Protein AF-A0A6I1MQX6-F1 (afdb_monomer_lite)

Radius of gyration: 22.8 Å; chains: 1; bounding box: 67×58×62 Å

Secondary structure (DSSP, 8-state):
-PPPP---S---HHHHHHHHHHHHHHHHHH---TTS---HHHHHHHHHHHHHHHHHHHHHHHHHHHHHHHHTT--SHHHHHHHHHHHHHHHHHHHHHHHH----HHHHHHHHHHHHH-GGGG--TT--TT-HHHHHHHHHHHS-HHHHHHHHHHHHHHHTTTTSPPPPPPPPPSS-HHHHHHHHHHTTTTT---SSPPPHHHHIIIIIS---GGGS-HHHHHHHHHHHHHHHHHTT--HHHHHHHHHHHT---HHHHHHHHHSPPTTTS-SB-TTSSBPPPHHHHHHT-EEEEEEEEEE-TTS-EEEEEEEEEEEE-TT--SS--GGGGGGGHHHHHHHHH-TTTT-BTTBPPPSEEEEEE------TTS----------

Structure (mmCIF, N/CA/C/O backbone):
data_AF-A0A6I1MQX6-F1
#
_entry.id   AF-A0A6I1MQX6-F1
#
loop_
_atom_site.group_PDB
_atom_site.id
_atom_site.type_symbol
_atom_site.label_atom_id
_atom_site.label_alt_id
_atom_site.label_comp_id
_atom_site.label_asym_id
_atom_site.label_entity_id
_atom_site.label_seq_id
_atom_site.pdbx_PDB_ins_code
_atom_site.Cartn_x
_atom_site.Cartn_y
_atom_site.Cartn_z
_atom_site.occupancy
_atom_site.B_iso_or_equiv
_atom_site.auth_seq_id
_atom_site.auth_comp_id
_atom_site.auth_asym_id
_atom_site.auth_atom_id
_atom_site.pdbx_PDB_model_num
ATOM 1 N N . MET A 1 1 ? 39.227 -1.533 -0.568 1.00 37.34 1 MET A N 1
ATOM 2 C CA . MET A 1 1 ? 38.244 -1.564 -1.671 1.00 37.34 1 MET A CA 1
ATOM 3 C C . MET A 1 1 ? 38.176 -0.167 -2.252 1.00 37.34 1 MET A C 1
ATOM 5 O O . MET A 1 1 ? 37.615 0.722 -1.623 1.00 37.34 1 MET A O 1
ATOM 9 N N . ALA A 1 2 ? 38.898 0.042 -3.351 1.00 28.11 2 ALA A N 1
ATOM 10 C CA . ALA A 1 2 ? 39.078 1.343 -3.977 1.00 28.11 2 ALA A CA 1
ATOM 11 C C . ALA A 1 2 ? 37.796 1.748 -4.709 1.00 28.11 2 ALA A C 1
ATOM 13 O O . ALA A 1 2 ? 37.283 0.998 -5.537 1.00 28.11 2 ALA A O 1
ATOM 14 N N . TRP A 1 3 ? 37.278 2.920 -4.358 1.00 30.75 3 TRP A N 1
ATOM 15 C CA . TRP A 1 3 ? 36.196 3.576 -5.070 1.00 30.75 3 TRP A CA 1
ATOM 16 C C . TRP A 1 3 ? 36.762 4.024 -6.415 1.00 30.75 3 TRP A C 1
ATOM 18 O O . TRP A 1 3 ? 37.751 4.755 -6.450 1.00 30.75 3 TRP A O 1
ATOM 28 N N . ALA A 1 4 ? 36.181 3.537 -7.510 1.00 32.81 4 ALA A N 1
ATOM 29 C CA . ALA A 1 4 ? 36.531 4.005 -8.838 1.00 32.81 4 ALA A CA 1
ATOM 30 C C . ALA A 1 4 ? 36.217 5.504 -8.918 1.00 32.81 4 ALA A C 1
ATOM 32 O O . ALA A 1 4 ? 35.078 5.940 -8.751 1.00 32.81 4 ALA A O 1
ATOM 33 N N . THR A 1 5 ? 37.277 6.274 -9.110 1.00 35.50 5 THR A N 1
ATOM 34 C CA . THR A 1 5 ? 37.287 7.709 -9.342 1.00 35.50 5 THR A CA 1
ATOM 35 C C . THR A 1 5 ? 36.454 8.068 -10.568 1.00 35.50 5 THR A C 1
ATOM 37 O O . THR A 1 5 ? 36.689 7.542 -11.652 1.00 35.50 5 THR A O 1
ATOM 40 N N . ALA A 1 6 ? 35.496 8.968 -10.342 1.00 38.34 6 ALA A N 1
ATOM 41 C CA . ALA A 1 6 ? 34.988 10.000 -11.242 1.00 38.34 6 ALA A CA 1
ATOM 42 C C . ALA A 1 6 ? 35.137 9.750 -12.757 1.00 38.34 6 ALA A C 1
ATOM 44 O O . ALA A 1 6 ? 36.141 10.108 -13.368 1.00 38.34 6 ALA A O 1
ATOM 45 N N . ALA A 1 7 ? 34.060 9.269 -13.379 1.00 35.09 7 ALA A N 1
ATOM 46 C CA . ALA A 1 7 ? 33.734 9.653 -14.748 1.00 35.09 7 ALA A CA 1
ATOM 47 C C . ALA A 1 7 ? 33.014 11.016 -14.701 1.00 35.09 7 ALA A C 1
ATOM 49 O O . ALA A 1 7 ? 31.789 11.101 -14.778 1.00 35.09 7 ALA A O 1
ATOM 50 N N . GLU A 1 8 ? 33.783 12.084 -14.489 1.00 38.59 8 GLU A N 1
ATOM 51 C CA . GLU A 1 8 ? 33.363 13.441 -14.842 1.00 38.59 8 GLU A CA 1
ATOM 52 C C . GLU A 1 8 ? 33.299 13.542 -16.374 1.00 38.59 8 GLU A C 1
ATOM 54 O O . GLU A 1 8 ? 34.230 13.120 -17.057 1.00 38.59 8 GLU A O 1
ATOM 59 N N . GLY A 1 9 ? 32.222 14.117 -16.925 1.00 36.16 9 GLY A N 1
ATOM 60 C CA . GLY A 1 9 ? 32.314 14.725 -18.259 1.00 36.16 9 GLY A CA 1
ATOM 61 C C . GLY A 1 9 ? 31.263 14.396 -19.318 1.00 36.16 9 GLY A C 1
ATOM 62 O O . GLY A 1 9 ? 31.446 14.821 -20.453 1.00 36.16 9 GLY A O 1
ATOM 63 N N . GLN A 1 10 ? 30.147 13.734 -19.005 1.00 37.22 10 GLN A N 1
ATOM 64 C CA . GLN A 1 10 ? 28.941 13.850 -19.842 1.00 37.22 10 GLN A CA 1
ATOM 65 C C . GLN A 1 10 ? 27.705 14.041 -18.962 1.00 37.22 10 GLN A C 1
ATOM 67 O O . GLN A 1 10 ? 26.950 13.108 -18.684 1.00 37.22 10 GLN A O 1
ATOM 72 N N . GLU A 1 11 ? 27.487 15.282 -18.518 1.00 46.78 11 GLU A N 1
ATOM 73 C CA . GLU A 1 11 ? 26.153 15.704 -18.099 1.00 46.78 11 GLU A CA 1
ATOM 74 C C . GLU A 1 11 ? 25.223 15.590 -19.309 1.00 46.78 11 GLU A C 1
ATOM 76 O O . GLU A 1 11 ? 25.218 16.420 -20.216 1.00 46.78 11 GLU A O 1
ATOM 81 N N . TYR A 1 12 ? 24.438 14.516 -19.346 1.00 52.94 12 TYR A N 1
ATOM 82 C CA . TYR A 1 12 ? 23.332 14.414 -20.283 1.00 52.94 12 TYR A CA 1
ATOM 83 C C . TYR A 1 12 ? 22.358 15.568 -20.006 1.00 52.94 12 TYR A C 1
ATOM 85 O O . TYR A 1 12 ? 21.906 15.687 -18.862 1.00 52.94 12 TYR A O 1
ATOM 93 N N . PRO A 1 13 ? 21.928 16.348 -21.016 1.00 56.81 13 PRO A N 1
ATOM 94 C CA . PRO A 1 13 ? 20.968 17.441 -20.820 1.00 56.81 13 PRO A CA 1
ATOM 95 C C . PRO A 1 13 ? 19.643 16.981 -20.176 1.00 56.81 13 PRO A C 1
ATOM 97 O O . PRO A 1 13 ? 18.944 17.771 -19.552 1.00 56.81 13 PRO A O 1
ATOM 100 N N . GLN A 1 14 ? 19.326 15.682 -20.244 1.00 72.75 14 GLN A N 1
ATOM 101 C CA . GLN A 1 14 ? 18.131 15.067 -19.650 1.00 72.75 14 GLN A CA 1
ATOM 102 C C . GLN A 1 14 ? 18.299 14.652 -18.174 1.00 72.75 14 GLN A C 1
ATOM 104 O O . GLN A 1 14 ? 17.315 14.342 -17.506 1.00 72.75 14 GLN A O 1
ATOM 109 N N . GLN A 1 15 ? 19.519 14.619 -17.622 1.00 80.25 15 GLN A N 1
ATOM 110 C CA . GLN A 1 15 ? 19.739 14.162 -16.242 1.00 80.25 15 GLN A CA 1
ATOM 111 C C . GLN A 1 15 ? 19.149 15.121 -15.211 1.00 80.25 15 GLN A C 1
ATOM 113 O O . GLN A 1 15 ? 18.487 14.675 -14.272 1.00 80.25 15 GLN A O 1
ATOM 118 N N . ALA A 1 16 ? 19.359 16.423 -15.397 1.00 85.12 16 ALA A N 1
ATOM 119 C CA . ALA A 1 16 ? 18.778 17.440 -14.531 1.00 85.12 16 ALA A CA 1
ATOM 120 C C . ALA A 1 16 ? 17.241 17.373 -14.548 1.00 85.12 16 ALA A C 1
ATOM 122 O O . ALA A 1 16 ? 16.606 17.462 -13.498 1.00 85.12 16 ALA A O 1
ATOM 123 N N . GLU A 1 17 ? 16.645 17.131 -15.719 1.00 87.50 17 GLU A N 1
ATOM 124 C CA . GLU A 1 17 ? 15.197 16.981 -15.877 1.00 87.50 17 GLU A CA 1
ATOM 125 C C . GLU A 1 17 ? 14.661 15.726 -15.173 1.00 87.50 17 GLU A C 1
ATOM 127 O O . GL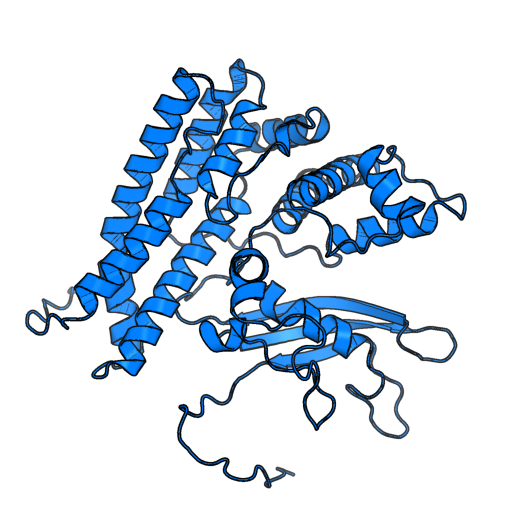U A 1 17 ? 13.695 15.815 -14.411 1.00 87.50 17 GLU A O 1
ATOM 132 N N . MET A 1 18 ? 15.313 14.573 -15.361 1.00 89.38 18 MET A N 1
ATOM 133 C CA . MET A 1 18 ? 14.958 13.324 -14.676 1.00 89.38 18 MET A CA 1
ATOM 134 C C . MET A 1 18 ? 15.022 13.480 -13.156 1.00 89.38 18 MET A C 1
ATOM 136 O O . MET A 1 18 ? 14.082 13.109 -12.452 1.00 89.38 18 MET A O 1
ATOM 140 N N . LEU A 1 19 ? 16.100 14.079 -12.646 1.00 92.69 19 LEU A N 1
ATOM 141 C CA . LEU A 1 19 ? 16.242 14.350 -11.218 1.00 92.69 19 LEU A CA 1
ATOM 142 C C . LEU A 1 19 ? 15.163 15.315 -10.727 1.00 92.69 19 LEU A C 1
ATOM 144 O O . LEU A 1 19 ? 14.568 15.066 -9.685 1.00 92.69 19 LEU A O 1
ATOM 148 N N . ALA A 1 20 ? 14.852 16.375 -11.474 1.00 92.88 20 ALA A N 1
ATOM 149 C CA . ALA A 1 20 ? 13.767 17.285 -11.120 1.00 92.88 20 ALA A CA 1
ATOM 150 C C . ALA A 1 20 ? 12.401 16.575 -11.087 1.00 92.88 20 ALA A C 1
ATOM 152 O O . ALA A 1 20 ? 11.585 16.861 -10.211 1.00 92.88 20 ALA A O 1
ATOM 153 N N . GLY A 1 21 ? 12.151 15.634 -12.003 1.00 92.88 21 GLY A N 1
ATOM 154 C CA . GLY A 1 21 ? 10.962 14.776 -12.000 1.00 92.88 21 GLY A CA 1
ATOM 155 C C . GLY A 1 21 ? 10.853 13.931 -10.734 1.00 92.88 21 GLY A C 1
ATOM 156 O O . GLY A 1 21 ? 9.864 14.046 -10.011 1.00 92.88 21 GLY A O 1
ATOM 157 N N . LEU A 1 22 ? 11.905 13.175 -10.415 1.00 94.81 22 LEU A N 1
ATOM 158 C CA . LEU A 1 22 ? 11.958 12.325 -9.221 1.00 94.81 22 LEU A CA 1
ATOM 159 C C . LEU A 1 22 ? 11.809 13.145 -7.932 1.00 94.81 22 LEU A C 1
ATOM 161 O O . LEU A 1 22 ? 11.041 12.776 -7.048 1.00 94.81 22 LEU A O 1
ATOM 165 N N . LYS A 1 23 ? 12.474 14.304 -7.843 1.00 95.88 23 LYS A N 1
ATOM 166 C CA . LYS A 1 23 ? 12.335 15.227 -6.706 1.00 95.88 23 LYS A CA 1
ATOM 167 C C . LYS A 1 23 ? 10.892 15.691 -6.523 1.00 95.88 23 LYS A C 1
ATOM 169 O O . LYS A 1 23 ? 10.382 15.672 -5.408 1.00 95.88 23 LYS A O 1
ATOM 174 N N . ARG A 1 24 ? 10.188 16.045 -7.607 1.00 94.75 24 ARG A N 1
ATOM 175 C CA . ARG A 1 24 ? 8.761 16.410 -7.530 1.00 94.75 24 ARG A CA 1
ATOM 176 C C . ARG A 1 24 ? 7.901 15.257 -7.015 1.00 94.75 24 ARG A C 1
ATOM 178 O O . ARG A 1 24 ? 6.979 15.509 -6.245 1.00 94.75 24 ARG A O 1
ATOM 185 N N . GLU A 1 25 ? 8.170 14.023 -7.435 1.00 92.00 25 GLU A N 1
ATOM 186 C CA . GLU A 1 25 ? 7.445 12.843 -6.944 1.00 92.00 25 GLU A CA 1
ATOM 187 C C . GLU A 1 25 ? 7.684 12.617 -5.444 1.00 92.00 25 GLU A C 1
ATOM 189 O O . GLU A 1 25 ? 6.723 12.442 -4.694 1.00 92.00 25 GLU A O 1
ATOM 194 N N . VAL A 1 26 ? 8.937 12.723 -4.993 1.00 96.00 26 VAL A N 1
ATOM 195 C CA . VAL A 1 26 ? 9.312 12.620 -3.575 1.00 96.00 26 VAL A CA 1
ATOM 196 C C . VAL A 1 26 ? 8.647 13.720 -2.747 1.00 96.00 26 VAL A C 1
ATOM 198 O O . VAL A 1 26 ? 7.998 13.430 -1.745 1.00 96.00 26 VAL A O 1
ATOM 201 N N . VAL A 1 27 ? 8.724 14.980 -3.181 1.00 95.88 27 VAL A N 1
ATOM 202 C CA . VAL A 1 27 ? 8.073 16.097 -2.480 1.00 95.88 27 VAL A CA 1
ATOM 203 C C . VAL A 1 27 ? 6.569 15.859 -2.359 1.00 95.88 27 VAL A C 1
ATOM 205 O O . VAL A 1 27 ? 6.011 16.056 -1.282 1.00 95.88 27 VAL A O 1
ATOM 208 N N . ARG A 1 28 ? 5.900 15.386 -3.419 1.00 93.25 28 ARG A N 1
ATOM 209 C CA . ARG A 1 28 ? 4.462 15.067 -3.368 1.00 93.25 28 ARG A CA 1
ATOM 210 C C . ARG A 1 28 ? 4.149 13.983 -2.332 1.00 93.25 28 ARG A C 1
ATOM 212 O O . ARG A 1 28 ? 3.207 14.179 -1.568 1.00 93.25 28 ARG A O 1
ATOM 219 N N . ALA A 1 29 ? 4.956 12.919 -2.265 1.00 95.00 29 ALA A N 1
ATOM 220 C CA . ALA A 1 29 ? 4.807 11.825 -1.295 1.00 95.00 29 ALA A CA 1
ATOM 221 C C . ALA A 1 29 ? 4.879 12.295 0.165 1.00 95.00 29 ALA A C 1
ATOM 223 O O . ALA A 1 29 ? 4.131 11.802 1.013 1.00 95.00 29 ALA A O 1
ATOM 224 N N . PHE A 1 30 ? 5.741 13.277 0.445 1.00 96.56 30 PHE A N 1
ATOM 225 C CA . PHE A 1 30 ? 6.014 13.771 1.798 1.00 96.56 30 PHE A CA 1
ATOM 226 C C . PHE A 1 30 ? 5.314 15.090 2.154 1.00 96.56 30 PHE A C 1
ATOM 228 O O . PHE A 1 30 ? 5.414 15.561 3.285 1.00 96.56 30 PHE A O 1
ATOM 235 N N . THR A 1 31 ? 4.562 15.688 1.229 1.00 92.62 31 THR A N 1
ATOM 236 C CA . THR A 1 31 ? 3.825 16.928 1.502 1.00 92.62 31 THR A CA 1
ATOM 237 C C . THR A 1 31 ? 2.687 16.674 2.493 1.00 92.62 31 THR A C 1
ATOM 239 O O . THR A 1 31 ? 1.925 15.723 2.336 1.00 92.62 31 THR A O 1
ATOM 242 N N . VAL A 1 32 ? 2.525 17.575 3.470 1.00 91.31 32 VAL A N 1
ATOM 243 C CA . VAL A 1 32 ? 1.364 17.634 4.376 1.00 91.31 32 VAL A CA 1
ATOM 244 C C . VAL A 1 32 ? 0.421 18.749 3.903 1.00 91.31 32 VAL A C 1
ATOM 246 O O . VAL A 1 32 ? 0.682 19.927 4.167 1.00 91.31 32 VAL A O 1
ATOM 249 N N . PRO A 1 33 ? -0.680 18.439 3.194 1.00 89.81 33 PRO A N 1
ATOM 250 C CA . PRO A 1 33 ? -1.546 19.465 2.626 1.00 89.81 33 PRO A CA 1
ATOM 251 C C . PRO A 1 33 ? -2.183 20.360 3.695 1.00 89.81 33 PRO A C 1
ATOM 253 O O . PRO A 1 33 ? -2.517 19.918 4.797 1.00 89.81 33 PRO A O 1
ATOM 256 N N . LYS A 1 34 ? -2.417 21.631 3.352 1.00 87.38 34 LYS A N 1
ATOM 257 C CA . LYS A 1 34 ? -3.100 22.588 4.245 1.00 87.38 34 LYS A CA 1
ATOM 258 C C . LYS A 1 34 ? -4.548 22.193 4.541 1.00 87.38 34 LYS A C 1
ATOM 260 O O . LYS A 1 34 ? -5.042 22.482 5.622 1.00 87.38 34 LYS A O 1
ATOM 265 N N . VAL A 1 35 ? -5.202 21.508 3.597 1.00 86.25 35 VAL A N 1
ATOM 266 C CA . VAL A 1 35 ? -6.577 20.998 3.750 1.00 86.25 35 VAL A CA 1
ATOM 267 C C . VAL A 1 35 ? -6.699 19.952 4.861 1.00 86.25 35 VAL A C 1
ATOM 269 O O . VAL A 1 35 ? -7.780 19.742 5.402 1.00 86.25 35 VAL A O 1
ATOM 272 N N . GLN A 1 36 ? -5.590 19.311 5.237 1.00 86.69 36 GLN A N 1
ATOM 273 C CA . GLN A 1 36 ? -5.562 18.371 6.343 1.00 86.69 36 GLN A CA 1
ATOM 274 C C . GLN A 1 36 ? -5.566 19.134 7.671 1.00 86.69 36 GLN A C 1
ATOM 276 O O . GLN A 1 36 ? -4.589 19.786 8.038 1.00 86.69 36 GLN A O 1
ATOM 281 N N . GLN A 1 37 ? -6.658 19.047 8.422 1.00 87.50 37 GLN A N 1
ATOM 282 C CA . GLN A 1 37 ? -6.727 19.648 9.752 1.00 87.50 37 GLN A CA 1
ATOM 283 C C . GLN A 1 37 ? -5.881 18.825 10.730 1.00 87.50 37 GLN A C 1
ATOM 285 O O . GLN A 1 37 ? -6.188 17.663 10.995 1.00 87.50 37 GLN A O 1
ATOM 290 N N . LEU A 1 38 ? -4.804 19.429 11.231 1.00 90.75 38 LEU A N 1
ATOM 291 C CA . LEU A 1 38 ? -3.872 18.834 12.185 1.00 90.75 38 LEU A CA 1
ATOM 292 C C . LEU A 1 38 ? -3.684 19.778 13.364 1.00 90.75 38 LEU A C 1
ATOM 294 O O . LEU A 1 38 ? -3.676 20.998 13.178 1.00 90.75 38 LEU A O 1
ATOM 298 N N . ASP A 1 39 ? -3.459 19.215 14.547 1.00 93.62 39 ASP A N 1
ATOM 299 C CA . ASP A 1 39 ? -3.025 20.002 15.695 1.00 93.62 39 ASP A CA 1
ATOM 300 C C . ASP A 1 39 ? -1.722 20.749 15.358 1.00 93.62 39 ASP A C 1
ATOM 302 O O . ASP A 1 39 ? -0.819 20.144 14.769 1.00 93.62 39 ASP A O 1
ATOM 306 N N . PRO A 1 40 ? -1.564 22.032 15.741 1.00 94.62 40 PRO A N 1
ATOM 307 C CA . PRO A 1 40 ? -0.410 22.834 15.326 1.00 94.62 40 PRO A CA 1
ATOM 308 C C . PRO A 1 40 ? 0.942 22.205 15.681 1.00 94.62 40 PRO A C 1
ATOM 310 O O . PRO A 1 40 ? 1.847 22.170 14.852 1.00 94.62 40 PRO A O 1
ATOM 313 N N . ALA A 1 41 ? 1.068 21.640 16.886 1.00 94.38 41 ALA A N 1
ATOM 314 C CA . ALA A 1 41 ? 2.291 20.961 17.311 1.00 94.38 41 ALA A CA 1
ATOM 315 C C . ALA A 1 41 ? 2.574 19.693 16.483 1.00 94.38 41 ALA A C 1
ATOM 317 O O . ALA A 1 41 ? 3.721 19.446 16.111 1.00 94.38 41 ALA A O 1
ATOM 318 N N . LEU A 1 42 ? 1.529 18.921 16.151 1.00 95.69 42 LEU A N 1
ATOM 319 C CA . LEU A 1 42 ? 1.655 17.733 15.305 1.00 95.69 42 LEU A CA 1
ATOM 320 C C . LEU A 1 42 ? 2.085 18.122 13.889 1.00 95.69 42 LEU A C 1
ATOM 322 O O . LEU A 1 42 ? 2.984 17.496 13.335 1.00 95.69 42 LEU A O 1
ATOM 326 N N . ARG A 1 43 ? 1.474 19.170 13.325 1.00 95.62 43 ARG A N 1
ATOM 327 C CA . ARG A 1 43 ? 1.822 19.701 12.006 1.00 95.62 43 ARG A CA 1
ATOM 328 C C . ARG A 1 43 ? 3.289 20.110 11.939 1.00 95.62 43 ARG A C 1
ATOM 330 O O . ARG A 1 43 ? 3.992 19.619 11.065 1.00 95.62 43 ARG A O 1
ATOM 337 N N . THR A 1 44 ? 3.759 20.936 12.872 1.00 96.31 44 THR A N 1
ATOM 338 C CA . THR A 1 44 ? 5.154 21.402 12.893 1.00 96.31 44 THR A CA 1
ATOM 339 C C . THR A 1 44 ? 6.142 20.237 12.971 1.00 96.31 44 THR A C 1
ATOM 341 O O . THR A 1 44 ? 7.120 20.199 12.225 1.00 96.31 44 THR A O 1
ATOM 344 N N . ALA A 1 45 ? 5.884 19.255 13.841 1.00 96.81 45 ALA A N 1
ATOM 345 C CA . ALA A 1 45 ? 6.743 18.080 13.966 1.00 96.81 45 ALA A CA 1
ATOM 346 C C . ALA A 1 45 ? 6.724 17.208 12.697 1.00 96.81 45 ALA A C 1
ATOM 348 O O . ALA A 1 45 ? 7.776 16.786 12.218 1.00 96.81 45 ALA A O 1
ATOM 349 N N . ALA A 1 46 ? 5.543 16.983 12.116 1.00 97.06 46 ALA A N 1
ATOM 350 C CA . ALA A 1 46 ? 5.384 16.220 10.884 1.00 97.06 46 ALA A CA 1
ATOM 351 C C . ALA A 1 46 ? 6.066 16.899 9.686 1.00 97.06 46 ALA A C 1
ATOM 353 O O . ALA A 1 46 ? 6.774 16.237 8.933 1.00 97.06 46 ALA A O 1
ATOM 354 N N . GLU A 1 47 ? 5.902 18.212 9.521 1.00 97.00 47 GLU A N 1
ATOM 355 C CA . GLU A 1 47 ? 6.540 18.987 8.450 1.00 97.00 47 GLU A CA 1
ATOM 356 C C . GLU A 1 47 ? 8.068 18.973 8.576 1.00 97.00 47 GLU A C 1
ATOM 358 O O . GLU A 1 47 ? 8.763 18.865 7.566 1.00 97.00 47 GLU A O 1
ATOM 363 N N . LYS A 1 48 ? 8.601 18.984 9.805 1.00 97.31 48 LYS A N 1
ATOM 364 C CA . LYS A 1 48 ? 10.036 18.797 10.037 1.00 97.31 48 LYS A CA 1
ATOM 365 C C . LYS A 1 48 ? 10.515 17.411 9.592 1.00 97.31 48 LYS A C 1
ATOM 367 O O . LYS A 1 48 ? 11.488 17.329 8.847 1.00 97.31 48 LYS A O 1
ATOM 372 N N . ILE A 1 49 ? 9.831 16.342 10.012 1.00 98.00 49 ILE A N 1
ATOM 373 C CA . ILE A 1 49 ? 10.170 14.964 9.611 1.00 98.00 49 ILE A CA 1
ATOM 374 C C . ILE A 1 49 ? 10.111 14.825 8.084 1.00 98.00 49 ILE A C 1
ATOM 376 O O . ILE A 1 49 ? 11.033 14.280 7.481 1.00 98.00 49 ILE A O 1
ATOM 380 N N . ALA A 1 50 ? 9.062 15.359 7.453 1.00 97.62 50 ALA A N 1
ATOM 381 C CA . ALA A 1 50 ? 8.911 15.358 6.004 1.00 97.62 50 ALA A CA 1
ATOM 382 C C . ALA A 1 50 ? 10.064 16.085 5.303 1.00 97.62 50 ALA A C 1
ATOM 384 O O . ALA A 1 50 ? 10.650 15.533 4.377 1.00 97.62 50 ALA A O 1
ATOM 385 N N . ALA A 1 51 ? 10.420 17.295 5.743 1.00 97.75 51 ALA A N 1
ATOM 386 C CA . ALA A 1 51 ? 11.500 18.072 5.139 1.00 97.75 51 ALA A CA 1
ATOM 387 C C . ALA A 1 51 ? 12.866 17.378 5.278 1.00 97.75 51 ALA A C 1
ATOM 389 O O . ALA A 1 51 ? 13.618 17.288 4.303 1.00 97.75 51 ALA A O 1
ATOM 390 N N . ASP A 1 52 ? 13.164 16.843 6.467 1.00 97.44 52 ASP A N 1
ATOM 391 C CA . ASP A 1 52 ? 14.400 16.103 6.729 1.00 97.44 52 ASP A CA 1
ATOM 392 C C . ASP A 1 52 ? 14.472 14.835 5.854 1.00 97.44 52 ASP A C 1
ATOM 394 O O . ASP A 1 52 ? 15.519 14.534 5.270 1.00 97.44 52 ASP A O 1
ATOM 398 N N . GLN A 1 53 ? 13.347 14.130 5.687 1.00 98.06 53 GLN A N 1
ATOM 399 C CA . GLN A 1 53 ? 13.271 12.943 4.840 1.00 98.06 53 GLN A CA 1
ATOM 400 C C . GLN A 1 53 ? 13.369 13.277 3.348 1.00 98.06 53 GLN A C 1
ATOM 402 O O . GLN A 1 53 ? 14.119 12.612 2.639 1.00 98.06 53 GLN A O 1
ATOM 407 N N . VAL A 1 54 ? 12.692 14.322 2.861 1.00 98.12 54 VAL A N 1
ATOM 408 C CA . VAL A 1 54 ? 12.833 14.788 1.471 1.00 98.12 54 VAL A CA 1
ATOM 409 C C . VAL A 1 54 ? 14.302 15.070 1.178 1.00 98.12 54 VAL A C 1
ATOM 411 O O . VAL A 1 54 ? 14.850 14.491 0.247 1.00 98.12 54 VAL A O 1
ATOM 414 N N . LYS A 1 55 ? 14.984 15.855 2.021 1.00 97.12 55 LYS A N 1
ATOM 415 C CA . LYS A 1 55 ? 16.410 16.166 1.843 1.00 97.12 55 LYS A CA 1
ATOM 416 C C . LYS A 1 55 ? 17.286 14.908 1.787 1.00 97.12 55 LYS A C 1
ATOM 418 O O . LYS A 1 55 ? 18.210 14.844 0.976 1.00 97.12 55 LYS A O 1
ATOM 423 N N . ARG A 1 56 ? 17.005 13.912 2.637 1.00 96.56 56 ARG A N 1
ATOM 424 C CA . ARG A 1 56 ? 17.705 12.617 2.632 1.00 96.56 56 ARG A CA 1
ATOM 425 C C . ARG A 1 56 ? 17.490 11.865 1.322 1.00 96.56 56 ARG A C 1
ATOM 427 O O . ARG A 1 56 ? 18.451 11.356 0.761 1.00 96.56 56 ARG A O 1
ATOM 434 N N . ILE A 1 57 ? 16.256 11.784 0.836 1.00 97.19 57 ILE A N 1
ATOM 435 C CA . ILE A 1 57 ? 15.949 11.060 -0.401 1.00 97.19 57 ILE A CA 1
ATOM 436 C C . ILE A 1 57 ? 16.578 11.786 -1.593 1.00 97.19 57 ILE A C 1
ATOM 438 O O . ILE A 1 57 ? 17.238 11.163 -2.420 1.00 97.19 57 ILE A O 1
ATOM 442 N N . GLU A 1 58 ? 16.443 13.111 -1.663 1.00 96.00 58 GLU A N 1
ATOM 443 C CA . GLU A 1 58 ? 16.983 13.916 -2.758 1.00 96.00 58 GLU A CA 1
ATOM 444 C C . GLU A 1 58 ? 18.503 13.790 -2.918 1.00 96.00 58 GLU A C 1
ATOM 446 O O . GLU A 1 58 ? 18.991 13.877 -4.047 1.00 96.00 58 GLU A O 1
ATOM 451 N N . SER A 1 59 ? 19.248 13.563 -1.830 1.00 95.75 59 SER A N 1
ATOM 452 C CA . SER A 1 59 ? 20.695 13.327 -1.899 1.00 95.75 59 SER A CA 1
ATOM 453 C C . SER A 1 59 ? 21.059 11.927 -2.406 1.00 95.75 59 SER A C 1
ATOM 455 O O . SER A 1 59 ? 22.155 11.742 -2.931 1.00 95.75 59 SER A O 1
ATOM 457 N N . GLN A 1 60 ? 20.148 10.955 -2.305 1.00 95.44 60 GLN A N 1
ATOM 458 C CA . GLN A 1 60 ? 20.338 9.584 -2.791 1.00 95.44 60 GLN A CA 1
ATOM 459 C C . GLN A 1 60 ? 19.970 9.423 -4.273 1.00 95.44 60 GLN A C 1
ATOM 461 O O . GLN A 1 60 ? 20.595 8.625 -4.973 1.00 95.44 60 GLN A O 1
ATOM 466 N N . LEU A 1 61 ? 18.993 10.196 -4.774 1.00 95.62 61 LEU A N 1
ATOM 467 C CA . LEU A 1 61 ? 18.477 10.069 -6.147 1.00 95.62 61 LEU A CA 1
ATOM 468 C C . LEU A 1 61 ? 19.562 10.102 -7.243 1.00 95.62 61 LEU A C 1
ATOM 470 O O . LEU A 1 61 ? 19.477 9.278 -8.156 1.00 95.62 61 LEU A O 1
ATOM 474 N N . PRO A 1 62 ? 20.585 10.987 -7.204 1.00 94.31 62 PRO A N 1
ATOM 475 C CA . PRO A 1 62 ? 21.643 10.982 -8.216 1.00 94.31 62 PRO A CA 1
ATOM 476 C C . PRO A 1 62 ? 22.438 9.675 -8.243 1.00 94.31 62 PRO A C 1
ATOM 478 O O . PRO A 1 62 ? 22.744 9.178 -9.325 1.00 94.31 62 PRO A O 1
ATOM 481 N N . GLY A 1 63 ? 22.726 9.102 -7.069 1.00 93.00 63 GLY A N 1
ATOM 482 C CA . GLY A 1 63 ? 23.421 7.821 -6.948 1.00 93.00 63 GLY A CA 1
ATOM 483 C C . GLY A 1 63 ? 22.596 6.677 -7.529 1.00 93.00 63 GLY A C 1
ATOM 484 O O . GLY A 1 63 ? 23.085 5.940 -8.378 1.00 93.00 63 GLY A O 1
ATOM 485 N N . TRP A 1 64 ? 21.313 6.594 -7.168 1.00 94.25 64 TRP A N 1
ATOM 486 C CA . TRP A 1 64 ? 20.406 5.579 -7.715 1.00 94.25 64 TRP A CA 1
ATOM 487 C C . TRP A 1 64 ? 20.244 5.698 -9.232 1.00 94.25 64 TRP A C 1
ATOM 489 O O . TRP A 1 64 ? 20.227 4.695 -9.938 1.00 94.25 64 TRP A O 1
ATOM 499 N N . LEU A 1 65 ? 20.163 6.919 -9.762 1.00 91.75 65 LEU A N 1
ATOM 500 C CA . LEU A 1 65 ? 20.069 7.127 -11.205 1.00 91.75 65 LEU A CA 1
ATOM 501 C C . LEU A 1 65 ? 21.350 6.701 -11.930 1.00 91.75 65 LEU A C 1
ATOM 503 O O . LEU A 1 65 ? 21.271 6.128 -13.016 1.00 91.75 65 LEU A O 1
ATOM 507 N N . LEU A 1 66 ? 22.519 6.954 -11.339 1.00 89.75 66 LEU A N 1
ATOM 508 C CA . LEU A 1 66 ? 23.793 6.487 -11.878 1.00 89.75 66 LEU A CA 1
ATOM 509 C C . LEU A 1 66 ? 23.881 4.953 -11.868 1.00 89.75 66 LEU A C 1
ATOM 511 O O . LEU A 1 66 ? 24.274 4.371 -12.877 1.00 89.75 66 LEU A O 1
ATOM 515 N N . GLU A 1 67 ? 23.459 4.301 -10.779 1.00 90.69 67 GLU A N 1
ATOM 516 C CA . GLU A 1 67 ? 23.387 2.835 -10.675 1.00 90.69 67 GLU A CA 1
ATOM 517 C C . GLU A 1 67 ? 22.557 2.221 -11.814 1.00 90.69 67 GLU A C 1
ATOM 519 O O . GLU A 1 67 ? 22.979 1.242 -12.434 1.00 90.69 67 GLU A O 1
ATOM 524 N N . GLU A 1 68 ? 21.389 2.792 -12.124 1.00 91.06 68 GLU A N 1
ATOM 525 C CA . GLU A 1 68 ? 20.527 2.284 -13.199 1.00 91.06 68 GLU A CA 1
ATOM 526 C C . GLU A 1 68 ? 21.088 2.558 -14.597 1.00 91.06 68 GLU A C 1
ATOM 528 O O . GLU A 1 68 ? 21.017 1.693 -15.469 1.00 91.06 68 GLU A O 1
ATOM 533 N N . LYS A 1 69 ? 21.711 3.720 -14.816 1.00 86.31 69 LYS A N 1
ATOM 534 C CA . LYS A 1 69 ? 22.376 4.029 -16.091 1.00 86.31 69 LYS A CA 1
ATOM 535 C C . LYS A 1 69 ? 23.511 3.054 -16.399 1.00 86.31 69 LYS A C 1
ATOM 537 O O . LYS A 1 69 ? 23.617 2.571 -17.527 1.00 86.31 69 LYS A O 1
ATOM 542 N N . LEU A 1 70 ? 24.336 2.752 -15.395 1.00 85.62 70 LEU A N 1
ATOM 543 C CA . LEU A 1 70 ? 25.436 1.799 -15.530 1.00 85.62 70 LEU A CA 1
ATOM 544 C C . LEU A 1 70 ? 24.912 0.390 -15.828 1.00 85.62 70 LEU A C 1
ATOM 546 O O . LEU A 1 70 ? 25.426 -0.271 -16.724 1.00 85.62 70 LEU A O 1
ATOM 550 N N . ALA A 1 71 ? 23.844 -0.048 -15.155 1.00 85.56 71 ALA A N 1
ATOM 551 C CA . ALA A 1 71 ? 23.248 -1.361 -15.403 1.00 85.56 71 ALA A CA 1
ATOM 552 C C . ALA A 1 71 ? 22.628 -1.507 -16.806 1.00 85.56 71 ALA A C 1
ATOM 554 O O . ALA A 1 71 ? 22.586 -2.607 -17.353 1.00 85.56 71 ALA A O 1
ATOM 555 N N . LEU A 1 72 ? 22.156 -0.409 -17.403 1.00 82.19 72 LEU A N 1
ATOM 556 C CA . LEU A 1 72 ? 21.553 -0.398 -18.740 1.00 82.19 72 LEU A CA 1
ATOM 557 C C . LEU A 1 72 ? 22.577 -0.242 -19.882 1.00 82.19 72 LEU A C 1
ATOM 559 O O . LEU A 1 72 ? 22.181 -0.292 -21.056 1.00 82.19 72 LEU A O 1
ATOM 563 N N . ASN A 1 73 ? 23.873 -0.070 -19.572 1.00 74.12 73 ASN A N 1
ATOM 564 C CA . ASN A 1 73 ? 24.926 0.284 -20.535 1.00 74.12 73 ASN A CA 1
ATOM 565 C C . ASN A 1 73 ? 24.465 1.447 -21.439 1.00 74.12 73 ASN A C 1
ATOM 567 O O . ASN A 1 73 ? 24.300 1.293 -22.656 1.00 74.12 73 ASN A O 1
ATOM 571 N N . ASP A 1 74 ? 24.096 2.564 -20.810 1.00 62.03 74 ASP A N 1
ATOM 572 C CA . ASP A 1 74 ? 23.334 3.646 -21.435 1.00 62.03 74 ASP A CA 1
ATOM 573 C C . ASP A 1 74 ? 24.194 4.646 -22.237 1.00 62.03 74 ASP A C 1
ATOM 575 O O . ASP A 1 74 ? 25.102 5.277 -21.695 1.00 62.03 74 ASP A O 1
ATOM 579 N N . THR A 1 75 ? 23.848 4.825 -23.520 1.00 59.91 75 THR A N 1
ATOM 580 C CA . THR A 1 75 ? 24.314 5.917 -24.397 1.00 59.91 75 THR A CA 1
ATOM 581 C C . THR A 1 75 ? 23.174 6.623 -25.165 1.00 59.91 75 THR A C 1
ATOM 583 O O . THR A 1 75 ? 23.442 7.415 -26.066 1.00 59.91 75 THR A O 1
ATOM 586 N N . THR A 1 76 ? 21.890 6.351 -24.864 1.00 65.44 76 THR A N 1
ATOM 587 C CA . THR A 1 76 ? 20.740 6.773 -25.708 1.00 65.44 76 THR A CA 1
ATOM 588 C C . THR A 1 76 ? 19.533 7.280 -24.902 1.00 65.44 76 THR A C 1
ATOM 590 O O . THR A 1 76 ? 19.260 6.812 -23.801 1.00 65.44 76 THR A O 1
ATOM 593 N N . SER A 1 77 ? 18.717 8.170 -25.481 1.00 63.16 77 SER A N 1
ATOM 594 C CA . SER A 1 77 ? 17.539 8.767 -24.813 1.00 63.16 77 SER A CA 1
ATOM 595 C C . SER A 1 77 ? 16.456 7.760 -24.382 1.00 63.16 77 SER A C 1
ATOM 597 O O . SER A 1 77 ? 15.789 7.963 -23.366 1.00 63.16 77 SER A O 1
ATOM 599 N N . GLN A 1 78 ? 16.278 6.651 -25.109 1.00 69.94 78 GLN A N 1
ATOM 600 C CA . GLN A 1 78 ? 15.299 5.613 -24.757 1.00 69.94 78 GLN A CA 1
ATOM 601 C C . GLN A 1 78 ? 15.680 4.889 -23.457 1.00 69.94 78 GLN A C 1
ATOM 603 O O . GLN A 1 78 ? 14.821 4.623 -22.613 1.00 69.94 78 GLN A O 1
ATOM 608 N N . LYS A 1 79 ? 16.973 4.612 -23.266 1.00 76.50 79 LYS A N 1
ATOM 609 C CA . LYS A 1 79 ? 17.503 3.979 -22.054 1.00 76.50 79 LYS A CA 1
ATOM 610 C C . LYS A 1 79 ? 17.508 4.936 -20.855 1.00 76.50 79 LYS A C 1
ATOM 612 O O . LYS A 1 79 ? 17.199 4.496 -19.749 1.00 76.50 79 LYS A O 1
ATOM 617 N N . ALA A 1 80 ? 17.676 6.242 -21.076 1.00 76.81 80 ALA A N 1
ATOM 618 C CA . ALA A 1 80 ? 17.518 7.245 -20.020 1.00 76.81 80 ALA A CA 1
ATOM 619 C C . ALA A 1 80 ? 16.111 7.207 -19.384 1.00 76.81 80 ALA A C 1
ATOM 621 O O . ALA A 1 80 ? 15.968 7.219 -18.159 1.00 76.81 80 ALA A O 1
ATOM 622 N N . ARG A 1 81 ? 15.049 7.062 -20.194 1.00 82.25 81 ARG A N 1
ATOM 623 C CA . ARG A 1 81 ? 13.671 6.902 -19.687 1.00 82.25 81 ARG A CA 1
ATOM 624 C C . ARG A 1 81 ? 13.492 5.626 -18.856 1.00 82.25 81 ARG A C 1
ATOM 626 O O . ARG A 1 81 ? 12.714 5.635 -17.897 1.00 82.25 81 ARG A O 1
ATOM 633 N N . LEU A 1 82 ? 14.183 4.541 -19.205 1.00 87.00 82 LEU A N 1
ATOM 634 C CA . LEU A 1 82 ? 14.176 3.305 -18.417 1.00 87.00 82 LEU A CA 1
ATOM 635 C C . LEU A 1 82 ? 14.861 3.510 -17.068 1.00 87.00 82 LEU A C 1
ATOM 637 O O . LEU A 1 82 ? 14.287 3.122 -16.055 1.00 87.00 82 LEU A O 1
ATOM 641 N N . ALA A 1 83 ? 16.003 4.203 -17.036 1.00 89.62 83 ALA A N 1
ATOM 642 C CA . ALA A 1 83 ? 16.690 4.541 -15.792 1.00 89.62 83 ALA A CA 1
ATOM 643 C C . ALA A 1 83 ? 15.801 5.388 -14.862 1.00 89.62 83 ALA A C 1
ATOM 645 O O . ALA A 1 83 ? 15.635 5.044 -13.694 1.00 89.62 83 ALA A O 1
ATOM 646 N N . TYR A 1 84 ? 15.138 6.432 -15.383 1.00 91.94 84 TYR A N 1
ATOM 647 C CA . TYR A 1 84 ? 14.142 7.201 -14.618 1.00 91.94 84 TYR A CA 1
ATOM 648 C C . TYR A 1 84 ? 13.059 6.297 -14.025 1.00 91.94 84 TYR A C 1
ATOM 650 O O . TYR A 1 84 ? 12.731 6.390 -12.844 1.00 91.94 84 TYR A O 1
ATOM 658 N N . THR A 1 85 ? 12.496 5.418 -14.855 1.00 92.69 85 THR A N 1
ATOM 659 C CA . THR A 1 85 ? 11.359 4.580 -14.464 1.00 92.69 85 THR A CA 1
ATOM 660 C C . THR A 1 85 ? 11.762 3.536 -13.418 1.00 92.69 85 THR A C 1
ATOM 662 O O . THR A 1 85 ? 10.993 3.280 -12.496 1.00 92.69 85 THR A O 1
ATOM 665 N N . ALA A 1 86 ? 12.981 3.002 -13.508 1.00 94.81 86 ALA A N 1
ATOM 666 C CA . ALA A 1 86 ? 13.569 2.107 -12.517 1.00 94.81 86 ALA A CA 1
ATOM 667 C C . ALA A 1 86 ? 13.784 2.809 -11.161 1.00 94.81 86 ALA A C 1
ATOM 669 O O . ALA A 1 86 ? 13.399 2.279 -10.119 1.00 94.81 86 ALA A O 1
ATOM 670 N N . VAL A 1 87 ? 14.306 4.042 -11.152 1.00 96.25 87 VAL A N 1
ATOM 671 C CA . VAL A 1 87 ? 14.447 4.817 -9.904 1.00 96.25 87 VAL A CA 1
ATOM 672 C C . VAL A 1 87 ? 13.080 5.183 -9.317 1.00 96.25 87 VAL A C 1
ATOM 674 O O . VAL A 1 87 ? 12.886 5.071 -8.108 1.00 96.25 87 VAL A O 1
ATOM 677 N N . ALA A 1 88 ? 12.103 5.549 -10.151 1.00 95.94 88 ALA A N 1
ATOM 678 C CA . ALA A 1 88 ? 10.733 5.782 -9.698 1.00 95.94 88 ALA A CA 1
ATOM 679 C C . ALA A 1 88 ? 10.116 4.508 -9.086 1.00 95.94 88 ALA A C 1
ATOM 681 O O . ALA A 1 88 ? 9.474 4.580 -8.040 1.00 95.94 88 ALA A O 1
ATOM 682 N N . ALA A 1 89 ? 10.359 3.329 -9.676 1.00 97.00 89 ALA A N 1
ATOM 683 C CA . ALA A 1 89 ? 9.936 2.049 -9.105 1.00 97.00 89 ALA A CA 1
ATOM 684 C C . ALA A 1 89 ? 10.553 1.802 -7.725 1.00 97.00 89 ALA A C 1
ATOM 686 O O . ALA A 1 89 ? 9.845 1.404 -6.799 1.00 97.00 89 ALA A O 1
ATOM 687 N N . ARG A 1 90 ? 11.849 2.097 -7.565 1.00 97.00 90 ARG A N 1
ATOM 688 C CA . ARG A 1 90 ? 12.540 2.005 -6.274 1.00 97.00 90 ARG A CA 1
ATOM 689 C C . ARG A 1 90 ? 11.897 2.911 -5.223 1.00 97.00 90 ARG A C 1
ATOM 691 O O . ARG A 1 90 ? 11.592 2.432 -4.139 1.00 97.00 90 ARG A O 1
ATOM 698 N N . VAL A 1 91 ? 11.603 4.172 -5.555 1.00 96.88 91 VAL A N 1
ATOM 699 C CA . VAL A 1 91 ? 10.909 5.110 -4.646 1.00 96.88 91 VAL A CA 1
ATOM 700 C C . VAL A 1 91 ? 9.531 4.581 -4.232 1.00 96.88 91 VAL A C 1
ATOM 702 O O . VAL A 1 91 ? 9.186 4.627 -3.053 1.00 96.88 91 VAL A O 1
ATOM 705 N N . LEU A 1 92 ? 8.744 4.050 -5.172 1.00 96.88 92 LEU A N 1
ATOM 706 C CA . LEU A 1 92 ? 7.438 3.456 -4.860 1.00 96.88 92 LEU A CA 1
ATOM 707 C C . LEU A 1 92 ? 7.570 2.243 -3.937 1.00 96.88 92 LEU A C 1
ATOM 709 O O . LEU A 1 92 ? 6.751 2.061 -3.038 1.00 96.88 92 LEU A O 1
ATOM 713 N N . ASN A 1 93 ? 8.603 1.428 -4.138 1.00 97.19 93 ASN A N 1
ATOM 714 C CA . ASN A 1 93 ? 8.829 0.251 -3.315 1.00 97.19 93 ASN A CA 1
ATOM 715 C C . ASN A 1 93 ? 9.259 0.601 -1.891 1.00 97.19 93 ASN A C 1
ATOM 717 O O . ASN A 1 93 ? 8.788 -0.024 -0.950 1.00 97.19 93 ASN A O 1
ATOM 721 N N . GLU A 1 94 ? 10.090 1.626 -1.721 1.00 97.31 94 GLU A N 1
ATOM 722 C CA . GLU A 1 94 ? 10.475 2.156 -0.407 1.00 97.31 94 GLU A CA 1
ATOM 723 C C . GLU A 1 94 ? 9.260 2.715 0.354 1.00 97.31 94 GLU A C 1
ATOM 725 O O . GLU A 1 94 ? 9.090 2.448 1.543 1.00 97.31 94 GLU A O 1
ATOM 730 N N . LEU A 1 95 ? 8.346 3.411 -0.338 1.00 96.81 95 LEU A N 1
ATOM 731 C CA . LEU A 1 95 ? 7.064 3.830 0.247 1.00 96.81 95 LEU A CA 1
ATOM 732 C C . LEU A 1 95 ? 6.208 2.626 0.666 1.00 96.81 95 LEU A C 1
ATOM 734 O O . LEU A 1 95 ? 5.588 2.650 1.730 1.00 96.81 95 LEU A O 1
ATOM 738 N N . ALA A 1 96 ? 6.184 1.563 -0.142 1.00 95.94 96 ALA A N 1
ATOM 739 C CA . ALA A 1 96 ? 5.454 0.344 0.188 1.00 95.94 96 ALA A CA 1
ATOM 740 C C . ALA A 1 96 ? 6.065 -0.394 1.389 1.00 95.94 96 ALA A C 1
ATOM 742 O O . ALA A 1 96 ? 5.317 -0.808 2.275 1.00 95.94 96 ALA A O 1
ATOM 743 N N . TYR A 1 97 ? 7.396 -0.490 1.469 1.00 95.88 97 TYR A N 1
ATOM 744 C CA . TYR A 1 97 ? 8.108 -1.007 2.640 1.00 95.88 97 TYR A CA 1
ATOM 745 C C . TYR A 1 97 ? 7.775 -0.193 3.886 1.00 95.88 97 TYR A C 1
ATOM 747 O O . TYR A 1 97 ? 7.292 -0.756 4.866 1.00 95.88 97 TYR A O 1
ATOM 755 N N . TRP A 1 98 ? 7.920 1.133 3.827 1.00 95.56 98 TRP A N 1
ATOM 756 C CA . TRP A 1 98 ? 7.551 2.013 4.935 1.00 95.56 98 TRP A CA 1
ATOM 757 C C . TRP A 1 98 ? 6.094 1.809 5.376 1.00 95.56 98 TRP A C 1
ATOM 759 O O . TRP A 1 98 ? 5.769 1.879 6.564 1.00 95.56 98 TRP A O 1
ATOM 769 N N . HIS A 1 99 ? 5.199 1.492 4.435 1.00 94.25 99 HIS A N 1
ATOM 770 C CA . HIS A 1 99 ? 3.809 1.231 4.770 1.00 94.25 99 HIS A CA 1
ATOM 771 C C . HIS A 1 99 ? 3.595 -0.096 5.518 1.00 94.25 99 HIS A C 1
ATOM 773 O O . HIS A 1 99 ? 2.819 -0.149 6.483 1.00 94.25 99 HIS A O 1
ATOM 779 N N . ILE A 1 100 ? 4.236 -1.177 5.080 1.00 93.69 100 ILE A N 1
ATOM 780 C CA . ILE A 1 100 ? 3.980 -2.509 5.641 1.00 93.69 100 ILE A CA 1
ATOM 781 C C . ILE A 1 100 ? 4.875 -2.863 6.830 1.00 93.69 100 ILE A C 1
ATOM 783 O O . ILE A 1 100 ? 4.538 -3.765 7.598 1.00 93.69 100 ILE A O 1
ATOM 787 N N . GLU A 1 101 ? 5.996 -2.170 7.004 1.00 92.88 101 GLU A N 1
ATOM 788 C CA . GLU A 1 101 ? 6.924 -2.475 8.079 1.00 92.88 101 GLU A CA 1
ATOM 789 C C . GLU A 1 101 ? 6.308 -2.235 9.469 1.00 92.88 101 GLU A C 1
ATOM 791 O O . GLU A 1 101 ? 5.615 -1.233 9.696 1.00 92.88 101 GLU A O 1
ATOM 796 N N . PRO A 1 102 ? 6.560 -3.146 10.427 1.00 93.00 102 PRO A N 1
ATOM 797 C CA . PRO A 1 102 ? 6.166 -2.934 11.806 1.00 93.00 102 PRO A CA 1
ATOM 798 C C . PRO A 1 102 ? 7.079 -1.907 12.483 1.00 93.00 102 PRO A C 1
ATOM 800 O O . PRO A 1 102 ? 8.299 -1.881 12.270 1.00 93.00 102 PRO A O 1
ATOM 803 N N . GLY A 1 103 ? 6.470 -1.079 13.332 1.00 92.19 103 GLY A N 1
ATOM 804 C CA . GLY A 1 103 ? 7.181 -0.297 14.335 1.00 92.19 103 GLY A CA 1
ATOM 805 C C . GLY A 1 103 ? 7.536 -1.146 15.556 1.00 92.19 103 GLY A C 1
ATOM 806 O O . GLY A 1 103 ? 7.508 -2.378 15.526 1.00 92.19 103 GLY A O 1
ATOM 807 N N . ASP A 1 104 ? 7.873 -0.481 16.658 1.00 93.19 104 ASP A N 1
ATOM 808 C CA . ASP A 1 104 ? 8.072 -1.163 17.936 1.00 93.19 104 ASP A CA 1
ATOM 809 C C . ASP A 1 104 ? 6.747 -1.679 18.536 1.00 93.19 104 ASP A C 1
ATOM 811 O O . ASP A 1 104 ? 5.645 -1.306 18.129 1.00 93.19 104 ASP A O 1
ATOM 815 N N . ALA A 1 105 ? 6.838 -2.550 19.545 1.00 94.81 105 ALA A N 1
ATOM 816 C CA . ALA A 1 105 ? 5.665 -3.180 20.155 1.00 94.81 105 ALA A CA 1
ATOM 817 C C . ALA A 1 105 ? 4.682 -2.183 20.804 1.00 94.81 105 ALA A C 1
ATOM 819 O O . ALA A 1 105 ? 3.505 -2.506 20.985 1.00 94.81 105 ALA A O 1
ATOM 820 N N . ALA A 1 106 ? 5.134 -0.989 21.200 1.00 95.06 106 ALA A N 1
ATOM 821 C CA . ALA A 1 106 ? 4.243 0.041 21.724 1.00 95.06 106 ALA A CA 1
ATOM 822 C C . ALA A 1 106 ? 3.459 0.700 20.581 1.00 95.06 106 ALA A C 1
ATOM 824 O O . ALA A 1 106 ? 2.234 0.801 20.665 1.00 95.06 106 ALA A O 1
ATOM 825 N N . TYR A 1 107 ? 4.148 1.051 19.495 1.00 95.81 107 TYR A N 1
ATOM 826 C CA . TYR A 1 107 ? 3.554 1.601 18.283 1.00 95.81 107 TYR A CA 1
ATOM 827 C C . TYR A 1 107 ? 2.546 0.638 17.637 1.00 95.81 107 TYR A C 1
ATOM 829 O O . TYR A 1 107 ? 1.435 1.048 17.294 1.00 95.81 107 TYR A O 1
ATOM 837 N N . GLU A 1 108 ? 2.874 -0.655 17.535 1.00 96.38 108 GLU A N 1
ATOM 838 C CA . GLU A 1 108 ? 1.968 -1.664 16.967 1.00 96.38 108 GLU A CA 1
ATOM 839 C C . GLU A 1 108 ? 0.684 -1.809 17.792 1.00 96.38 108 GLU A C 1
ATOM 841 O O . GLU A 1 108 ? -0.419 -1.814 17.241 1.00 96.38 108 GLU A O 1
ATOM 846 N N . ARG A 1 109 ? 0.802 -1.867 19.127 1.00 96.69 109 ARG A N 1
ATOM 847 C CA . ARG A 1 109 ? -0.363 -1.950 20.022 1.00 96.69 109 ARG A CA 1
ATOM 848 C C . ARG A 1 109 ? -1.243 -0.707 19.926 1.00 96.69 109 ARG A C 1
ATOM 850 O O . ARG A 1 109 ? -2.458 -0.845 19.809 1.00 96.69 109 ARG A O 1
ATOM 857 N N . ALA A 1 110 ? -0.643 0.484 19.934 1.00 96.38 110 ALA A N 1
ATOM 858 C CA . ALA A 1 110 ? -1.372 1.741 19.783 1.00 96.38 110 ALA A CA 1
ATOM 859 C C . ALA A 1 110 ? -2.082 1.826 18.422 1.00 96.38 110 ALA A C 1
ATOM 861 O O . ALA A 1 110 ? -3.238 2.235 18.350 1.00 96.38 110 ALA A O 1
ATOM 862 N N . THR A 1 111 ? -1.425 1.376 17.350 1.00 96.44 111 THR A N 1
ATOM 863 C CA . THR A 1 111 ? -1.994 1.356 15.996 1.00 96.44 111 THR A CA 1
ATOM 864 C C . THR A 1 111 ? -3.188 0.412 15.895 1.00 96.44 111 THR A C 1
ATOM 866 O O . THR A 1 111 ? -4.229 0.796 15.362 1.00 96.44 111 THR A O 1
ATOM 869 N N . ILE A 1 112 ? -3.077 -0.806 16.432 1.00 97.12 112 ILE A N 1
ATOM 870 C CA . ILE A 1 112 ? -4.189 -1.764 16.458 1.00 97.12 112 ILE A CA 1
ATOM 871 C C . ILE A 1 112 ? -5.358 -1.200 17.266 1.00 97.12 112 ILE A C 1
ATOM 873 O O . ILE A 1 112 ? -6.497 -1.237 16.799 1.00 97.12 112 ILE A O 1
ATOM 877 N N . GLU A 1 113 ? -5.092 -0.647 18.449 1.00 96.94 113 GLU A N 1
ATOM 878 C CA . GLU A 1 113 ? -6.146 -0.102 19.302 1.00 96.94 113 GLU A CA 1
ATOM 879 C C . GLU A 1 113 ? -6.843 1.101 18.663 1.00 96.94 113 GLU A C 1
ATOM 881 O O . GLU A 1 113 ? -8.073 1.177 18.671 1.00 96.94 113 GLU A O 1
ATOM 886 N N . LEU A 1 114 ? -6.084 1.988 18.016 1.00 96.31 114 LEU A N 1
ATOM 887 C CA . LEU A 1 114 ? -6.633 3.075 17.217 1.00 96.31 114 LEU A CA 1
ATOM 888 C C . LEU A 1 114 ? -7.562 2.547 16.118 1.00 96.31 114 LEU A C 1
ATOM 890 O O . LEU A 1 114 ? -8.690 3.021 15.993 1.00 96.31 114 LEU A O 1
ATOM 894 N N . ILE A 1 115 ? -7.097 1.590 15.307 1.00 95.31 115 ILE A N 1
ATOM 895 C CA . ILE A 1 115 ? -7.888 1.063 14.187 1.00 95.31 115 ILE A CA 1
ATOM 896 C C . ILE A 1 115 ? -9.167 0.416 14.722 1.00 95.31 115 ILE A C 1
ATOM 898 O O . ILE A 1 115 ? -10.240 0.656 14.176 1.00 95.31 115 ILE A O 1
ATOM 902 N N . LYS A 1 116 ? -9.102 -0.333 15.826 1.00 94.44 116 LYS A N 1
ATOM 903 C CA . LYS A 1 116 ? -10.290 -0.930 16.451 1.00 94.44 116 LYS A CA 1
ATOM 904 C C . LYS A 1 116 ? -11.296 0.123 16.908 1.00 94.44 116 LYS A C 1
ATOM 906 O O . LYS A 1 116 ? -12.485 -0.005 16.628 1.00 94.44 116 LYS A O 1
ATOM 911 N N . THR A 1 117 ? -10.842 1.171 17.585 1.00 92.38 117 THR A N 1
ATOM 912 C CA . THR A 1 117 ? -11.732 2.073 18.336 1.00 92.38 117 THR A CA 1
ATOM 913 C C . THR A 1 117 ? -12.155 3.321 17.573 1.00 92.38 117 THR A C 1
ATOM 915 O O . THR A 1 117 ? -13.215 3.871 17.857 1.00 92.38 117 THR A O 1
ATOM 918 N N . SER A 1 118 ? -11.388 3.752 16.570 1.00 91.88 118 SER A N 1
ATOM 919 C CA . SER A 1 118 ? -11.590 5.047 15.923 1.00 91.88 118 SER A CA 1
ATOM 920 C C . SER A 1 118 ? -11.830 4.918 14.418 1.00 91.88 118 SER A C 1
ATOM 922 O O . SER A 1 118 ? -10.910 4.591 13.664 1.00 91.88 118 SER A O 1
ATOM 924 N N . PRO A 1 119 ? -13.039 5.246 13.925 1.00 88.50 119 PRO A N 1
ATOM 925 C CA . PRO A 1 119 ? -13.281 5.419 12.493 1.00 88.50 119 PRO A CA 1
ATOM 926 C C . PRO A 1 119 ? -12.378 6.494 11.870 1.00 88.50 119 PRO A C 1
ATOM 928 O O . PRO A 1 119 ? -12.045 6.400 10.691 1.00 88.50 119 PRO A O 1
ATOM 931 N N . ALA A 1 120 ? -11.917 7.475 12.659 1.00 89.19 120 ALA A N 1
ATOM 932 C CA . ALA A 1 120 ? -11.028 8.532 12.181 1.00 89.19 120 ALA A CA 1
ATOM 933 C C . ALA A 1 120 ? -9.656 8.010 11.713 1.00 89.19 120 ALA A C 1
ATOM 935 O O . ALA A 1 120 ? -8.984 8.699 10.954 1.00 89.19 120 ALA A O 1
ATOM 936 N N . ALA A 1 121 ? -9.275 6.772 12.061 1.00 89.00 121 ALA A N 1
ATOM 937 C CA . ALA A 1 121 ? -8.099 6.100 11.499 1.00 89.00 121 ALA A CA 1
ATOM 938 C C . ALA A 1 121 ? -8.159 5.938 9.964 1.00 89.00 121 ALA A C 1
ATOM 940 O O . ALA A 1 121 ? -7.119 5.763 9.326 1.00 89.00 121 ALA A O 1
ATOM 941 N N . CYS A 1 122 ? -9.367 5.995 9.389 1.00 89.69 122 CYS A N 1
ATOM 942 C CA . CYS A 1 122 ? -9.630 5.939 7.953 1.00 89.69 122 CYS A CA 1
ATOM 943 C C . CYS A 1 122 ? -10.021 7.286 7.340 1.00 89.69 122 CYS A C 1
ATOM 945 O O . CYS A 1 122 ? -10.204 7.349 6.126 1.00 89.69 122 CYS A O 1
ATOM 947 N N . LYS A 1 123 ? -10.093 8.362 8.136 1.00 84.75 123 LYS A N 1
ATOM 948 C CA . LYS A 1 123 ? -10.435 9.705 7.659 1.00 84.75 123 LYS A CA 1
ATOM 949 C C . LYS A 1 123 ? -9.246 10.316 6.919 1.00 84.75 123 LYS A C 1
ATOM 951 O O . LYS A 1 123 ? -8.495 11.131 7.451 1.00 84.75 123 LYS A O 1
ATOM 956 N N . ILE A 1 124 ? -9.068 9.875 5.681 1.00 74.00 124 ILE A N 1
ATOM 957 C CA . ILE A 1 124 ? -8.043 10.365 4.757 1.00 74.00 124 ILE A CA 1
ATOM 958 C C . ILE A 1 124 ? -8.550 11.532 3.901 1.00 74.00 124 ILE A C 1
ATOM 960 O O . ILE A 1 124 ? -7.736 12.196 3.271 1.00 74.00 124 ILE A O 1
ATOM 964 N N . GLY A 1 125 ? -9.857 11.826 3.913 1.00 68.12 125 GLY A N 1
ATOM 965 C CA . GLY A 1 125 ? -10.450 12.965 3.208 1.00 68.12 125 GLY A CA 1
ATOM 966 C C . GLY A 1 125 ? -10.111 12.986 1.715 1.00 68.12 125 GLY A C 1
ATOM 967 O O . GLY A 1 125 ? -9.943 11.947 1.081 1.00 68.12 125 GLY A O 1
ATOM 968 N N . GLU A 1 126 ? -9.945 14.185 1.160 1.00 71.12 126 GLU A N 1
ATOM 969 C CA . GLU A 1 126 ? -9.578 14.408 -0.249 1.00 71.12 126 GLU A CA 1
ATOM 970 C C . GLU A 1 126 ? -8.071 14.227 -0.528 1.00 71.12 126 GLU A C 1
ATOM 972 O O . GLU A 1 126 ? -7.551 14.713 -1.534 1.00 71.12 126 GLU A O 1
ATOM 977 N N . LEU A 1 127 ? -7.323 13.558 0.361 1.00 80.31 127 LEU A N 1
ATOM 978 C CA . LEU A 1 127 ? -5.886 13.378 0.165 1.00 80.31 127 LEU A CA 1
ATOM 979 C C . LEU A 1 127 ? -5.611 12.522 -1.084 1.00 80.31 127 LEU A C 1
ATOM 981 O O . LEU A 1 127 ? -6.078 11.376 -1.166 1.00 80.31 127 LEU A O 1
ATOM 985 N N . PRO A 1 128 ? -4.783 13.002 -2.032 1.00 80.12 128 PRO A N 1
ATOM 986 C CA . PRO A 1 128 ? -4.467 12.237 -3.230 1.00 80.12 128 PRO A CA 1
ATOM 987 C C . PRO A 1 128 ? -3.727 10.941 -2.870 1.00 80.12 128 PRO A C 1
ATOM 989 O O . PRO A 1 128 ? -3.110 10.819 -1.806 1.00 80.12 128 PRO A O 1
ATOM 992 N N . TYR A 1 129 ? -3.750 9.954 -3.770 1.00 78.62 129 TYR A N 1
ATOM 993 C CA . TYR A 1 129 ? -2.990 8.704 -3.597 1.00 78.62 129 TYR A CA 1
ATOM 994 C C . TYR A 1 129 ? -1.477 8.921 -3.524 1.00 78.62 129 TYR A C 1
ATOM 996 O O . TYR A 1 129 ? -0.752 8.041 -3.079 1.00 78.62 129 TYR A O 1
ATOM 1004 N N . THR A 1 130 ? -1.004 10.091 -3.946 1.00 85.12 130 THR A N 1
ATOM 1005 C CA . THR A 1 130 ? 0.402 10.482 -3.884 1.00 85.12 130 THR A CA 1
ATOM 1006 C C . THR A 1 130 ? 0.787 11.152 -2.569 1.00 85.12 130 THR A C 1
ATOM 1008 O O . THR A 1 130 ? 1.907 11.620 -2.490 1.00 85.12 130 THR A O 1
ATOM 1011 N N . ALA A 1 131 ? -0.112 11.297 -1.589 1.00 87.25 131 ALA A N 1
ATOM 1012 C CA . ALA A 1 131 ? 0.183 11.933 -0.299 1.00 87.25 131 ALA A CA 1
ATOM 1013 C C . ALA A 1 131 ? 0.367 10.879 0.810 1.00 87.25 131 ALA A C 1
ATOM 1015 O O . ALA A 1 131 ? -0.381 10.849 1.792 1.00 87.25 131 ALA A O 1
ATOM 1016 N N . ASP A 1 132 ? 1.334 9.975 0.626 1.00 92.56 132 ASP A N 1
ATOM 1017 C CA . ASP A 1 132 ? 1.613 8.847 1.529 1.00 92.56 132 ASP A CA 1
ATOM 1018 C C . ASP A 1 132 ? 1.869 9.306 2.968 1.00 92.56 132 ASP A C 1
ATOM 1020 O O . ASP A 1 132 ? 1.274 8.783 3.916 1.00 92.56 132 ASP A O 1
ATOM 1024 N N . PHE A 1 133 ? 2.693 10.345 3.133 1.00 95.12 133 PHE A N 1
ATOM 1025 C CA . PHE A 1 133 ? 3.030 10.873 4.448 1.00 95.12 133 PHE A CA 1
ATOM 1026 C C . PHE A 1 133 ? 1.831 11.515 5.139 1.00 95.12 133 PHE A C 1
ATOM 1028 O O . PHE A 1 133 ? 1.534 11.200 6.289 1.00 95.12 133 PHE A O 1
ATOM 1035 N N . ALA A 1 134 ? 1.053 12.322 4.420 1.00 92.44 134 ALA A N 1
ATOM 1036 C CA . ALA A 1 134 ? -0.167 12.924 4.951 1.00 92.44 134 ALA A CA 1
ATOM 1037 C C . ALA A 1 134 ? -1.151 11.876 5.501 1.00 92.44 134 ALA A C 1
ATOM 1039 O O . ALA A 1 134 ? -1.721 12.065 6.578 1.00 92.44 134 ALA A O 1
ATOM 1040 N N . ARG A 1 135 ? -1.312 10.738 4.810 1.00 90.38 135 ARG A N 1
ATOM 1041 C CA . ARG A 1 135 ? -2.182 9.629 5.250 1.00 90.38 135 ARG A CA 1
ATOM 1042 C C . ARG A 1 135 ? -1.705 9.013 6.569 1.00 90.38 135 ARG A C 1
ATOM 1044 O O . ARG A 1 135 ? -2.528 8.698 7.429 1.00 90.38 135 ARG A O 1
ATOM 1051 N N . ARG A 1 136 ? -0.390 8.891 6.765 1.00 92.56 136 ARG A N 1
ATOM 1052 C CA . ARG A 1 136 ? 0.222 8.429 8.025 1.00 92.56 136 ARG A CA 1
ATOM 1053 C C . ARG A 1 136 ? -0.022 9.413 9.162 1.00 92.56 136 ARG A C 1
ATOM 1055 O O . ARG A 1 136 ? -0.490 9.022 10.230 1.00 92.56 136 ARG A O 1
ATOM 1062 N N . ILE A 1 137 ? 0.177 10.701 8.901 1.00 94.75 137 ILE A N 1
ATOM 1063 C CA . ILE A 1 137 ? -0.057 11.753 9.895 1.00 94.75 137 ILE A CA 1
ATOM 1064 C C . ILE A 1 137 ? -1.544 11.885 10.252 1.00 94.75 137 ILE A C 1
ATOM 1066 O O . ILE A 1 137 ? -1.863 12.110 11.416 1.00 94.75 137 ILE A O 1
ATOM 1070 N N . ALA A 1 138 ? -2.469 11.657 9.310 1.00 92.12 138 ALA A N 1
ATOM 1071 C CA . ALA A 1 138 ? -3.909 11.625 9.596 1.00 92.12 138 ALA A CA 1
ATOM 1072 C C . ALA A 1 138 ? -4.257 10.533 10.619 1.00 92.12 138 ALA A C 1
ATOM 1074 O O . ALA A 1 138 ? -5.044 10.755 11.539 1.00 92.12 138 ALA A O 1
ATOM 1075 N N . ARG A 1 139 ? -3.621 9.363 10.499 1.00 92.62 139 ARG A N 1
ATOM 1076 C CA . ARG A 1 139 ? -3.788 8.272 11.460 1.00 92.62 139 ARG A CA 1
ATOM 1077 C C . ARG A 1 139 ? -3.229 8.645 12.834 1.00 92.62 139 ARG A C 1
ATOM 1079 O O . ARG A 1 139 ? -3.895 8.402 13.834 1.00 92.62 139 ARG A O 1
ATOM 1086 N N . ILE A 1 140 ? -2.063 9.289 12.897 1.00 95.38 140 ILE A N 1
ATOM 1087 C CA . ILE A 1 140 ? -1.491 9.771 14.166 1.00 95.38 140 ILE A CA 1
ATOM 1088 C C . ILE A 1 140 ? -2.372 10.855 14.800 1.00 95.38 140 ILE A C 1
ATOM 1090 O O . ILE A 1 140 ? -2.605 10.825 16.004 1.00 95.38 140 ILE A O 1
ATOM 1094 N N . GLN A 1 141 ? -2.940 11.770 14.015 1.00 94.69 141 GLN A N 1
ATOM 1095 C CA . GLN A 1 141 ? -3.905 12.765 14.498 1.00 94.69 141 GLN A CA 1
ATOM 1096 C C . GLN A 1 141 ? -5.115 12.104 15.182 1.00 94.69 141 GLN A C 1
ATOM 1098 O O . GLN A 1 141 ? -5.622 12.619 16.182 1.00 94.69 141 GLN A O 1
ATOM 1103 N N . ALA A 1 142 ? -5.557 10.950 14.677 1.00 94.38 142 ALA A N 1
ATOM 1104 C CA . ALA A 1 142 ? -6.651 10.182 15.260 1.00 94.38 142 ALA A CA 1
ATOM 1105 C C . ALA A 1 142 ? -6.270 9.436 16.557 1.00 94.38 142 ALA A C 1
ATOM 1107 O O . ALA A 1 142 ? -7.170 8.995 17.273 1.00 94.38 142 ALA A O 1
ATOM 1108 N N . MET A 1 143 ? -4.976 9.305 16.884 1.00 95.62 143 MET A N 1
ATOM 1109 C CA . MET A 1 143 ? -4.520 8.733 18.158 1.00 95.62 143 MET A CA 1
ATOM 1110 C C . MET A 1 143 ? -4.828 9.664 19.338 1.00 95.62 143 MET A C 1
ATOM 1112 O O . MET A 1 143 ? -4.878 10.889 19.160 1.00 95.62 143 MET A O 1
ATOM 1116 N N . PRO A 1 144 ? -4.971 9.116 20.563 1.00 94.50 144 PRO A N 1
ATOM 1117 C CA . PRO A 1 144 ? -5.030 9.917 21.782 1.00 94.50 144 PRO A CA 1
ATOM 1118 C C . PRO A 1 144 ? -3.851 10.901 21.861 1.00 94.50 144 PRO A C 1
ATOM 1120 O O . PRO A 1 144 ? -2.724 10.493 21.564 1.00 94.50 144 PRO A O 1
ATOM 1123 N N . PRO A 1 145 ? -4.051 12.161 22.305 1.00 94.00 145 PRO A N 1
ATOM 1124 C CA . PRO A 1 145 ? -2.998 13.182 22.318 1.00 94.00 145 PRO A CA 1
ATOM 1125 C C . PRO A 1 145 ? -1.682 12.729 22.962 1.00 94.00 145 PRO A C 1
ATOM 1127 O O . PRO A 1 145 ? -0.612 12.993 22.420 1.00 94.00 145 PRO A O 1
ATOM 1130 N N . ALA A 1 146 ? -1.764 11.968 24.058 1.00 93.69 146 ALA A N 1
ATOM 1131 C CA . ALA A 1 146 ? -0.609 11.444 24.787 1.00 93.69 146 ALA A CA 1
ATOM 1132 C C . ALA A 1 146 ? 0.257 10.447 23.987 1.00 93.69 146 ALA A C 1
ATOM 1134 O O . ALA A 1 146 ? 1.410 10.228 24.338 1.00 93.69 146 ALA A O 1
ATOM 1135 N N . GLN A 1 147 ? -0.272 9.838 22.920 1.00 95.19 147 GLN A N 1
ATOM 1136 C CA . GLN A 1 147 ? 0.438 8.835 22.114 1.00 95.19 147 GLN A CA 1
ATOM 1137 C C . GLN A 1 147 ? 1.079 9.419 20.849 1.00 95.19 147 GLN A C 1
ATOM 1139 O O . GLN A 1 147 ? 1.946 8.788 20.248 1.00 95.19 147 GLN A O 1
ATOM 1144 N N . ARG A 1 148 ? 0.678 10.627 20.432 1.00 95.81 148 ARG A N 1
ATOM 1145 C CA . ARG A 1 148 ? 1.030 11.177 19.113 1.00 95.81 148 ARG A CA 1
ATOM 1146 C C . ARG A 1 148 ? 2.522 11.438 18.945 1.00 95.81 148 ARG A C 1
ATOM 1148 O O . ARG A 1 148 ? 3.063 11.151 17.884 1.00 95.81 148 ARG A O 1
ATOM 1155 N N . ALA A 1 149 ? 3.182 11.954 19.983 1.00 95.44 149 ALA A N 1
ATOM 1156 C CA . ALA A 1 149 ? 4.620 12.223 19.948 1.00 95.44 149 ALA A CA 1
ATOM 1157 C C . ALA A 1 149 ? 5.426 10.926 19.770 1.00 95.44 149 ALA A C 1
ATOM 1159 O O . ALA A 1 149 ? 6.204 10.811 18.828 1.00 95.44 149 ALA A O 1
ATOM 1160 N N . ALA A 1 150 ? 5.151 9.908 20.592 1.00 95.88 150 ALA A N 1
ATOM 1161 C CA . ALA A 1 150 ? 5.797 8.601 20.475 1.00 95.88 150 ALA A CA 1
ATOM 1162 C C . ALA A 1 150 ? 5.514 7.926 19.118 1.00 95.88 150 ALA A C 1
ATOM 1164 O O . ALA A 1 150 ? 6.396 7.291 18.542 1.00 95.88 150 ALA A O 1
ATOM 1165 N N . ALA A 1 151 ? 4.301 8.092 18.577 1.00 96.88 151 ALA A N 1
ATOM 1166 C CA . ALA A 1 151 ? 3.951 7.576 17.258 1.00 96.88 151 ALA A CA 1
ATOM 1167 C C . ALA A 1 151 ? 4.708 8.277 16.120 1.00 96.88 151 ALA A C 1
ATOM 1169 O O . ALA A 1 151 ? 5.170 7.608 15.199 1.00 96.88 151 ALA A O 1
ATOM 1170 N N . LEU A 1 152 ? 4.889 9.600 16.192 1.00 96.75 152 LEU A N 1
ATOM 1171 C CA . LEU A 1 152 ? 5.725 10.338 15.239 1.00 96.75 152 LEU A CA 1
ATOM 1172 C C . LEU A 1 152 ? 7.187 9.899 15.292 1.00 96.75 152 LEU A C 1
ATOM 1174 O O . LEU A 1 152 ? 7.816 9.745 14.249 1.00 96.75 152 LEU A O 1
ATOM 1178 N N . GLU A 1 153 ? 7.735 9.696 16.488 1.00 96.38 153 GLU A N 1
ATOM 1179 C CA . GLU A 1 153 ? 9.107 9.213 16.637 1.00 96.38 153 GLU A CA 1
ATOM 1180 C C . GLU A 1 153 ? 9.277 7.811 16.047 1.00 96.38 153 GLU A C 1
ATOM 1182 O O . GLU A 1 153 ? 10.293 7.528 15.416 1.00 96.38 153 GLU A O 1
ATOM 1187 N N . ALA A 1 154 ? 8.279 6.937 16.212 1.00 96.81 154 ALA A N 1
ATOM 1188 C CA . ALA A 1 154 ? 8.277 5.631 15.568 1.00 96.81 154 ALA A CA 1
ATOM 1189 C C . ALA A 1 154 ? 8.273 5.762 14.036 1.00 96.81 154 ALA A C 1
ATOM 1191 O O . ALA A 1 154 ? 9.088 5.115 13.386 1.00 96.81 154 ALA A O 1
ATOM 1192 N N . GLU A 1 155 ? 7.446 6.641 13.457 1.00 96.56 155 GLU A N 1
ATOM 1193 C CA . GLU A 1 155 ? 7.472 6.908 12.009 1.00 96.56 155 GLU A CA 1
ATOM 1194 C C . GLU A 1 155 ? 8.828 7.448 11.539 1.00 96.56 155 GLU A C 1
ATOM 1196 O O . GLU A 1 155 ? 9.348 7.004 10.517 1.00 96.56 155 GLU A O 1
ATOM 1201 N N . ALA A 1 156 ? 9.446 8.358 12.297 1.00 96.62 156 ALA A N 1
ATOM 1202 C CA . ALA A 1 156 ? 10.780 8.862 11.982 1.00 96.62 156 ALA A CA 1
ATOM 1203 C C . ALA A 1 156 ? 11.828 7.733 11.973 1.00 96.62 156 ALA A C 1
ATOM 1205 O O . ALA A 1 156 ? 12.616 7.645 11.032 1.00 96.62 156 ALA A O 1
ATOM 1206 N N . ARG A 1 157 ? 11.789 6.823 12.960 1.00 95.62 157 ARG A N 1
ATOM 1207 C CA . ARG A 1 157 ? 12.660 5.633 13.013 1.00 95.62 157 ARG A CA 1
ATOM 1208 C C . ARG A 1 157 ? 12.423 4.677 11.844 1.00 95.62 157 ARG A C 1
ATOM 1210 O O . ARG A 1 157 ? 13.380 4.124 11.309 1.00 95.62 157 ARG A O 1
ATOM 1217 N N . LEU A 1 158 ? 11.173 4.479 11.424 1.00 95.31 158 LEU A N 1
ATOM 1218 C CA . LEU A 1 158 ? 10.866 3.676 10.236 1.00 95.31 158 LEU A CA 1
ATOM 1219 C C . LEU A 1 158 ? 11.493 4.302 8.979 1.00 95.31 158 LEU A C 1
ATOM 1221 O O . LEU A 1 158 ? 12.153 3.613 8.205 1.00 95.31 158 LEU A O 1
ATOM 1225 N N . LEU A 1 159 ? 11.375 5.622 8.818 1.00 96.44 159 LEU A N 1
ATOM 1226 C CA . LEU A 1 159 ? 11.947 6.360 7.687 1.00 96.44 159 LEU A CA 1
ATOM 1227 C C . LEU A 1 159 ? 13.486 6.348 7.651 1.00 96.44 159 LEU A C 1
ATOM 1229 O O . LEU A 1 159 ? 14.078 6.532 6.588 1.00 96.44 159 LEU A O 1
ATOM 1233 N N . GLU A 1 160 ? 14.167 6.099 8.773 1.00 95.25 160 GLU A N 1
ATOM 1234 C CA . GLU A 1 160 ? 15.624 5.889 8.803 1.00 95.25 160 GLU A CA 1
ATOM 1235 C C . GLU A 1 160 ? 16.081 4.617 8.084 1.00 95.25 160 GLU A C 1
ATOM 1237 O O . GLU A 1 160 ? 17.277 4.493 7.787 1.00 95.25 160 GLU A O 1
ATOM 1242 N N . ARG A 1 161 ? 15.169 3.680 7.795 1.00 93.56 161 ARG A N 1
ATOM 1243 C CA . ARG A 1 161 ? 15.459 2.485 6.992 1.00 93.56 161 ARG A CA 1
ATOM 1244 C C . ARG A 1 161 ? 15.441 2.741 5.490 1.00 93.56 161 ARG A C 1
ATOM 1246 O O . ARG A 1 161 ? 15.940 1.903 4.753 1.00 93.56 161 ARG A O 1
ATOM 1253 N N . TRP A 1 162 ? 14.964 3.906 5.055 1.00 95.06 162 TRP A N 1
ATOM 1254 C CA . TRP A 1 162 ? 14.895 4.259 3.642 1.00 95.06 162 TRP A CA 1
ATOM 1255 C C . TRP A 1 162 ? 16.237 4.073 2.923 1.00 95.06 162 TRP A C 1
ATOM 1257 O O . TRP A 1 162 ? 17.262 4.643 3.325 1.00 95.06 162 TRP A O 1
ATOM 1267 N N . GLY A 1 163 ? 16.219 3.312 1.832 1.00 92.25 163 GLY A N 1
ATOM 1268 C CA . GLY A 1 163 ? 17.385 3.038 0.999 1.00 92.25 163 GLY A CA 1
ATOM 1269 C C . GLY A 1 163 ? 18.390 2.062 1.614 1.00 92.25 163 GLY A C 1
ATOM 1270 O O . GLY A 1 163 ? 19.492 1.922 1.078 1.00 92.25 163 GLY A O 1
ATOM 1271 N N . LYS A 1 164 ? 18.050 1.411 2.732 1.00 92.00 164 LYS A N 1
ATOM 1272 C CA . LYS A 1 164 ? 18.856 0.364 3.377 1.00 92.00 164 LYS A CA 1
ATOM 1273 C C . LYS A 1 164 ? 18.224 -1.009 3.122 1.00 92.00 164 LYS A C 1
ATOM 1275 O O . LYS A 1 164 ? 17.047 -1.084 2.791 1.00 92.00 164 LYS A O 1
ATOM 1280 N N . PRO A 1 165 ? 18.971 -2.115 3.297 1.00 89.12 165 PRO A N 1
ATOM 1281 C CA . PRO A 1 165 ? 18.372 -3.443 3.263 1.00 89.12 165 PRO A CA 1
ATOM 1282 C C . PRO A 1 165 ? 17.224 -3.558 4.271 1.00 89.12 165 PRO A C 1
ATOM 1284 O O . PRO A 1 165 ? 17.384 -3.220 5.447 1.00 89.12 165 PRO A O 1
ATOM 1287 N N . HIS A 1 166 ? 16.087 -4.059 3.803 1.00 89.19 166 HIS A N 1
ATOM 1288 C CA . HIS A 1 166 ? 14.919 -4.335 4.630 1.00 89.19 166 HIS A CA 1
ATOM 1289 C C . HIS A 1 166 ? 14.927 -5.792 5.093 1.00 89.19 166 HIS A C 1
ATOM 1291 O O . HIS A 1 166 ? 15.433 -6.678 4.401 1.00 89.19 166 HIS A O 1
ATOM 1297 N N . ALA A 1 167 ? 14.345 -6.052 6.265 1.00 86.19 167 ALA A N 1
ATOM 1298 C CA . ALA A 1 167 ? 14.021 -7.421 6.648 1.00 86.19 167 ALA A CA 1
ATOM 1299 C C . ALA A 1 167 ? 12.981 -7.996 5.674 1.00 86.19 167 ALA A C 1
ATOM 1301 O O . ALA A 1 167 ? 12.171 -7.246 5.122 1.00 86.19 167 ALA A O 1
ATOM 1302 N N . GLU A 1 168 ? 12.986 -9.319 5.482 1.00 86.25 168 GLU A N 1
ATOM 1303 C CA . GLU A 1 168 ? 11.974 -9.967 4.647 1.00 86.25 168 GLU A CA 1
ATOM 1304 C C . GLU A 1 168 ? 10.581 -9.654 5.221 1.00 86.25 168 GLU A C 1
ATOM 1306 O O . GLU A 1 168 ? 10.302 -9.988 6.380 1.00 86.25 168 GLU A O 1
ATOM 1311 N N . PRO A 1 169 ? 9.716 -8.963 4.460 1.00 85.00 169 PRO A N 1
ATOM 1312 C CA . PRO A 1 169 ? 8.407 -8.579 4.949 1.00 85.00 169 PRO A CA 1
ATOM 1313 C C . PRO A 1 169 ? 7.531 -9.813 5.138 1.00 85.00 169 PRO A C 1
ATOM 1315 O O . PRO A 1 169 ? 7.664 -10.813 4.429 1.00 85.00 169 PRO A O 1
ATOM 1318 N N . LEU A 1 170 ? 6.553 -9.715 6.041 1.00 85.69 170 LEU A N 1
ATOM 1319 C CA . LEU A 1 170 ? 5.522 -10.743 6.134 1.00 85.69 170 LEU A CA 1
ATOM 1320 C C . LEU A 1 170 ? 4.862 -10.942 4.756 1.00 85.69 170 LEU A C 1
ATOM 1322 O O . LEU A 1 170 ? 4.641 -9.964 4.023 1.00 85.69 170 LEU A O 1
ATOM 1326 N N . PRO A 1 171 ? 4.550 -12.194 4.378 1.00 80.81 171 PRO A N 1
ATOM 1327 C CA . PRO A 1 171 ? 3.954 -12.478 3.085 1.00 80.81 171 PRO A CA 1
ATOM 1328 C C . PRO A 1 171 ? 2.608 -11.766 2.940 1.00 80.81 171 PRO A C 1
ATOM 1330 O O . PRO A 1 171 ? 1.907 -11.497 3.925 1.00 80.81 171 PRO A O 1
ATOM 1333 N N . TRP A 1 172 ? 2.242 -11.477 1.691 1.00 80.94 172 TRP A N 1
ATOM 1334 C CA . TRP A 1 172 ? 0.875 -11.080 1.374 1.00 80.94 172 TRP A CA 1
ATOM 1335 C C . TRP A 1 172 ? -0.071 -12.188 1.871 1.00 80.94 172 TRP A C 1
ATOM 1337 O O . TRP A 1 172 ? 0.210 -13.361 1.609 1.00 80.94 172 TRP A O 1
ATOM 1347 N N . PRO A 1 173 ? -1.168 -11.874 2.584 1.00 77.25 173 PRO A N 1
ATOM 1348 C CA . PRO A 1 173 ? -2.113 -12.898 3.021 1.00 77.25 173 PRO A CA 1
ATOM 1349 C C . PRO A 1 173 ? -2.596 -13.768 1.850 1.00 77.25 173 PRO A C 1
ATOM 1351 O O . PRO A 1 173 ? -3.059 -13.227 0.845 1.00 77.25 173 PRO A O 1
ATOM 1354 N N . GLU A 1 174 ? -2.520 -15.099 1.992 1.00 67.62 174 GLU A N 1
ATOM 1355 C CA . GLU A 1 174 ? -2.902 -16.069 0.942 1.00 67.62 174 GLU A CA 1
ATOM 1356 C C . GLU A 1 174 ? -4.331 -15.830 0.439 1.00 67.62 174 GLU A C 1
ATOM 1358 O O . GLU A 1 174 ? -4.606 -15.868 -0.757 1.00 67.62 174 GLU A O 1
ATOM 1363 N N . THR A 1 175 ? -5.242 -15.517 1.360 1.00 71.69 175 THR A N 1
ATOM 1364 C CA . THR A 1 175 ? -6.536 -14.935 1.009 1.00 71.69 175 THR A CA 1
ATOM 1365 C C . THR A 1 175 ? -6.490 -13.452 1.362 1.00 71.69 175 THR A C 1
ATOM 1367 O O . THR A 1 175 ? -6.421 -13.124 2.547 1.00 71.69 175 THR A O 1
ATOM 1370 N N . PRO A 1 176 ? -6.530 -12.527 0.391 1.00 73.75 176 PRO A N 1
ATOM 1371 C CA . PRO A 1 176 ? -6.579 -11.102 0.690 1.00 73.75 176 PRO A CA 1
ATOM 1372 C C . PRO A 1 176 ? -7.797 -10.774 1.557 1.00 73.75 176 PRO A C 1
ATOM 1374 O O . PRO A 1 176 ? -8.878 -11.316 1.325 1.00 73.75 176 PRO A O 1
ATOM 1377 N N . ALA A 1 177 ? -7.652 -9.850 2.511 1.00 75.81 177 ALA A N 1
ATOM 1378 C CA . ALA A 1 177 ? -8.753 -9.402 3.371 1.00 75.81 177 ALA A CA 1
ATOM 1379 C C . ALA A 1 177 ? -10.001 -9.015 2.561 1.00 75.81 177 ALA A C 1
ATOM 1381 O O . ALA A 1 177 ? -11.110 -9.371 2.932 1.00 75.81 177 ALA A O 1
ATOM 1382 N N . ARG A 1 178 ? -9.811 -8.398 1.386 1.00 76.94 178 ARG A N 1
ATOM 1383 C CA . ARG A 1 178 ? -10.865 -8.162 0.388 1.00 76.94 178 ARG A CA 1
ATOM 1384 C C . ARG A 1 178 ? -11.745 -9.395 0.138 1.00 76.94 178 ARG A C 1
ATOM 1386 O O . ARG A 1 178 ? -12.965 -9.301 0.211 1.00 76.94 178 ARG A O 1
ATOM 1393 N N . GLN A 1 179 ? -11.140 -10.533 -0.195 1.00 77.88 179 GLN A N 1
ATOM 1394 C CA . GLN A 1 179 ? -11.893 -11.740 -0.530 1.00 77.88 179 GLN A CA 1
ATOM 1395 C C . GLN A 1 179 ? -12.595 -12.299 0.706 1.00 77.88 179 GLN A C 1
ATOM 1397 O O . GLN A 1 179 ? -13.734 -12.744 0.617 1.00 77.88 179 GLN A O 1
ATOM 1402 N N . GLN A 1 180 ? -11.943 -12.226 1.866 1.00 84.44 180 GLN A N 1
ATOM 1403 C CA . GLN A 1 180 ? -12.536 -12.664 3.127 1.00 84.44 180 GLN A CA 1
ATOM 1404 C C . GLN A 1 180 ? -13.758 -11.807 3.500 1.00 84.44 180 GLN A C 1
ATOM 1406 O O . GLN A 1 180 ? -14.775 -12.351 3.924 1.00 84.44 180 GLN A O 1
ATOM 1411 N N . ILE A 1 181 ? -13.703 -10.493 3.248 1.00 86.31 181 ILE A N 1
ATOM 1412 C CA . ILE A 1 181 ? -14.830 -9.566 3.415 1.00 86.31 181 ILE A CA 1
ATOM 1413 C C . ILE A 1 181 ? -15.989 -9.959 2.496 1.00 86.31 181 ILE A C 1
ATOM 1415 O O . ILE A 1 181 ? -17.106 -10.126 2.979 1.00 86.31 181 ILE A O 1
ATOM 1419 N N . VAL A 1 182 ? -15.731 -10.150 1.197 1.00 84.75 182 VAL A N 1
ATOM 1420 C CA . VAL A 1 182 ? -16.761 -10.570 0.228 1.00 84.75 182 VAL A CA 1
ATOM 1421 C C . VAL A 1 182 ? -17.417 -11.882 0.667 1.00 84.75 182 VAL A C 1
ATOM 1423 O O . VAL A 1 182 ? -18.641 -11.981 0.684 1.00 84.75 182 VAL A O 1
ATOM 1426 N N . ASP A 1 183 ? -16.625 -12.860 1.104 1.00 84.81 183 ASP A N 1
ATOM 1427 C CA . ASP A 1 183 ? -17.136 -14.155 1.557 1.00 84.81 183 ASP A CA 1
ATOM 1428 C C . ASP A 1 183 ? -17.942 -14.069 2.847 1.00 84.81 183 ASP A C 1
ATOM 1430 O O . ASP A 1 183 ? -18.884 -14.838 3.043 1.00 84.81 183 ASP A O 1
ATOM 1434 N N . ALA A 1 184 ? -17.529 -13.210 3.776 1.00 87.62 184 ALA A N 1
ATOM 1435 C CA . ALA A 1 184 ? -18.243 -13.000 5.025 1.00 87.62 184 ALA A CA 1
ATOM 1436 C C . ALA A 1 184 ? -19.592 -12.322 4.763 1.00 87.62 184 ALA A C 1
ATOM 1438 O O . ALA A 1 184 ? -20.606 -12.751 5.304 1.00 87.62 184 ALA A O 1
ATOM 1439 N N . VAL A 1 185 ? -19.617 -11.325 3.876 1.00 86.19 185 VAL A N 1
ATOM 1440 C CA . VAL A 1 185 ? -20.832 -10.614 3.459 1.00 86.19 185 VAL A CA 1
ATOM 1441 C C . VAL A 1 185 ? -21.796 -11.548 2.722 1.00 86.19 185 VAL A C 1
ATOM 1443 O O . VAL A 1 185 ? -22.977 -11.590 3.060 1.00 86.19 185 VAL A O 1
ATOM 1446 N N . ALA A 1 186 ? -21.301 -12.351 1.775 1.00 85.56 186 ALA A N 1
ATOM 1447 C CA . ALA A 1 186 ? -22.119 -13.270 0.980 1.00 85.56 186 ALA A CA 1
ATOM 1448 C C . ALA A 1 186 ? -22.821 -14.357 1.816 1.00 85.56 186 ALA A C 1
ATOM 1450 O O . ALA A 1 186 ? -23.833 -14.896 1.386 1.00 85.56 186 ALA A O 1
ATOM 1451 N N . ARG A 1 187 ? -22.307 -14.663 3.015 1.00 87.19 187 ARG A N 1
ATOM 1452 C CA . ARG A 1 187 ? -22.850 -15.679 3.933 1.00 87.19 187 ARG A CA 1
ATOM 1453 C C . ARG A 1 187 ? -23.892 -15.139 4.923 1.00 87.19 187 ARG A C 1
ATOM 1455 O O . ARG A 1 187 ? -24.508 -15.920 5.649 1.00 87.19 187 ARG A O 1
ATOM 1462 N N . ILE A 1 188 ? -24.120 -13.823 4.953 1.00 86.88 188 ILE A N 1
ATOM 1463 C CA . ILE A 1 188 ? -25.106 -13.190 5.846 1.00 86.88 188 ILE A CA 1
ATOM 1464 C C . ILE A 1 188 ? -26.549 -13.647 5.559 1.00 86.88 188 ILE A C 1
ATOM 1466 O O . ILE A 1 188 ? -27.252 -13.942 6.532 1.00 86.88 188 ILE A O 1
ATOM 1470 N N . PRO A 1 189 ? -27.008 -13.749 4.292 1.00 83.44 189 PRO A N 1
ATOM 1471 C CA . PRO A 1 189 ? -28.345 -14.262 3.976 1.00 83.44 189 PRO A CA 1
ATOM 1472 C C . PRO A 1 189 ? -28.583 -15.699 4.465 1.00 83.44 189 PRO A C 1
ATOM 1474 O O . PRO A 1 189 ? -29.698 -16.024 4.861 1.00 83.44 189 PRO A O 1
ATOM 1477 N N . ASP A 1 190 ? -27.529 -16.518 4.548 1.00 85.81 190 ASP A N 1
ATOM 1478 C CA . ASP A 1 190 ? -27.580 -17.909 5.031 1.00 85.81 190 ASP A CA 1
ATOM 1479 C C . ASP A 1 190 ? -27.609 -18.023 6.570 1.00 85.81 190 ASP A C 1
ATOM 1481 O O . ASP A 1 190 ? -27.397 -19.097 7.135 1.00 85.81 190 ASP A O 1
ATOM 1485 N N . GLY A 1 191 ? -27.777 -16.906 7.285 1.00 83.69 191 GLY A N 1
ATOM 1486 C CA . GLY A 1 191 ? -27.764 -16.858 8.750 1.00 83.69 191 GLY A CA 1
ATOM 1487 C C . GLY A 1 191 ? -26.370 -16.962 9.383 1.00 83.69 191 GLY A C 1
ATOM 1488 O O . GLY A 1 191 ? -26.247 -16.859 10.604 1.00 83.69 191 GLY A O 1
ATOM 1489 N N . LYS A 1 192 ? -25.302 -17.099 8.585 1.00 86.44 192 LYS A N 1
ATOM 1490 C CA . LYS A 1 192 ? -23.908 -17.169 9.054 1.00 86.44 192 LYS A CA 1
ATOM 1491 C C . LYS A 1 192 ? -23.322 -15.766 9.195 1.00 86.44 192 LYS A C 1
ATOM 1493 O O . LYS A 1 192 ? -22.543 -15.304 8.362 1.00 86.44 192 LYS A O 1
ATOM 1498 N N . ARG A 1 193 ? -23.745 -15.070 10.249 1.00 86.12 193 ARG A N 1
ATOM 1499 C CA . ARG A 1 193 ? -23.352 -13.680 10.512 1.00 86.12 193 ARG A CA 1
ATOM 1500 C C . ARG A 1 193 ? -21.910 -13.580 11.044 1.00 86.12 193 ARG A C 1
ATOM 1502 O O . ARG A 1 193 ? -21.504 -14.448 11.816 1.00 86.12 193 ARG A O 1
ATOM 1509 N N . PRO A 1 194 ? -21.163 -12.523 10.676 1.00 90.69 194 PRO A N 1
ATOM 1510 C CA . PRO A 1 194 ? -19.888 -12.186 11.310 1.00 90.69 194 PRO A CA 1
ATOM 1511 C C . PRO A 1 194 ? -20.032 -11.960 12.822 1.00 90.69 194 PRO A C 1
ATOM 1513 O O . PRO A 1 194 ? -21.112 -11.593 13.294 1.00 90.69 194 PRO A O 1
ATOM 1516 N N . LEU A 1 195 ? -18.942 -12.141 13.575 1.00 91.94 195 LEU A N 1
ATOM 1517 C CA . LEU A 1 195 ? -18.916 -11.916 15.029 1.00 91.94 195 LEU A CA 1
ATOM 1518 C C . LEU A 1 195 ? -19.109 -10.438 15.384 1.00 91.94 195 LEU A C 1
ATOM 1520 O O . LEU A 1 195 ? -19.616 -10.104 16.454 1.00 91.94 195 LEU A O 1
ATOM 1524 N N . THR A 1 196 ? -18.699 -9.550 14.484 1.00 92.31 196 THR A N 1
ATOM 1525 C CA . THR A 1 196 ? -18.774 -8.101 14.640 1.00 92.31 196 THR A CA 1
ATOM 1526 C C . THR A 1 196 ? -19.733 -7.503 13.609 1.00 92.31 196 THR A C 1
ATOM 1528 O O . THR A 1 196 ? -19.715 -7.889 12.435 1.00 92.31 196 THR A O 1
ATOM 1531 N N . PRO A 1 197 ? -20.591 -6.542 13.998 1.00 90.06 197 PRO A N 1
ATOM 1532 C CA . PRO A 1 197 ? -21.547 -5.959 13.068 1.00 90.06 197 PRO A CA 1
ATOM 1533 C C . PRO A 1 197 ? -20.831 -5.195 11.950 1.00 90.06 197 PRO A C 1
ATOM 1535 O O . PRO A 1 197 ? -19.880 -4.446 12.195 1.00 90.06 197 PRO A O 1
ATOM 1538 N N . LEU A 1 198 ? -21.328 -5.348 10.719 1.00 88.88 198 LEU A N 1
ATOM 1539 C CA . LEU A 1 198 ? -20.892 -4.524 9.595 1.00 88.88 198 LEU A CA 1
ATOM 1540 C C . LEU A 1 198 ? -21.216 -3.046 9.872 1.00 88.88 198 LEU A C 1
ATOM 1542 O O . LEU A 1 198 ? -22.339 -2.731 10.274 1.00 88.88 198 LEU A O 1
ATOM 1546 N N . PRO A 1 199 ? -20.280 -2.117 9.611 1.00 87.94 199 PRO A N 1
ATOM 1547 C CA . PRO A 1 199 ? -20.571 -0.689 9.602 1.00 87.94 199 PRO A CA 1
ATOM 1548 C C . PRO A 1 199 ? -21.757 -0.363 8.673 1.00 87.94 199 PRO A C 1
ATOM 1550 O O . PRO A 1 199 ? -21.781 -0.881 7.555 1.00 87.94 199 PRO A O 1
ATOM 1553 N N . PRO A 1 200 ? -22.699 0.525 9.059 1.00 88.00 200 PRO A N 1
ATOM 1554 C CA . PRO A 1 200 ? -23.917 0.784 8.281 1.00 88.00 200 PRO A CA 1
ATOM 1555 C C . PRO A 1 200 ? -23.672 1.151 6.813 1.00 88.00 200 PRO A C 1
ATOM 1557 O O . PRO A 1 200 ? -24.347 0.634 5.930 1.00 88.00 200 PRO A O 1
ATOM 1560 N N . VAL A 1 201 ? -22.662 1.983 6.538 1.00 86.81 201 VAL A N 1
ATOM 1561 C CA . VAL A 1 201 ? -22.291 2.372 5.165 1.00 86.81 201 VAL A CA 1
ATOM 1562 C C . VAL A 1 201 ? -21.806 1.170 4.350 1.00 86.81 201 VAL A C 1
ATOM 1564 O O . VAL A 1 201 ? -22.159 1.041 3.184 1.00 86.81 201 VAL A O 1
ATOM 1567 N N . LEU A 1 202 ? -21.036 0.260 4.956 1.00 87.06 202 LEU A N 1
ATOM 1568 C CA . LEU A 1 202 ? -20.574 -0.953 4.276 1.00 87.06 202 LEU A CA 1
ATOM 1569 C C . LEU A 1 202 ? -21.709 -1.946 4.060 1.00 87.06 202 LEU A C 1
ATOM 1571 O O . LEU A 1 202 ? -21.780 -2.551 2.998 1.00 87.06 202 LEU A O 1
ATOM 1575 N N . ALA A 1 203 ? -22.600 -2.092 5.042 1.00 87.81 203 ALA A N 1
ATOM 1576 C CA . ALA A 1 203 ? -23.791 -2.915 4.894 1.00 87.81 203 ALA A CA 1
ATOM 1577 C C . ALA A 1 203 ? -24.657 -2.403 3.734 1.00 87.81 203 ALA A C 1
ATOM 1579 O O . ALA A 1 203 ? -25.026 -3.182 2.864 1.00 87.81 203 ALA A O 1
ATOM 1580 N N . TRP A 1 204 ? -24.907 -1.095 3.666 1.00 87.31 204 TRP A N 1
ATOM 1581 C CA . TRP A 1 204 ? -25.673 -0.497 2.575 1.00 87.31 204 TRP A CA 1
ATOM 1582 C C . TRP A 1 204 ? -24.999 -0.705 1.208 1.00 87.31 204 TRP A C 1
ATOM 1584 O O . TRP A 1 204 ? -25.632 -1.234 0.298 1.00 87.31 204 TRP A O 1
ATOM 1594 N N . LEU A 1 205 ? -23.705 -0.398 1.071 1.00 88.50 205 LEU A N 1
ATOM 1595 C CA . LEU A 1 205 ? -22.988 -0.552 -0.203 1.00 88.50 205 LEU A CA 1
ATOM 1596 C C . LEU A 1 205 ? -22.886 -2.013 -0.666 1.00 88.50 205 LEU A C 1
ATOM 1598 O O . LEU A 1 205 ? -23.055 -2.297 -1.848 1.00 88.50 205 LEU A O 1
ATOM 1602 N N . LEU A 1 206 ? -22.586 -2.943 0.245 1.00 85.31 206 LEU A N 1
ATOM 1603 C CA . LEU A 1 206 ? -22.275 -4.328 -0.119 1.00 85.31 206 LEU A CA 1
ATOM 1604 C C . LEU A 1 206 ? -23.504 -5.241 -0.144 1.00 85.31 206 LEU A C 1
ATOM 1606 O O . LEU A 1 206 ? -23.555 -6.149 -0.967 1.00 85.31 206 LEU A O 1
ATOM 1610 N N . LEU A 1 207 ? -24.482 -5.027 0.743 1.00 84.94 207 LEU A N 1
ATOM 1611 C CA . LEU A 1 207 ? -25.683 -5.867 0.831 1.00 84.94 207 LEU A CA 1
ATOM 1612 C C . LEU A 1 207 ? -26.881 -5.259 0.099 1.00 84.94 207 LEU A C 1
ATOM 1614 O O . LEU A 1 207 ? -27.656 -6.006 -0.488 1.00 84.94 207 LEU A O 1
ATOM 1618 N N . SER A 1 208 ? -27.067 -3.935 0.161 1.00 84.88 208 SER A N 1
ATOM 1619 C CA . SER A 1 208 ? -28.241 -3.276 -0.434 1.00 84.88 208 SER A CA 1
ATOM 1620 C C . SER A 1 208 ? -27.991 -2.812 -1.867 1.00 84.88 208 SER A C 1
ATOM 1622 O O . SER A 1 208 ? -28.795 -3.118 -2.740 1.00 84.88 208 SER A O 1
ATOM 1624 N N . GLU A 1 209 ? -26.886 -2.109 -2.131 1.00 86.12 209 GLU A N 1
ATOM 1625 C CA . GLU A 1 209 ? -26.525 -1.696 -3.498 1.00 86.12 209 GLU A CA 1
ATOM 1626 C C . GLU A 1 209 ? -25.840 -2.809 -4.302 1.00 86.12 209 GLU A C 1
ATOM 1628 O O . GLU A 1 209 ? -25.766 -2.725 -5.526 1.00 86.12 209 GLU A O 1
ATOM 1633 N N . GLY A 1 210 ? -25.300 -3.834 -3.634 1.00 82.50 210 GLY A N 1
ATOM 1634 C CA . GLY A 1 210 ? -24.544 -4.903 -4.292 1.00 82.50 210 GLY A CA 1
ATOM 1635 C C . GLY A 1 210 ? -23.285 -4.403 -5.010 1.00 82.50 210 GLY A C 1
ATOM 1636 O O . GLY A 1 210 ? -22.846 -5.011 -5.987 1.00 82.50 210 GLY A O 1
ATOM 1637 N N . ARG A 1 211 ? -22.706 -3.282 -4.560 1.00 84.25 211 ARG A N 1
ATOM 1638 C CA . ARG A 1 211 ? -21.537 -2.670 -5.195 1.00 84.25 211 ARG A CA 1
ATOM 1639 C C . ARG A 1 211 ? -20.339 -3.632 -5.141 1.00 84.25 211 ARG A C 1
ATOM 1641 O O . ARG A 1 211 ? -20.016 -4.130 -4.056 1.00 84.25 211 ARG A O 1
ATOM 1648 N N . PRO A 1 212 ? -19.625 -3.860 -6.260 1.00 80.69 212 PRO A N 1
ATOM 1649 C CA . PRO A 1 212 ? -18.398 -4.645 -6.246 1.00 80.69 212 PRO A CA 1
ATOM 1650 C C . PRO A 1 212 ? -17.360 -4.036 -5.303 1.00 80.69 212 PRO A C 1
ATOM 1652 O O . PRO A 1 212 ? -17.164 -2.822 -5.270 1.00 80.69 212 PRO A O 1
ATOM 1655 N N . TYR A 1 213 ? -16.641 -4.886 -4.566 1.00 79.12 213 TYR A N 1
ATOM 1656 C CA . TYR A 1 213 ? -15.614 -4.429 -3.625 1.00 79.12 213 TYR A CA 1
ATOM 1657 C C . TYR A 1 213 ? -14.539 -3.545 -4.295 1.00 79.12 213 TYR A C 1
ATOM 1659 O O . TYR A 1 213 ? -14.055 -2.596 -3.685 1.00 79.12 213 TYR A O 1
ATOM 1667 N N . ASP A 1 214 ? -14.177 -3.839 -5.549 1.00 75.44 214 ASP A N 1
ATOM 1668 C CA . ASP A 1 214 ? -13.164 -3.076 -6.304 1.00 75.44 214 ASP A CA 1
ATOM 1669 C C . ASP A 1 214 ? -13.584 -1.643 -6.632 1.00 75.44 214 ASP A C 1
ATOM 1671 O O . ASP A 1 214 ? -12.731 -0.791 -6.876 1.00 75.44 214 ASP A O 1
ATOM 1675 N N . ASP A 1 215 ? -14.885 -1.364 -6.577 1.00 80.38 215 ASP A N 1
ATOM 1676 C CA . ASP A 1 215 ? -15.453 -0.055 -6.882 1.00 80.38 215 ASP A CA 1
ATOM 1677 C C . ASP A 1 215 ? -15.717 0.770 -5.615 1.00 80.38 215 ASP A C 1
ATOM 1679 O O . ASP A 1 215 ? -16.360 1.828 -5.670 1.00 80.38 215 ASP A O 1
ATOM 1683 N N . LEU A 1 216 ? -15.253 0.293 -4.451 1.00 83.69 216 LEU A N 1
ATOM 1684 C CA . LEU A 1 216 ? -15.346 1.037 -3.202 1.00 83.69 216 LEU A CA 1
ATOM 1685 C C . LEU A 1 216 ? -14.374 2.230 -3.212 1.00 83.69 216 LEU A C 1
ATOM 1687 O O . LEU A 1 216 ? -13.184 2.062 -3.490 1.00 83.69 216 LEU A O 1
ATOM 1691 N N . PRO A 1 217 ? -14.833 3.437 -2.831 1.00 83.31 217 PRO A N 1
ATOM 1692 C CA . PRO A 1 217 ? -13.943 4.574 -2.624 1.00 83.31 217 PRO A CA 1
ATOM 1693 C C . PRO A 1 217 ? -12.855 4.272 -1.574 1.00 83.31 217 PRO A C 1
ATOM 1695 O O . PRO A 1 217 ? -13.108 3.506 -0.644 1.00 83.31 217 PRO A O 1
ATOM 1698 N N . PRO A 1 218 ? -11.672 4.911 -1.628 1.00 83.31 218 PRO A N 1
ATOM 1699 C CA . PRO A 1 218 ? -10.543 4.603 -0.738 1.00 83.31 218 PRO A CA 1
ATOM 1700 C C . PRO A 1 218 ? -10.847 4.642 0.756 1.00 83.31 218 PRO A C 1
ATOM 1702 O O . PRO A 1 218 ? -10.410 3.766 1.500 1.00 83.31 218 PRO A O 1
ATOM 1705 N N . GLU A 1 219 ? -11.592 5.651 1.201 1.00 86.81 219 GLU A N 1
ATOM 1706 C CA . GLU A 1 219 ? -11.994 5.789 2.602 1.00 86.81 219 GLU A CA 1
ATOM 1707 C C . GLU A 1 219 ? -12.930 4.647 3.021 1.00 86.81 219 GLU A C 1
ATOM 1709 O O . GLU A 1 219 ? -12.745 4.038 4.075 1.00 86.81 219 GLU A O 1
ATOM 1714 N N . VAL A 1 220 ? -13.861 4.261 2.143 1.00 88.94 220 VAL A N 1
ATOM 1715 C CA . VAL A 1 220 ? -14.756 3.118 2.356 1.00 88.94 220 VAL A CA 1
ATOM 1716 C C . VAL A 1 220 ? -13.977 1.801 2.373 1.00 88.94 220 VAL A C 1
ATOM 1718 O O . VAL A 1 220 ? -14.188 0.984 3.267 1.00 88.94 220 VAL A O 1
ATOM 1721 N N . ASN A 1 221 ? -13.031 1.609 1.448 1.00 88.75 221 ASN A N 1
ATOM 1722 C CA . ASN A 1 221 ? -12.131 0.456 1.455 1.00 88.75 221 ASN A CA 1
ATOM 1723 C C . ASN A 1 221 ? -11.337 0.390 2.771 1.00 88.75 221 ASN A C 1
ATOM 1725 O O . ASN A 1 221 ? -11.269 -0.669 3.388 1.00 88.75 221 ASN A O 1
ATOM 1729 N N . CYS A 1 222 ? -10.814 1.516 3.269 1.00 90.62 222 CYS A N 1
ATOM 1730 C CA . CYS A 1 222 ? -10.164 1.553 4.580 1.00 90.62 222 CYS A CA 1
ATOM 1731 C C . CYS A 1 222 ? -11.121 1.129 5.702 1.00 90.62 222 CYS A C 1
ATOM 1733 O O . CYS A 1 222 ? -10.742 0.323 6.551 1.00 90.62 222 CYS A O 1
ATOM 1735 N N . HIS A 1 223 ? -12.369 1.608 5.703 1.00 91.88 223 HIS A N 1
ATOM 1736 C CA . HIS A 1 223 ? -13.364 1.180 6.687 1.00 91.88 223 HIS A CA 1
ATOM 1737 C C . HIS A 1 223 ? -13.678 -0.319 6.600 1.00 91.88 223 HIS A C 1
ATOM 1739 O O . HIS A 1 223 ? -13.861 -0.951 7.643 1.00 91.88 223 HIS A O 1
ATOM 1745 N N . ALA A 1 224 ? -13.697 -0.898 5.397 1.00 92.75 224 ALA A N 1
ATOM 1746 C CA . ALA A 1 224 ? -13.880 -2.334 5.196 1.00 92.75 224 ALA A CA 1
ATOM 1747 C C . ALA A 1 224 ? -12.699 -3.134 5.756 1.00 92.75 224 ALA A C 1
ATOM 1749 O O . ALA A 1 224 ? -12.899 -4.093 6.499 1.00 92.75 224 ALA A O 1
ATOM 1750 N N . GLN A 1 225 ? -11.472 -2.681 5.497 1.00 93.75 225 GLN A N 1
ATOM 1751 C CA . GLN A 1 225 ? -10.254 -3.269 6.058 1.00 93.75 225 GLN A CA 1
ATOM 1752 C C . GLN A 1 225 ? -10.191 -3.131 7.582 1.00 93.75 225 GLN A C 1
ATOM 1754 O O . GLN A 1 225 ? -9.805 -4.067 8.279 1.00 93.75 225 GLN A O 1
ATOM 1759 N N . ARG A 1 226 ? -10.620 -1.987 8.125 1.00 94.19 226 ARG A N 1
ATOM 1760 C CA . ARG A 1 226 ? -10.753 -1.768 9.568 1.00 94.19 226 ARG A CA 1
ATOM 1761 C C . ARG A 1 226 ? -11.738 -2.758 10.183 1.00 94.19 226 ARG A C 1
ATOM 1763 O O . ARG A 1 226 ? -11.417 -3.367 11.197 1.00 94.19 226 ARG A O 1
ATOM 1770 N N . TRP A 1 227 ? -12.928 -2.905 9.598 1.00 94.38 227 TRP A N 1
ATOM 1771 C CA . TRP A 1 227 ? -13.910 -3.882 10.070 1.00 94.38 227 TRP A CA 1
ATOM 1772 C C . TRP A 1 227 ? -13.334 -5.300 10.024 1.00 94.38 227 TRP A C 1
ATOM 1774 O O . TRP A 1 227 ? -13.407 -6.008 11.023 1.00 94.38 227 TRP A O 1
ATOM 1784 N N . TRP A 1 228 ? -12.664 -5.671 8.928 1.00 94.88 228 TRP A N 1
ATOM 1785 C CA . TRP A 1 228 ? -12.039 -6.986 8.802 1.00 94.88 228 TRP A CA 1
ATOM 1786 C C . TRP A 1 228 ? -10.949 -7.243 9.846 1.00 94.88 228 TRP A C 1
ATOM 1788 O O . TRP A 1 228 ? -10.845 -8.355 10.357 1.00 94.88 228 TRP A O 1
ATOM 1798 N N . LEU A 1 229 ? -10.158 -6.228 10.210 1.00 95.31 229 LEU A N 1
ATOM 1799 C CA . LEU A 1 229 ? -9.195 -6.337 11.308 1.00 95.31 229 LEU A CA 1
ATOM 1800 C C . LEU A 1 229 ? -9.904 -6.657 12.631 1.00 95.31 229 LEU A C 1
ATOM 1802 O O . LEU A 1 229 ? -9.464 -7.547 13.352 1.00 95.31 229 LEU A O 1
ATOM 1806 N N . VAL A 1 230 ? -11.001 -5.961 12.947 1.00 95.88 230 VAL A N 1
ATOM 1807 C CA . VAL A 1 230 ? -11.767 -6.190 14.185 1.00 95.88 230 VAL A CA 1
ATOM 1808 C C . VAL A 1 230 ? -12.403 -7.582 14.185 1.00 95.88 230 VAL A C 1
ATOM 1810 O O . VAL A 1 230 ? -12.293 -8.297 15.179 1.00 95.88 230 VAL A O 1
ATOM 1813 N N . GLU A 1 231 ? -12.996 -7.989 13.064 1.00 95.25 231 GLU A N 1
ATOM 1814 C CA . GLU A 1 231 ? -13.568 -9.323 12.870 1.00 95.25 231 GLU A CA 1
ATOM 1815 C C . GLU A 1 231 ? -12.504 -10.421 13.017 1.00 95.25 231 GLU A C 1
ATOM 1817 O O . GLU A 1 231 ? -12.699 -11.370 13.770 1.00 95.25 231 GLU A O 1
ATOM 1822 N N . SER A 1 232 ? -11.341 -10.263 12.378 1.00 94.50 232 SER A N 1
ATOM 1823 C CA . SER A 1 232 ? -10.231 -11.223 12.460 1.00 94.50 232 SER A CA 1
ATOM 1824 C C . SER A 1 232 ? -9.745 -11.399 13.899 1.00 94.50 232 SER A C 1
ATOM 1826 O O . SER A 1 232 ? -9.516 -12.519 14.352 1.00 94.50 232 SER A O 1
ATOM 1828 N N . LEU A 1 233 ? -9.613 -10.299 14.647 1.00 96.12 233 LEU A N 1
ATOM 1829 C CA . LEU A 1 233 ? -9.240 -10.354 16.061 1.00 96.12 233 LEU A CA 1
ATOM 1830 C C . LEU A 1 233 ? -10.312 -11.061 16.903 1.00 96.12 233 LEU A C 1
ATOM 1832 O O . LEU A 1 233 ? -9.965 -11.853 17.775 1.00 96.12 233 LEU A O 1
ATOM 1836 N N . ALA A 1 234 ? -11.599 -10.821 16.629 1.00 95.69 234 ALA A N 1
ATOM 1837 C CA . ALA A 1 234 ? -12.701 -11.514 17.299 1.00 95.69 234 ALA A CA 1
ATOM 1838 C C . ALA A 1 234 ? -12.719 -13.025 16.993 1.00 95.69 234 ALA A C 1
ATOM 1840 O O . ALA A 1 234 ? -13.088 -13.820 17.853 1.00 95.69 234 ALA A O 1
ATOM 1841 N N . GLN A 1 235 ? -12.260 -13.424 15.804 1.00 94.50 235 GLN A N 1
ATOM 1842 C CA . GLN A 1 235 ? -12.076 -14.822 15.398 1.00 94.50 235 GLN A CA 1
ATOM 1843 C C . GLN A 1 235 ? -10.804 -15.472 15.981 1.00 94.50 235 GLN A C 1
ATOM 1845 O O . GLN A 1 235 ? -10.537 -16.642 15.715 1.00 94.50 235 GLN A O 1
ATOM 1850 N N . GLY A 1 236 ? -10.008 -14.740 16.770 1.00 95.56 236 GLY A N 1
ATOM 1851 C CA . GLY A 1 236 ? -8.792 -15.252 17.406 1.00 95.56 236 GLY A CA 1
ATOM 1852 C C . GLY A 1 236 ? -7.532 -15.194 16.535 1.00 95.56 236 GLY A C 1
ATOM 1853 O O . GLY A 1 236 ? -6.519 -15.795 16.894 1.00 95.56 236 GLY A O 1
ATOM 1854 N N . VAL A 1 237 ? -7.551 -14.473 15.406 1.00 94.19 237 VAL A N 1
ATOM 1855 C CA . VAL A 1 237 ? -6.348 -14.250 14.587 1.00 94.19 237 VAL A CA 1
ATOM 1856 C C . VAL A 1 237 ? -5.319 -13.448 15.387 1.00 94.19 237 VAL A C 1
ATOM 1858 O O . VAL A 1 237 ? -5.646 -12.449 16.031 1.00 94.19 237 VAL A O 1
ATOM 1861 N N . ALA A 1 238 ? -4.049 -13.859 15.318 1.00 94.31 238 ALA A N 1
ATOM 1862 C CA . ALA A 1 238 ? -2.962 -13.181 16.018 1.00 94.31 238 ALA A CA 1
ATOM 1863 C C . ALA A 1 238 ? -2.869 -11.688 15.622 1.00 94.31 238 ALA A C 1
ATOM 1865 O O . ALA A 1 238 ? -2.950 -11.370 14.428 1.00 94.31 238 ALA A O 1
ATOM 1866 N N . PRO A 1 239 ? -2.619 -10.763 16.573 1.00 95.00 239 PRO A N 1
ATOM 1867 C CA . PRO A 1 239 ? -2.604 -9.326 16.293 1.00 95.00 239 PRO A CA 1
ATOM 1868 C C . PRO A 1 239 ? -1.652 -8.910 15.165 1.00 95.00 239 PRO A C 1
ATOM 1870 O O . PRO A 1 239 ? -2.031 -8.102 14.320 1.00 95.00 239 PRO A O 1
ATOM 1873 N N . ALA A 1 240 ? -0.456 -9.508 15.107 1.00 92.75 240 ALA A N 1
ATOM 1874 C CA . ALA A 1 240 ? 0.532 -9.257 14.055 1.00 92.75 240 ALA A CA 1
ATOM 1875 C C . ALA A 1 240 ? 0.020 -9.654 12.655 1.00 92.75 240 ALA A C 1
ATOM 1877 O O . ALA A 1 240 ? 0.234 -8.934 11.681 1.00 92.75 240 ALA A O 1
ATOM 1878 N N . THR A 1 241 ? -0.711 -10.766 12.551 1.00 92.06 241 THR A N 1
ATOM 1879 C CA . THR A 1 241 ? -1.314 -11.227 11.294 1.00 92.06 241 THR A CA 1
ATOM 1880 C C . THR A 1 241 ? -2.462 -10.315 10.865 1.00 92.06 241 THR A C 1
ATOM 1882 O O . THR A 1 241 ? -2.539 -9.935 9.696 1.00 92.06 241 THR A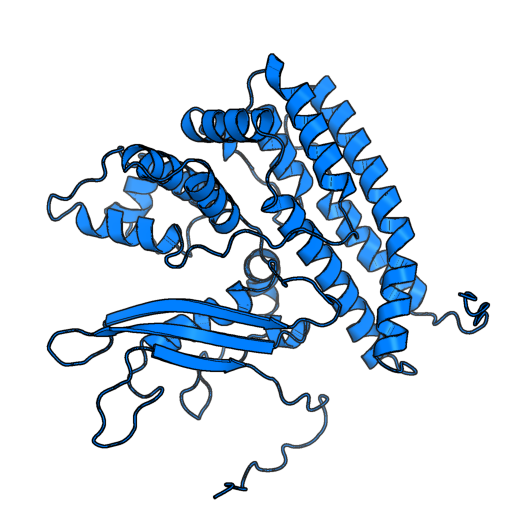 O 1
ATOM 1885 N N . ALA A 1 242 ? -3.322 -9.912 11.806 1.00 93.69 242 ALA A N 1
ATOM 1886 C CA . ALA A 1 242 ? -4.453 -9.028 11.528 1.00 93.69 242 ALA A CA 1
ATOM 1887 C C . ALA A 1 242 ? -3.996 -7.633 11.059 1.00 93.69 242 ALA A C 1
ATOM 1889 O O . ALA A 1 242 ? -4.505 -7.119 10.060 1.00 93.69 242 ALA A O 1
ATOM 1890 N N . ILE A 1 243 ? -2.994 -7.033 11.721 1.00 94.38 243 ILE A N 1
ATOM 1891 C CA . ILE A 1 243 ? -2.453 -5.732 11.296 1.00 94.38 243 ILE A CA 1
ATOM 1892 C C . ILE A 1 243 ? -1.692 -5.826 9.969 1.00 94.38 243 ILE A C 1
ATOM 1894 O O . ILE A 1 243 ? -1.785 -4.911 9.153 1.00 94.38 243 ILE A O 1
ATOM 1898 N N . ASN A 1 244 ? -0.996 -6.937 9.702 1.00 93.25 244 ASN A N 1
ATOM 1899 C CA . ASN A 1 244 ? -0.360 -7.166 8.405 1.00 93.25 244 ASN A CA 1
ATOM 1900 C C . ASN A 1 244 ? -1.398 -7.216 7.273 1.00 93.25 244 ASN A C 1
ATOM 1902 O O . ASN A 1 244 ? -1.231 -6.554 6.251 1.00 93.25 244 ASN A O 1
ATOM 1906 N N . ALA A 1 245 ? -2.514 -7.926 7.473 1.00 92.69 245 ALA A N 1
ATOM 1907 C CA . ALA A 1 245 ? -3.600 -7.962 6.496 1.00 92.69 245 ALA A CA 1
ATOM 1908 C C . ALA A 1 245 ? -4.197 -6.568 6.240 1.00 92.69 245 ALA A C 1
ATOM 1910 O O . ALA A 1 245 ? -4.406 -6.197 5.086 1.00 92.69 245 ALA A O 1
ATOM 1911 N N . PHE A 1 246 ? -4.390 -5.766 7.294 1.00 93.50 246 PHE A N 1
ATOM 1912 C CA . PHE A 1 246 ? -4.837 -4.377 7.166 1.00 93.50 246 PHE A CA 1
ATOM 1913 C C . PHE A 1 246 ? -3.838 -3.502 6.392 1.00 93.50 246 PHE A C 1
ATOM 1915 O O . PHE A 1 246 ? -4.243 -2.697 5.550 1.00 93.50 246 PHE A O 1
ATOM 1922 N N . ARG A 1 247 ? -2.531 -3.655 6.642 1.00 93.81 247 ARG A N 1
ATOM 1923 C CA . ARG A 1 247 ? -1.476 -2.934 5.913 1.00 93.81 247 ARG A CA 1
ATOM 1924 C C . ARG A 1 247 ? -1.544 -3.238 4.421 1.00 93.81 247 ARG A C 1
ATOM 1926 O O . ARG A 1 247 ? -1.693 -2.303 3.645 1.00 93.81 247 ARG A O 1
ATOM 1933 N N . TYR A 1 248 ? -1.540 -4.508 4.021 1.00 92.00 248 TYR A N 1
ATOM 1934 C CA . TYR A 1 248 ? -1.666 -4.873 2.605 1.00 92.00 248 TYR A CA 1
ATOM 1935 C C . TYR A 1 248 ? -3.002 -4.420 1.996 1.00 92.00 248 TYR A C 1
ATOM 1937 O O . TYR A 1 248 ? -3.021 -3.889 0.892 1.00 92.00 248 TYR A O 1
ATOM 1945 N N . GLY A 1 249 ? -4.117 -4.541 2.724 1.00 90.25 249 GLY A N 1
ATOM 1946 C CA . GLY A 1 249 ? -5.435 -4.110 2.242 1.00 90.25 249 GLY A CA 1
ATOM 1947 C C . GLY A 1 249 ? -5.602 -2.593 2.068 1.00 90.25 249 GLY A C 1
ATOM 1948 O O . GLY A 1 249 ? -6.523 -2.146 1.382 1.00 90.25 249 GLY A O 1
ATOM 1949 N N . THR A 1 250 ? -4.721 -1.797 2.680 1.00 90.62 250 THR A N 1
ATOM 1950 C CA . THR A 1 250 ? -4.707 -0.325 2.593 1.00 90.62 250 THR A CA 1
ATOM 1951 C C . THR A 1 250 ? -3.453 0.229 1.913 1.00 90.62 250 THR A C 1
ATOM 1953 O O . THR A 1 250 ? -3.251 1.445 1.897 1.00 90.62 250 THR A O 1
ATOM 1956 N N . LEU A 1 251 ? -2.603 -0.644 1.367 1.00 91.44 251 LEU A N 1
ATOM 1957 C CA . LEU A 1 251 ? -1.388 -0.264 0.662 1.00 91.44 251 LEU A CA 1
ATOM 1958 C C . LEU A 1 251 ? -1.741 0.445 -0.651 1.00 91.44 251 LEU A C 1
ATOM 1960 O O . LEU A 1 251 ? -2.568 -0.027 -1.429 1.00 91.44 251 LEU A O 1
ATOM 1964 N N . VAL A 1 252 ? -1.082 1.572 -0.917 1.00 91.00 252 VAL A N 1
ATOM 1965 C CA . VAL A 1 252 ? -1.151 2.241 -2.220 1.00 91.00 252 VAL A CA 1
ATOM 1966 C C . VAL A 1 252 ? -0.100 1.613 -3.135 1.00 91.00 252 VAL A C 1
ATOM 1968 O O . VAL A 1 252 ? 1.039 2.070 -3.189 1.00 91.00 252 VAL A O 1
ATOM 1971 N N . THR A 1 253 ? -0.476 0.544 -3.833 1.00 92.56 253 THR A N 1
ATOM 1972 C CA . THR A 1 253 ? 0.380 -0.111 -4.834 1.00 92.56 253 THR A CA 1
ATOM 1973 C C . THR A 1 253 ? 0.548 0.759 -6.084 1.00 92.56 253 THR A C 1
ATOM 1975 O O . THR A 1 253 ? -0.158 1.756 -6.284 1.00 92.56 253 THR A O 1
ATOM 1978 N N . ALA A 1 254 ? 1.471 0.375 -6.966 1.00 93.50 254 ALA A N 1
ATOM 1979 C CA . ALA A 1 254 ? 1.619 0.986 -8.281 1.00 93.50 254 ALA A CA 1
ATOM 1980 C C . ALA A 1 254 ? 0.322 0.855 -9.100 1.00 93.50 254 ALA A C 1
ATOM 1982 O O . ALA A 1 254 ? -0.070 1.805 -9.779 1.00 93.50 254 ALA A O 1
ATOM 1983 N N . THR A 1 255 ? -0.389 -0.268 -8.961 1.00 90.00 255 THR A N 1
ATOM 1984 C CA . THR A 1 255 ? -1.704 -0.506 -9.573 1.00 90.00 255 THR A CA 1
ATOM 1985 C C . THR A 1 255 ? -2.752 0.477 -9.060 1.00 90.00 255 THR A C 1
ATOM 1987 O O . THR A 1 255 ? -3.433 1.118 -9.858 1.00 90.00 255 THR A O 1
ATOM 1990 N N . VAL A 1 256 ? -2.839 0.692 -7.743 1.00 88.06 256 VAL A N 1
ATOM 1991 C CA . VAL A 1 256 ? -3.765 1.685 -7.164 1.00 88.06 256 VAL A CA 1
ATOM 1992 C C . VAL A 1 256 ? -3.424 3.103 -7.627 1.00 88.06 256 VAL A C 1
ATOM 1994 O O . VAL A 1 256 ? -4.316 3.887 -7.951 1.00 88.06 256 VAL A O 1
ATOM 1997 N N . ARG A 1 257 ? -2.134 3.449 -7.662 1.00 88.44 257 ARG A N 1
ATOM 1998 C CA . ARG A 1 257 ? -1.675 4.808 -7.972 1.00 88.44 257 ARG A CA 1
ATOM 1999 C C . ARG A 1 257 ? -1.793 5.158 -9.454 1.00 88.44 257 ARG A C 1
ATOM 2001 O O . ARG A 1 257 ? -2.136 6.293 -9.778 1.00 88.44 257 ARG A O 1
ATOM 2008 N N . PHE A 1 258 ? -1.480 4.211 -10.334 1.00 87.81 258 PHE A N 1
ATOM 2009 C CA . PHE A 1 258 ? -1.264 4.474 -11.756 1.00 87.81 258 PHE A CA 1
ATOM 2010 C C . PHE A 1 258 ? -2.009 3.536 -12.703 1.00 87.81 258 PHE A C 1
ATOM 2012 O O . PHE A 1 258 ? -1.984 3.790 -13.905 1.00 87.81 258 PHE A O 1
ATOM 2019 N N . GLY A 1 259 ? -2.691 2.499 -12.207 1.00 80.31 259 GLY A N 1
ATOM 2020 C CA . GLY A 1 259 ? -3.390 1.524 -13.048 1.00 80.31 259 GLY A CA 1
ATOM 2021 C C . GLY A 1 259 ? -4.322 2.203 -14.047 1.00 80.31 259 GLY A C 1
ATOM 2022 O O . GLY A 1 259 ? -4.172 2.013 -15.239 1.00 80.31 259 GLY A O 1
ATOM 2023 N N . ARG A 1 260 ? -5.172 3.141 -13.609 1.00 78.44 260 ARG A N 1
ATOM 2024 C CA . ARG A 1 260 ? -6.072 3.887 -14.519 1.00 78.44 260 ARG A CA 1
ATOM 2025 C C . ARG A 1 260 ? -5.366 4.717 -15.599 1.00 78.44 260 ARG A C 1
ATOM 2027 O O . ARG A 1 260 ? -5.997 5.071 -16.585 1.00 78.44 260 ARG A O 1
ATOM 2034 N N . ALA A 1 261 ? -4.108 5.101 -15.389 1.00 82.94 261 ALA A N 1
ATOM 2035 C CA . ALA A 1 261 ? -3.358 5.916 -16.344 1.00 82.94 261 ALA A CA 1
ATOM 2036 C C . ALA A 1 261 ? -2.692 5.075 -17.444 1.00 82.94 261 ALA A C 1
ATOM 2038 O O . ALA A 1 261 ? -2.365 5.613 -18.499 1.00 82.94 261 ALA A O 1
ATOM 2039 N N . PHE A 1 262 ? -2.456 3.785 -17.191 1.00 82.81 262 PHE A N 1
ATOM 2040 C CA . PHE A 1 262 ? -1.704 2.907 -18.093 1.00 82.81 262 PHE A CA 1
ATOM 2041 C C . PHE A 1 262 ? -2.484 1.673 -18.541 1.00 82.81 262 PHE A C 1
ATOM 2043 O O . PHE A 1 262 ? -2.182 1.122 -19.596 1.00 82.81 262 PHE A O 1
ATOM 2050 N N . ASP A 1 263 ? -3.475 1.253 -17.765 1.00 76.38 263 ASP A N 1
ATOM 2051 C CA . ASP A 1 263 ? -4.382 0.164 -18.077 1.00 76.38 263 ASP A CA 1
ATOM 2052 C C . ASP A 1 263 ? -5.735 0.760 -18.492 1.00 76.38 263 ASP A C 1
ATOM 2054 O O . ASP A 1 263 ? -6.329 1.533 -17.730 1.00 76.38 263 ASP A O 1
ATOM 2058 N N . PRO A 1 264 ? -6.225 0.433 -19.698 1.00 66.75 264 PRO A N 1
ATOM 2059 C CA . PRO A 1 264 ? -7.493 0.950 -20.186 1.00 66.75 264 PRO A CA 1
ATOM 2060 C C . PRO A 1 264 ? -8.658 0.492 -19.288 1.00 66.75 264 PRO A C 1
ATOM 2062 O O . PRO A 1 264 ? -8.619 -0.613 -18.729 1.00 66.75 264 PRO A O 1
ATOM 2065 N N . PRO A 1 265 ? -9.708 1.319 -19.144 1.00 64.75 265 PRO A N 1
ATOM 2066 C CA . PRO A 1 265 ? -10.955 0.923 -18.503 1.00 64.75 265 PRO A CA 1
ATOM 2067 C C . PRO A 1 265 ? -11.539 -0.367 -19.096 1.00 64.75 265 PRO A C 1
ATOM 2069 O O . PRO A 1 265 ? -11.306 -0.716 -20.257 1.00 64.75 265 PRO A O 1
ATOM 2072 N N . ALA A 1 266 ? -12.328 -1.079 -18.288 1.00 59.75 266 ALA A N 1
ATOM 2073 C CA . ALA A 1 266 ? -13.022 -2.283 -18.737 1.00 59.75 266 ALA A CA 1
ATOM 2074 C C . ALA A 1 266 ? -13.907 -1.964 -19.956 1.00 59.75 266 ALA A C 1
ATOM 2076 O O . ALA A 1 266 ? -14.734 -1.056 -19.900 1.00 59.75 266 ALA A O 1
ATOM 2077 N N . GLY A 1 267 ? -13.722 -2.714 -21.047 1.00 55.06 267 GLY A N 1
ATOM 2078 C CA . GLY A 1 267 ? -14.453 -2.534 -22.307 1.00 55.06 267 GLY A CA 1
ATOM 2079 C C . GLY A 1 267 ? -13.776 -1.642 -23.357 1.00 55.06 267 GLY A C 1
ATOM 2080 O O . GLY A 1 267 ? -14.262 -1.597 -24.483 1.00 55.06 267 GLY A O 1
ATOM 2081 N N . GLU A 1 268 ? -12.654 -0.982 -23.043 1.00 57.28 268 GLU A N 1
ATOM 2082 C CA . GLU A 1 268 ? -11.957 -0.086 -23.989 1.00 57.28 268 GLU A CA 1
ATOM 2083 C C . GLU A 1 268 ? -10.789 -0.747 -24.741 1.00 57.28 268 GLU A C 1
ATOM 2085 O O . GLU A 1 268 ? -10.346 -0.244 -25.772 1.00 57.28 268 GLU A O 1
ATOM 2090 N N . ALA A 1 269 ? -10.299 -1.897 -24.273 1.00 60.72 269 ALA A N 1
ATOM 2091 C CA . ALA A 1 269 ? -9.273 -2.681 -24.958 1.00 60.72 269 ALA A CA 1
ATOM 2092 C C . ALA A 1 269 ? -9.489 -4.189 -24.748 1.00 60.72 269 ALA A C 1
ATOM 2094 O O . ALA A 1 269 ? -10.203 -4.578 -23.817 1.00 60.72 269 ALA A O 1
ATOM 2095 N N . PRO A 1 270 ? -8.864 -5.054 -25.573 1.00 58.62 270 PRO A N 1
ATOM 2096 C CA . PRO A 1 270 ? -8.942 -6.494 -25.387 1.00 58.62 270 PRO A CA 1
ATOM 2097 C C . PRO A 1 270 ? -8.373 -6.875 -24.017 1.00 58.62 270 PRO A C 1
ATOM 2099 O O . PRO A 1 270 ? -7.173 -6.773 -23.776 1.00 58.62 270 PRO A O 1
ATOM 2102 N N . GLU A 1 271 ? -9.239 -7.326 -23.110 1.00 69.88 271 GLU A N 1
ATOM 2103 C CA . GLU A 1 271 ? -8.816 -7.869 -21.811 1.00 69.88 271 GLU A CA 1
ATOM 2104 C C . GLU A 1 271 ? -8.109 -9.227 -21.960 1.00 69.88 271 GLU A C 1
ATOM 2106 O O . GLU A 1 271 ? -7.447 -9.710 -21.038 1.00 69.88 271 GLU A O 1
ATOM 2111 N N . GLU A 1 272 ? -8.257 -9.843 -23.131 1.00 71.38 272 GLU A N 1
ATOM 2112 C CA . GLU A 1 272 ? -7.673 -11.115 -23.519 1.00 71.38 272 GLU A CA 1
ATOM 2113 C C . GLU A 1 272 ? -6.973 -10.965 -24.871 1.00 71.38 272 GLU A C 1
ATOM 2115 O O . GLU A 1 272 ? -7.406 -10.235 -25.764 1.00 71.38 272 GLU A O 1
ATOM 2120 N N . ARG A 1 273 ? -5.847 -11.655 -25.000 1.00 73.62 273 ARG A N 1
ATOM 2121 C CA . ARG A 1 273 ? -5.101 -11.825 -26.240 1.00 73.62 273 ARG A CA 1
ATOM 2122 C C . ARG A 1 273 ? -5.867 -12.774 -27.164 1.00 73.62 273 ARG A C 1
ATOM 2124 O O . ARG A 1 273 ? -6.701 -13.558 -26.720 1.00 73.62 273 ARG A O 1
ATOM 2131 N N . ALA A 1 274 ? -5.512 -12.764 -28.448 1.00 67.62 274 ALA A N 1
ATOM 2132 C CA . ALA A 1 274 ? -6.107 -13.657 -29.448 1.00 67.62 274 ALA A CA 1
ATOM 2133 C C . ALA A 1 274 ? -5.949 -15.159 -29.119 1.00 67.62 274 ALA A C 1
ATOM 2135 O O . ALA A 1 274 ? -6.718 -15.977 -29.610 1.00 67.62 274 ALA A O 1
ATOM 2136 N N . ASP A 1 275 ? -4.977 -15.521 -28.275 1.00 65.75 275 ASP A N 1
ATOM 2137 C CA . ASP A 1 275 ? -4.733 -16.884 -27.788 1.00 65.75 275 ASP A CA 1
ATOM 2138 C C . ASP A 1 275 ? -5.522 -17.237 -26.505 1.00 65.75 275 ASP A C 1
ATOM 2140 O O . ASP A 1 275 ? -5.270 -18.272 -25.887 1.00 65.75 275 ASP A O 1
ATOM 2144 N N . GLY A 1 276 ? -6.454 -16.377 -26.073 1.00 67.25 276 GLY A N 1
ATOM 2145 C CA . GLY A 1 276 ? -7.296 -16.578 -24.888 1.00 67.25 276 GLY A CA 1
ATOM 2146 C C . GLY A 1 276 ? -6.593 -16.334 -23.548 1.00 67.25 276 GLY A C 1
ATOM 2147 O O . GLY A 1 276 ? -7.179 -16.578 -22.489 1.00 67.25 276 GLY A O 1
ATOM 2148 N N . ARG A 1 277 ? -5.337 -15.864 -23.549 1.00 74.25 277 ARG A N 1
ATOM 2149 C CA . ARG A 1 277 ? -4.619 -15.478 -22.323 1.00 74.25 277 ARG A CA 1
ATOM 2150 C C . ARG A 1 277 ? -4.932 -14.030 -21.937 1.00 74.25 277 ARG A C 1
ATOM 2152 O O . ARG A 1 277 ? -5.196 -13.220 -22.821 1.00 74.25 277 ARG A O 1
ATOM 2159 N N . PRO A 1 278 ? -4.847 -13.649 -20.651 1.00 80.19 278 PRO A N 1
ATOM 2160 C CA . PRO A 1 278 ? -5.034 -12.261 -20.247 1.00 80.19 278 PRO A CA 1
ATOM 2161 C C . PRO A 1 278 ? -4.039 -11.335 -20.957 1.00 80.19 278 PRO A C 1
ATOM 2163 O O . PRO A 1 278 ? -2.873 -11.696 -21.161 1.00 80.19 278 PRO A O 1
ATOM 2166 N N . ALA A 1 279 ? -4.495 -10.138 -21.323 1.00 83.50 279 ALA A N 1
ATOM 2167 C CA . ALA A 1 279 ? -3.620 -9.108 -21.866 1.00 83.50 279 ALA A CA 1
ATOM 2168 C C . ALA A 1 279 ? -2.515 -8.734 -20.866 1.00 83.50 279 ALA A C 1
ATOM 2170 O O . ALA A 1 279 ? -2.711 -8.758 -19.649 1.00 83.50 279 ALA A O 1
ATOM 2171 N N . PHE A 1 280 ? -1.331 -8.402 -21.388 1.00 85.75 280 PHE A N 1
ATOM 2172 C CA . PHE A 1 280 ? -0.218 -7.967 -20.551 1.00 85.75 280 PHE A CA 1
ATOM 2173 C C . PHE A 1 280 ? -0.496 -6.542 -20.037 1.00 85.75 280 PHE A C 1
ATOM 2175 O O . PHE A 1 280 ? -0.717 -5.665 -20.875 1.00 85.75 280 PHE A O 1
ATOM 2182 N N . PRO A 1 281 ? -0.476 -6.282 -18.714 1.00 88.12 281 PRO A N 1
ATOM 2183 C CA . PRO A 1 281 ? -0.804 -4.964 -18.175 1.00 88.12 281 PRO A CA 1
ATOM 2184 C C . PRO A 1 281 ? 0.078 -3.845 -18.749 1.00 88.12 281 PRO A C 1
ATOM 2186 O O . PRO A 1 281 ? 1.300 -3.986 -18.901 1.00 88.12 281 PRO A O 1
ATOM 2189 N N . GLY A 1 282 ? -0.533 -2.702 -19.041 1.00 88.50 282 GLY A N 1
ATOM 2190 C CA . GLY A 1 282 ? 0.151 -1.483 -19.453 1.00 88.50 282 GLY A CA 1
ATOM 2191 C C . GLY A 1 282 ? 1.063 -0.951 -18.349 1.00 88.50 282 GLY A C 1
ATOM 2192 O O . GLY A 1 282 ? 2.195 -0.559 -18.637 1.00 88.50 282 GLY A O 1
ATOM 2193 N N . LEU A 1 283 ? 0.650 -1.048 -17.078 1.00 90.25 283 LEU A N 1
ATOM 2194 C CA . LEU A 1 283 ? 1.521 -0.731 -15.939 1.00 90.25 283 LEU A CA 1
ATOM 2195 C C . LEU A 1 283 ? 2.783 -1.612 -15.919 1.00 90.25 283 LEU A C 1
ATOM 2197 O O . LEU A 1 283 ? 3.894 -1.102 -15.745 1.00 90.25 283 LEU A O 1
ATOM 2201 N N . ALA A 1 284 ? 2.628 -2.919 -16.157 1.00 92.25 284 ALA A N 1
ATOM 2202 C CA . ALA A 1 284 ? 3.756 -3.842 -16.242 1.00 92.25 284 ALA A CA 1
ATOM 2203 C C . ALA A 1 284 ? 4.688 -3.477 -17.404 1.00 92.25 284 ALA A C 1
ATOM 2205 O O . ALA A 1 284 ? 5.904 -3.457 -17.233 1.00 92.25 284 ALA A O 1
ATOM 2206 N N . SER A 1 285 ? 4.128 -3.103 -18.561 1.00 90.00 285 SER A N 1
ATOM 2207 C CA . SER A 1 285 ? 4.912 -2.602 -19.699 1.00 90.00 285 SER A CA 1
ATOM 2208 C C . SER A 1 285 ? 5.666 -1.318 -19.358 1.00 90.00 285 SER A C 1
ATOM 2210 O O . SER A 1 285 ? 6.815 -1.163 -19.763 1.00 90.00 285 SER A O 1
ATOM 2212 N N . ARG A 1 286 ? 5.039 -0.399 -18.614 1.00 89.75 286 ARG A N 1
ATOM 2213 C CA . ARG A 1 286 ? 5.635 0.888 -18.246 1.00 89.75 286 ARG A CA 1
ATOM 2214 C C . ARG A 1 286 ? 6.869 0.704 -17.373 1.00 89.75 286 ARG A C 1
ATOM 2216 O O . ARG A 1 286 ? 7.869 1.369 -17.629 1.00 89.75 286 ARG A O 1
ATOM 2223 N N . TYR A 1 287 ? 6.770 -0.157 -16.364 1.00 92.56 287 TYR A N 1
ATOM 2224 C CA . TYR A 1 287 ? 7.807 -0.369 -15.353 1.00 92.56 287 TYR A CA 1
ATOM 2225 C C . TYR A 1 287 ? 8.721 -1.567 -15.635 1.00 92.56 287 TYR A C 1
ATOM 2227 O O . TYR A 1 287 ? 9.660 -1.789 -14.882 1.00 92.56 287 TYR A O 1
ATOM 2235 N N . GLY A 1 288 ? 8.478 -2.330 -16.704 1.00 91.12 288 GLY A N 1
ATOM 2236 C CA . GLY A 1 288 ? 9.228 -3.554 -16.993 1.00 91.12 288 GLY A CA 1
ATOM 2237 C C . GLY A 1 288 ? 8.984 -4.659 -15.962 1.00 91.12 288 GLY A C 1
ATOM 2238 O O . GLY A 1 288 ? 9.881 -5.454 -15.698 1.00 91.12 288 GLY A O 1
ATOM 2239 N N . VAL A 1 289 ? 7.795 -4.689 -15.352 1.00 94.62 289 VAL A N 1
ATOM 2240 C CA . VAL A 1 289 ? 7.421 -5.713 -14.370 1.00 94.62 289 VAL A CA 1
ATOM 2241 C C . VAL A 1 289 ? 7.291 -7.048 -15.091 1.00 94.62 289 VAL A C 1
ATOM 2243 O O . VAL A 1 289 ? 6.624 -7.146 -16.122 1.00 94.62 289 VAL A O 1
ATOM 2246 N N . SER A 1 290 ? 7.905 -8.086 -14.543 1.00 94.12 290 SER A N 1
ATOM 2247 C CA . SER A 1 290 ? 7.792 -9.457 -15.040 1.00 94.12 290 SER A CA 1
ATOM 2248 C C . SER A 1 290 ? 7.774 -10.433 -13.870 1.00 94.12 290 SER A C 1
ATOM 2250 O O . SER A 1 290 ? 7.990 -10.030 -12.727 1.00 94.12 290 SER A O 1
ATOM 2252 N N . GLY A 1 291 ? 7.481 -11.705 -14.121 1.00 93.75 291 GLY A N 1
ATOM 2253 C CA . GLY A 1 291 ? 7.519 -12.707 -13.065 1.00 93.75 291 GLY A CA 1
ATOM 2254 C C . GLY A 1 291 ? 6.527 -13.838 -13.239 1.00 93.75 291 GLY A C 1
ATOM 2255 O O . GLY A 1 291 ? 6.022 -14.096 -14.327 1.00 93.75 291 GLY A O 1
ATOM 2256 N N . VAL A 1 292 ? 6.243 -14.524 -12.140 1.00 92.12 292 VAL A N 1
ATOM 2257 C CA . VAL A 1 292 ? 5.327 -15.661 -12.097 1.00 92.12 292 VAL A CA 1
ATOM 2258 C C . VAL A 1 292 ? 4.271 -15.426 -11.031 1.00 92.12 292 VAL A C 1
ATOM 2260 O O . VAL A 1 292 ? 4.581 -15.061 -9.899 1.00 92.12 292 VAL A O 1
ATOM 2263 N N . THR A 1 293 ? 3.017 -15.692 -11.373 1.00 91.06 293 THR A N 1
ATOM 2264 C CA . THR A 1 293 ? 1.920 -15.775 -10.405 1.00 91.06 293 THR A CA 1
ATOM 2265 C C . THR A 1 293 ? 1.359 -17.187 -10.391 1.00 91.06 293 THR A C 1
ATOM 2267 O O . THR A 1 293 ? 1.119 -17.787 -11.443 1.00 91.06 293 THR A O 1
ATOM 2270 N N . LYS A 1 294 ? 1.124 -17.725 -9.197 1.00 90.00 294 LYS A N 1
ATOM 2271 C CA . LYS A 1 294 ? 0.456 -19.016 -9.006 1.00 90.00 294 LYS A CA 1
ATOM 2272 C C . LYS A 1 294 ? -0.977 -18.752 -8.573 1.00 90.00 294 LYS A C 1
ATOM 2274 O O . LYS A 1 294 ? -1.214 -17.920 -7.698 1.00 90.00 294 LYS A O 1
ATOM 2279 N N . VAL A 1 295 ? -1.926 -19.429 -9.209 1.00 88.25 295 VAL A N 1
ATOM 2280 C CA . VAL A 1 295 ? -3.352 -1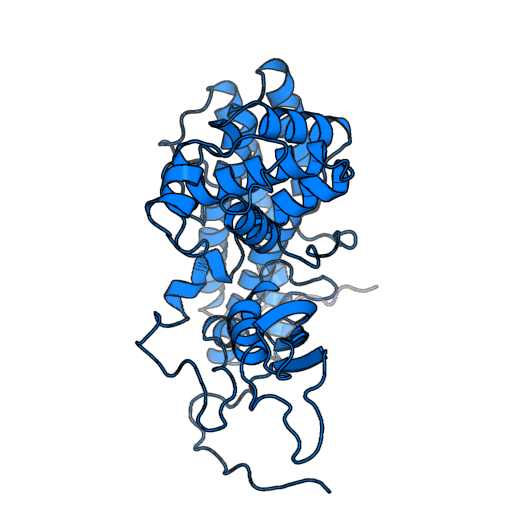9.304 -8.906 1.00 88.25 295 VAL A CA 1
ATOM 2281 C C . VAL A 1 295 ? -3.918 -20.659 -8.527 1.00 88.25 295 VAL A C 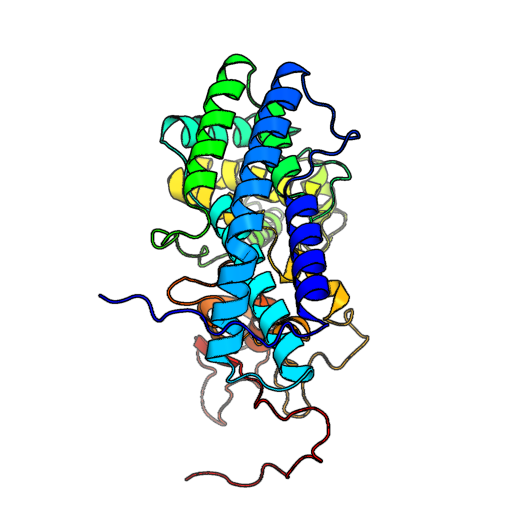1
ATOM 2283 O O . VAL A 1 295 ? -3.801 -21.620 -9.286 1.00 88.25 295 VAL A O 1
ATOM 2286 N N . ARG A 1 296 ? -4.544 -20.734 -7.354 1.00 89.81 296 ARG A N 1
ATOM 2287 C CA . ARG A 1 296 ? -5.294 -21.902 -6.902 1.00 89.81 296 ARG A CA 1
ATOM 2288 C C . ARG A 1 296 ? -6.747 -21.771 -7.338 1.00 89.81 296 ARG A C 1
ATOM 2290 O O . ARG A 1 296 ? -7.353 -20.714 -7.178 1.00 89.81 296 ARG A O 1
ATOM 2297 N N . ARG A 1 297 ? -7.301 -22.853 -7.875 1.00 88.94 297 ARG A N 1
ATOM 2298 C CA . ARG A 1 297 ? -8.680 -22.965 -8.347 1.00 88.94 297 ARG A CA 1
ATOM 2299 C C . ARG A 1 297 ? -9.491 -23.836 -7.403 1.00 88.94 297 ARG A C 1
ATOM 2301 O O . ARG A 1 297 ? -9.010 -24.852 -6.908 1.00 88.94 297 ARG A O 1
ATOM 2308 N N . THR A 1 298 ? -10.743 -23.459 -7.203 1.00 89.44 298 THR A N 1
ATOM 2309 C CA . THR A 1 298 ? -11.755 -24.322 -6.593 1.00 89.44 298 THR A CA 1
ATOM 2310 C C . THR A 1 298 ? -12.829 -24.621 -7.623 1.00 89.44 298 THR A C 1
ATOM 2312 O O . THR A 1 298 ? -13.254 -23.713 -8.345 1.00 89.44 298 THR A O 1
ATOM 2315 N N . PHE A 1 299 ? -13.283 -25.868 -7.661 1.00 89.62 299 PHE A N 1
ATOM 2316 C CA . PHE A 1 299 ? -14.219 -26.360 -8.665 1.00 89.62 299 PHE A CA 1
ATOM 2317 C C . PHE A 1 299 ? -15.564 -26.713 -8.036 1.00 89.62 299 PHE A C 1
ATOM 2319 O O . PHE A 1 299 ? -15.623 -27.080 -6.861 1.00 89.62 299 PHE A O 1
ATOM 2326 N N . ASP A 1 300 ? -16.635 -26.592 -8.814 1.00 90.00 300 ASP A N 1
ATOM 2327 C CA . ASP A 1 300 ? -17.929 -27.166 -8.455 1.00 90.00 300 ASP A CA 1
ATOM 2328 C C . ASP A 1 300 ? -17.982 -28.680 -8.734 1.00 90.00 300 ASP A C 1
ATOM 2330 O O . ASP A 1 300 ? -17.027 -29.286 -9.227 1.00 90.00 300 ASP A O 1
ATOM 2334 N N . ALA A 1 301 ? -19.128 -29.299 -8.435 1.00 89.94 301 ALA A N 1
ATOM 2335 C CA . ALA A 1 301 ? -19.361 -30.724 -8.671 1.00 89.94 301 ALA A CA 1
ATOM 2336 C C . ALA A 1 301 ? -19.282 -31.132 -10.158 1.00 89.94 301 ALA A C 1
ATOM 2338 O O . ALA A 1 301 ? -19.119 -32.313 -10.449 1.00 89.94 301 ALA A O 1
ATOM 2339 N N . SER A 1 302 ? -19.381 -30.177 -11.093 1.00 86.75 302 SER A N 1
ATOM 2340 C CA . SER A 1 302 ? -19.245 -30.413 -12.537 1.00 86.75 302 SER A CA 1
ATOM 2341 C C . SER A 1 302 ? -17.803 -30.276 -13.042 1.00 86.75 302 SER A C 1
ATOM 2343 O O . SER A 1 302 ? -17.546 -30.458 -14.230 1.00 86.75 302 SER A O 1
ATOM 2345 N N . GLY A 1 303 ? -16.851 -29.957 -12.157 1.00 84.75 303 GLY A N 1
ATOM 2346 C CA . GLY A 1 303 ? -15.456 -29.719 -12.523 1.00 84.75 303 GLY A CA 1
ATOM 2347 C C . GLY A 1 303 ? -15.209 -28.341 -13.144 1.00 84.75 303 GLY A C 1
ATOM 2348 O O . GLY A 1 303 ? -14.131 -28.104 -13.692 1.00 84.75 303 GLY A O 1
ATOM 2349 N N . LYS A 1 304 ? -16.171 -27.411 -13.058 1.00 88.06 304 LYS A N 1
ATOM 2350 C CA . LYS A 1 304 ? -16.008 -26.035 -13.538 1.00 88.06 304 LYS A CA 1
ATOM 2351 C C . LYS A 1 304 ? -15.340 -25.180 -12.455 1.00 88.06 304 LYS A C 1
ATOM 2353 O O . LYS A 1 304 ? -15.749 -25.247 -11.294 1.00 88.06 304 LYS A O 1
ATOM 2358 N N . PRO A 1 305 ? -14.326 -24.359 -12.791 1.00 86.44 305 PRO A N 1
ATOM 2359 C CA . PRO A 1 305 ? -13.729 -23.442 -11.828 1.00 86.44 305 PRO A CA 1
ATOM 2360 C C . PRO A 1 305 ? -14.759 -22.385 -11.409 1.00 86.44 305 PRO A C 1
ATOM 2362 O O . PRO A 1 305 ? -15.287 -21.649 -12.240 1.00 86.44 305 PRO A O 1
ATOM 2365 N N . VAL A 1 306 ? -15.035 -22.309 -10.109 1.00 88.12 306 VAL A N 1
ATOM 2366 C CA . VAL A 1 306 ? -15.976 -21.340 -9.513 1.00 88.12 306 VAL A CA 1
ATOM 2367 C C . VAL A 1 306 ? -15.277 -20.266 -8.691 1.00 88.12 306 VAL A C 1
ATOM 2369 O O . VAL A 1 306 ? -15.866 -19.229 -8.396 1.00 88.12 306 VAL A O 1
ATOM 2372 N N . ARG A 1 307 ? -14.012 -20.489 -8.324 1.00 84.69 307 ARG A N 1
ATOM 2373 C CA . ARG A 1 307 ? -13.199 -19.503 -7.611 1.00 84.69 307 ARG A CA 1
ATOM 2374 C C . ARG A 1 307 ? -11.719 -19.673 -7.933 1.00 84.69 307 ARG A C 1
ATOM 2376 O O . ARG A 1 307 ? -11.252 -20.779 -8.204 1.00 84.69 307 ARG A O 1
ATOM 2383 N N . ALA A 1 308 ? -11.003 -18.556 -7.872 1.00 86.50 308 ALA A N 1
ATOM 2384 C CA . ALA A 1 308 ? -9.564 -18.465 -8.046 1.00 86.50 308 ALA A CA 1
ATOM 2385 C C . ALA A 1 308 ? -8.959 -17.601 -6.927 1.00 86.50 308 ALA A C 1
ATOM 2387 O O . ALA A 1 308 ? -9.552 -16.593 -6.543 1.00 86.50 308 ALA A O 1
ATOM 2388 N N . THR A 1 309 ? -7.791 -17.977 -6.409 1.00 87.06 309 THR A N 1
ATOM 2389 C CA . THR A 1 309 ? -7.015 -17.185 -5.441 1.00 87.06 309 THR A CA 1
ATOM 2390 C C . THR A 1 309 ? -5.540 -17.183 -5.824 1.00 87.06 309 THR A C 1
ATOM 2392 O O . THR A 1 309 ? -5.003 -18.206 -6.243 1.00 87.06 309 THR A O 1
ATOM 2395 N N . VAL A 1 310 ? -4.861 -16.041 -5.700 1.00 88.38 310 VAL A N 1
ATOM 2396 C CA . VAL A 1 310 ? -3.413 -15.968 -5.953 1.00 88.38 310 VAL A CA 1
ATOM 2397 C C . VAL A 1 310 ? -2.677 -16.580 -4.761 1.00 88.38 310 VAL A C 1
ATOM 2399 O O . VAL A 1 310 ? -2.730 -16.030 -3.665 1.00 88.38 310 VAL A O 1
ATOM 2402 N N . SER A 1 311 ? -2.005 -17.714 -4.971 1.00 87.06 311 SER A N 1
ATOM 2403 C CA . SER A 1 311 ? -1.300 -18.462 -3.920 1.00 87.06 311 SER A CA 1
ATOM 2404 C C . SER A 1 311 ? 0.154 -18.023 -3.746 1.00 87.06 311 SER A C 1
ATOM 2406 O O . SER A 1 311 ? 0.693 -18.120 -2.647 1.00 87.06 311 SER A O 1
ATOM 2408 N N . ALA A 1 312 ? 0.800 -17.528 -4.804 1.00 88.75 312 ALA A N 1
ATOM 2409 C CA . ALA A 1 312 ? 2.178 -17.044 -4.744 1.00 88.75 312 ALA A CA 1
ATOM 2410 C C . ALA A 1 312 ? 2.497 -16.060 -5.872 1.00 88.75 312 ALA A C 1
ATOM 2412 O O . ALA A 1 312 ? 1.869 -16.083 -6.936 1.00 88.75 312 ALA A O 1
ATOM 2413 N N . ARG A 1 313 ? 3.518 -15.231 -5.637 1.00 91.50 313 ARG A N 1
ATOM 2414 C CA . ARG A 1 313 ? 4.031 -14.227 -6.570 1.00 91.50 313 ARG A CA 1
ATOM 2415 C C . ARG A 1 313 ? 5.553 -14.229 -6.518 1.00 91.50 313 ARG A C 1
ATOM 2417 O O . ARG A 1 313 ? 6.134 -14.139 -5.444 1.00 91.50 313 ARG A O 1
ATOM 2424 N N . GLU A 1 314 ? 6.179 -14.323 -7.677 1.00 92.38 314 GLU A N 1
ATOM 2425 C CA . GLU A 1 314 ? 7.624 -14.212 -7.860 1.00 92.38 314 GLU A CA 1
ATOM 2426 C C . GLU A 1 314 ? 7.837 -13.107 -8.900 1.00 92.38 314 GLU A C 1
ATOM 2428 O O . GLU A 1 314 ? 7.828 -13.371 -10.099 1.00 92.38 314 GLU A O 1
ATOM 2433 N N . ILE A 1 315 ? 7.904 -11.852 -8.442 1.00 93.50 315 ILE A N 1
ATOM 2434 C CA . ILE A 1 315 ? 7.888 -10.651 -9.293 1.00 93.50 315 ILE A CA 1
ATOM 2435 C C . ILE A 1 315 ? 9.268 -10.003 -9.326 1.00 93.50 315 ILE A C 1
ATOM 2437 O O . ILE A 1 315 ? 9.954 -9.921 -8.309 1.00 93.50 315 ILE A O 1
ATOM 2441 N N . THR A 1 316 ? 9.651 -9.499 -10.494 1.00 94.69 316 THR A N 1
ATOM 2442 C CA . THR A 1 316 ? 10.873 -8.730 -10.717 1.00 94.69 316 THR A CA 1
ATOM 2443 C C . THR A 1 316 ? 10.539 -7.385 -11.352 1.00 94.69 316 THR A C 1
ATOM 2445 O O . THR A 1 316 ? 9.630 -7.273 -12.180 1.00 94.69 316 THR A O 1
ATOM 2448 N N . VAL A 1 317 ? 11.273 -6.347 -10.944 1.00 95.31 317 VAL A N 1
ATOM 2449 C CA . VAL A 1 317 ? 11.096 -4.976 -11.436 1.00 95.31 317 VAL A CA 1
ATOM 2450 C C . VAL A 1 317 ? 12.470 -4.305 -11.553 1.00 95.31 317 VAL A C 1
ATOM 2452 O O . VAL A 1 317 ? 13.224 -4.300 -10.576 1.00 95.31 317 VAL A O 1
ATOM 2455 N N . PRO A 1 318 ? 12.819 -3.726 -12.715 1.00 92.94 318 PRO A N 1
ATOM 2456 C CA . PRO A 1 318 ? 13.997 -2.877 -12.862 1.00 92.94 318 PRO A CA 1
ATOM 2457 C C . PRO A 1 318 ? 14.089 -1.800 -11.769 1.00 92.94 318 PRO A C 1
ATOM 2459 O O . PRO A 1 318 ? 13.091 -1.181 -11.407 1.00 92.94 318 PRO A O 1
ATOM 2462 N N . GLY A 1 319 ? 15.294 -1.575 -11.240 1.00 91.88 319 GLY A N 1
ATOM 2463 C CA . GLY A 1 319 ? 15.545 -0.635 -10.139 1.00 91.88 319 GLY A CA 1
ATOM 2464 C C . GLY A 1 319 ? 15.338 -1.191 -8.728 1.00 91.88 319 GLY A C 1
ATOM 2465 O O . GLY A 1 319 ? 15.757 -0.557 -7.761 1.00 91.88 319 GLY A O 1
ATOM 2466 N N . ILE A 1 320 ? 14.756 -2.386 -8.583 1.00 94.00 320 ILE A N 1
ATOM 2467 C CA . ILE A 1 320 ? 14.572 -3.055 -7.289 1.00 94.00 320 ILE A CA 1
ATOM 2468 C C . ILE A 1 320 ? 15.447 -4.313 -7.268 1.00 94.00 320 ILE A C 1
ATOM 2470 O O . ILE A 1 320 ? 15.072 -5.360 -7.790 1.00 94.00 320 ILE A O 1
ATOM 2474 N N . ARG A 1 321 ? 16.649 -4.208 -6.685 1.00 87.19 321 ARG A N 1
ATOM 2475 C CA . ARG A 1 321 ? 17.617 -5.317 -6.590 1.00 87.19 321 ARG A CA 1
ATOM 2476 C C . ARG A 1 321 ? 17.757 -5.785 -5.146 1.00 87.19 321 ARG A C 1
ATOM 2478 O O . ARG A 1 321 ? 17.930 -4.964 -4.253 1.00 87.19 321 ARG A O 1
ATOM 2485 N N . GLY A 1 322 ? 17.707 -7.101 -4.931 1.00 86.19 322 GLY A N 1
ATOM 2486 C CA . GLY A 1 322 ? 17.888 -7.705 -3.604 1.00 86.19 322 GLY A CA 1
ATOM 2487 C C . GLY A 1 322 ? 16.751 -7.434 -2.612 1.00 86.19 322 GLY A C 1
ATOM 2488 O O . GLY A 1 322 ? 16.933 -7.649 -1.420 1.00 86.19 322 GLY A O 1
ATOM 2489 N N . MET A 1 323 ? 15.598 -6.956 -3.089 1.00 90.75 323 MET A N 1
ATOM 2490 C CA . MET A 1 323 ? 14.410 -6.673 -2.283 1.00 90.75 323 MET A CA 1
ATOM 2491 C C . MET A 1 323 ? 13.155 -7.166 -3.000 1.00 90.75 323 MET A C 1
ATOM 2493 O O . MET A 1 323 ? 13.114 -7.216 -4.231 1.00 90.75 323 MET A O 1
ATOM 2497 N N . ARG A 1 324 ? 12.113 -7.486 -2.231 1.00 93.31 324 ARG A N 1
ATOM 2498 C CA . ARG A 1 324 ? 10.804 -7.872 -2.763 1.00 93.31 324 ARG A CA 1
ATOM 2499 C C . ARG A 1 324 ? 10.085 -6.623 -3.306 1.00 93.31 324 ARG A C 1
ATOM 2501 O O . ARG A 1 324 ? 10.031 -5.608 -2.605 1.00 93.31 324 ARG A O 1
ATOM 2508 N N . PRO A 1 325 ? 9.533 -6.642 -4.534 1.00 95.00 325 PRO A N 1
ATOM 2509 C CA . PRO A 1 325 ? 8.891 -5.472 -5.134 1.00 95.00 325 PRO A CA 1
ATOM 2510 C C . PRO A 1 325 ? 7.434 -5.316 -4.660 1.00 95.00 325 PRO A C 1
ATOM 2512 O O . PRO A 1 325 ? 6.507 -5.373 -5.466 1.00 95.00 325 PRO A O 1
ATOM 2515 N N . ILE A 1 326 ? 7.231 -5.124 -3.351 1.00 94.62 326 ILE A N 1
ATOM 2516 C CA . ILE A 1 326 ? 5.925 -5.018 -2.667 1.00 94.62 326 ILE A CA 1
ATOM 2517 C C . ILE A 1 326 ? 4.955 -4.083 -3.403 1.00 94.62 326 ILE A C 1
ATOM 2519 O O . ILE A 1 326 ? 3.779 -4.405 -3.560 1.00 94.62 326 ILE A O 1
ATOM 2523 N N . ALA A 1 327 ? 5.437 -2.935 -3.892 1.00 95.69 327 ALA A N 1
ATOM 2524 C CA . ALA A 1 327 ? 4.596 -1.957 -4.588 1.00 95.69 327 ALA A CA 1
ATOM 2525 C C . ALA A 1 327 ? 3.971 -2.485 -5.894 1.00 95.69 327 ALA A C 1
ATOM 2527 O O . ALA A 1 327 ? 3.018 -1.886 -6.386 1.00 95.69 327 ALA A O 1
ATOM 2528 N N . PHE A 1 328 ? 4.504 -3.568 -6.461 1.00 95.44 328 PHE A N 1
ATOM 2529 C CA . PHE A 1 328 ? 4.140 -4.100 -7.775 1.00 95.44 328 PHE A CA 1
ATOM 2530 C C . PHE A 1 328 ? 3.572 -5.518 -7.716 1.00 95.44 328 PHE A C 1
ATOM 2532 O O . PHE A 1 328 ? 3.247 -6.080 -8.761 1.00 95.44 328 PHE A O 1
ATOM 2539 N N . GLU A 1 329 ? 3.453 -6.126 -6.538 1.00 92.69 329 GLU A N 1
ATOM 2540 C CA . GLU A 1 329 ? 3.044 -7.529 -6.443 1.00 92.69 329 GLU A CA 1
ATOM 2541 C C . GLU A 1 329 ? 1.640 -7.780 -6.999 1.00 92.69 329 GLU A C 1
ATOM 2543 O O . GLU A 1 329 ? 1.402 -8.818 -7.607 1.00 92.69 329 GLU A O 1
ATOM 2548 N N . ASP A 1 330 ? 0.732 -6.814 -6.874 1.00 91.06 330 ASP A N 1
ATOM 2549 C CA . ASP A 1 330 ? -0.639 -6.931 -7.373 1.00 91.06 330 ASP A CA 1
ATOM 2550 C C . ASP A 1 330 ? -0.791 -6.664 -8.882 1.00 91.06 330 ASP A C 1
ATOM 2552 O O . ASP A 1 330 ? -1.886 -6.830 -9.420 1.00 91.06 330 ASP A O 1
ATOM 2556 N N . THR A 1 331 ? 0.292 -6.300 -9.585 1.00 92.31 331 THR A N 1
ATOM 2557 C CA . THR A 1 331 ? 0.258 -5.857 -10.995 1.00 92.31 331 THR A CA 1
ATOM 2558 C C . THR A 1 331 ? -0.443 -6.863 -11.910 1.00 92.31 331 THR A C 1
ATOM 2560 O O . THR A 1 331 ? -1.152 -6.481 -12.840 1.00 92.31 331 THR A O 1
ATOM 2563 N N . PHE A 1 332 ? -0.260 -8.162 -11.656 1.00 91.00 332 PHE A N 1
ATOM 2564 C CA . PHE A 1 332 ? -0.835 -9.227 -12.479 1.00 91.00 332 PHE A CA 1
ATOM 2565 C C . PHE A 1 332 ? -2.078 -9.880 -11.865 1.00 91.00 332 PHE A C 1
ATOM 2567 O O . PHE A 1 332 ? -2.673 -10.751 -12.503 1.00 91.00 332 PHE A O 1
ATOM 2574 N N . ASP A 1 333 ? -2.497 -9.495 -10.657 1.00 88.88 333 ASP A N 1
ATOM 2575 C CA . ASP A 1 333 ? -3.526 -10.219 -9.904 1.00 88.88 333 ASP A CA 1
ATOM 2576 C C . ASP A 1 333 ? -4.873 -10.232 -10.634 1.00 88.88 333 ASP A C 1
ATOM 2578 O O . ASP A 1 333 ? -5.491 -11.288 -10.756 1.00 88.88 333 ASP A O 1
ATOM 2582 N N . LYS A 1 334 ? -5.312 -9.096 -11.194 1.00 85.38 334 LYS A N 1
ATOM 2583 C CA . LYS A 1 334 ? -6.589 -9.011 -11.930 1.00 85.38 334 LYS A CA 1
ATOM 2584 C C . LYS A 1 334 ? -6.625 -9.987 -13.113 1.00 85.38 334 LYS A C 1
ATOM 2586 O O . LYS A 1 334 ? -7.566 -10.772 -13.240 1.00 85.38 334 LYS A O 1
ATOM 2591 N N . GLY A 1 335 ? -5.588 -9.966 -13.955 1.00 83.69 335 GLY A N 1
ATOM 2592 C CA . GLY A 1 335 ? -5.467 -10.873 -15.101 1.00 83.69 335 GLY A CA 1
ATOM 2593 C C . GLY A 1 335 ? -5.334 -12.335 -14.670 1.00 83.69 335 GLY A C 1
ATOM 2594 O O . GLY A 1 335 ? -5.972 -13.215 -15.244 1.00 83.69 335 GLY A O 1
ATOM 2595 N N . THR A 1 336 ? -4.572 -12.584 -13.604 1.00 86.00 336 THR A N 1
ATOM 2596 C CA . THR A 1 336 ? -4.361 -13.913 -13.015 1.00 86.00 336 THR A CA 1
ATOM 2597 C C . THR A 1 336 ? -5.650 -14.525 -12.491 1.00 86.00 336 THR A C 1
ATOM 2599 O O . THR A 1 336 ? -5.938 -15.685 -12.773 1.00 86.00 336 THR A O 1
ATOM 2602 N N . LEU A 1 337 ? -6.448 -13.758 -11.749 1.00 85.88 337 LEU A N 1
ATOM 2603 C CA . LEU A 1 337 ? -7.707 -14.224 -11.174 1.00 85.88 337 LEU A CA 1
ATOM 2604 C C . LEU A 1 337 ? -8.751 -14.490 -12.262 1.00 85.88 337 LEU A C 1
ATOM 2606 O O . LEU A 1 337 ? -9.386 -15.544 -12.243 1.00 85.88 337 LEU A O 1
ATOM 2610 N N . LYS A 1 338 ? -8.874 -13.596 -13.254 1.00 82.00 338 LYS A N 1
ATOM 2611 C CA . LYS A 1 338 ? -9.760 -13.807 -14.411 1.00 82.00 338 LYS A CA 1
ATOM 2612 C C . LYS A 1 338 ? -9.354 -15.058 -15.196 1.00 82.00 338 LYS A C 1
ATOM 2614 O O . LYS A 1 338 ? -10.183 -15.922 -15.462 1.00 82.00 338 LYS A O 1
ATOM 2619 N N . GLY A 1 339 ? -8.062 -15.199 -15.490 1.00 78.31 339 GLY A N 1
ATOM 2620 C CA . GLY A 1 339 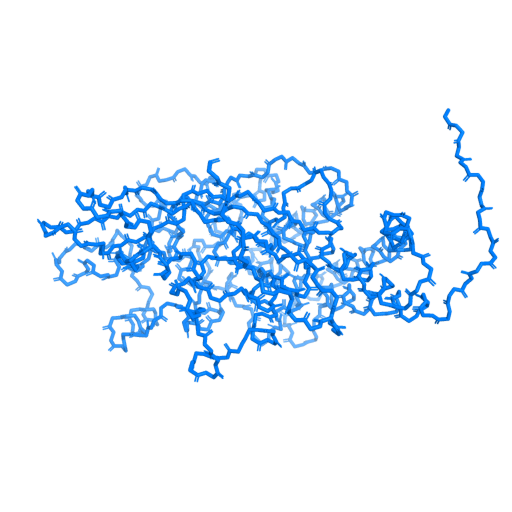? -7.507 -16.382 -16.141 1.00 78.31 339 GLY A CA 1
ATOM 2621 C C . GLY A 1 339 ? -7.687 -17.671 -15.333 1.00 78.31 339 GLY A C 1
ATOM 2622 O O . GLY A 1 339 ? -8.004 -18.729 -15.874 1.00 78.31 339 GLY A O 1
ATOM 2623 N N . GLY A 1 340 ? -7.562 -17.581 -14.010 1.00 82.06 340 GLY A N 1
ATOM 2624 C CA . GLY A 1 340 ? -7.836 -18.671 -13.080 1.00 82.06 340 GLY A CA 1
ATOM 2625 C C . GLY A 1 340 ? -9.273 -19.191 -13.168 1.00 82.06 340 GLY A C 1
ATOM 2626 O O . GLY A 1 340 ? -9.493 -20.369 -12.918 1.00 82.06 340 GLY A O 1
ATOM 2627 N N . LEU A 1 341 ? -10.232 -18.364 -13.577 1.00 84.19 341 LEU A N 1
ATOM 2628 C CA . LEU A 1 341 ? -11.622 -18.774 -13.791 1.00 84.19 341 LEU A CA 1
ATOM 2629 C C . LEU A 1 341 ? -11.913 -19.229 -15.227 1.00 84.19 341 LEU A C 1
ATOM 2631 O O . LEU A 1 341 ? -12.975 -19.795 -15.472 1.00 84.19 341 LEU A O 1
ATOM 2635 N N . ASN A 1 342 ? -10.992 -19.016 -16.170 1.00 81.38 342 ASN A N 1
ATOM 2636 C CA . ASN A 1 342 ? -11.156 -19.440 -17.555 1.00 81.38 342 ASN A CA 1
ATOM 2637 C C . ASN A 1 342 ? -10.838 -20.947 -17.702 1.00 81.38 342 ASN A C 1
ATOM 2639 O O . ASN A 1 342 ? -9.678 -21.339 -17.522 1.00 81.38 342 ASN A O 1
ATOM 2643 N N . PRO A 1 343 ? -11.817 -21.800 -18.073 1.00 76.12 343 PRO A N 1
ATOM 2644 C CA . PRO A 1 343 ? -11.600 -23.236 -18.240 1.00 76.12 343 PRO A CA 1
ATOM 2645 C C . PRO A 1 343 ? -10.611 -23.585 -19.355 1.00 76.12 343 PRO A C 1
ATOM 2647 O O . PRO A 1 343 ? -9.981 -24.630 -19.281 1.00 76.12 343 PRO A O 1
ATOM 2650 N N . ALA A 1 344 ? -10.439 -22.730 -20.369 1.00 74.88 344 ALA A N 1
ATOM 2651 C CA . ALA A 1 344 ? -9.486 -22.973 -21.453 1.00 74.88 344 ALA A CA 1
ATOM 2652 C C . ALA A 1 344 ? -8.025 -22.850 -20.985 1.00 74.88 344 ALA A C 1
ATOM 2654 O O . ALA A 1 344 ? -7.112 -23.436 -21.568 1.00 74.88 344 ALA A O 1
ATOM 2655 N N . MET A 1 345 ? -7.780 -22.102 -19.907 1.00 73.12 345 MET A N 1
ATOM 2656 C CA . MET A 1 345 ? -6.435 -21.863 -19.411 1.00 73.12 345 MET A CA 1
ATOM 2657 C C . MET A 1 345 ? -5.904 -23.089 -18.661 1.00 73.12 345 MET A C 1
ATOM 2659 O O . MET A 1 345 ? -6.374 -23.417 -17.568 1.00 73.12 345 MET A O 1
ATOM 2663 N N . GLY A 1 346 ? -4.881 -23.725 -19.237 1.00 64.81 346 GLY A N 1
ATOM 2664 C CA . GLY A 1 346 ? -4.269 -24.946 -18.706 1.00 64.81 346 GLY A CA 1
ATOM 2665 C C . GLY A 1 346 ? -5.042 -26.225 -19.039 1.00 64.81 346 GLY A C 1
ATOM 2666 O O . GLY A 1 346 ? -4.761 -27.261 -18.442 1.00 64.81 346 GLY A O 1
ATOM 2667 N N . ALA A 1 347 ? -6.012 -26.160 -19.959 1.00 68.56 347 ALA A N 1
ATOM 2668 C CA . ALA A 1 347 ? -6.734 -27.332 -20.437 1.00 68.56 347 ALA A CA 1
ATOM 2669 C C . ALA A 1 347 ? -5.849 -28.190 -21.350 1.00 68.56 347 ALA A C 1
ATOM 2671 O O . ALA A 1 347 ? -5.246 -27.690 -22.299 1.00 68.56 347 ALA A O 1
ATOM 2672 N N . VAL A 1 348 ? -5.827 -29.494 -21.084 1.00 70.94 348 VAL A N 1
ATOM 2673 C CA . VAL A 1 348 ? -5.309 -30.515 -21.997 1.00 70.94 348 VAL A CA 1
ATOM 2674 C C . VAL A 1 348 ? -6.457 -31.476 -22.271 1.00 70.94 348 VAL A C 1
ATOM 2676 O O . VAL A 1 348 ? -7.118 -31.932 -21.338 1.00 70.94 348 VAL A O 1
ATOM 2679 N N . THR A 1 349 ? -6.737 -31.756 -23.544 1.00 72.69 349 THR A N 1
ATOM 2680 C CA . THR A 1 349 ? -7.858 -32.620 -23.935 1.00 72.69 349 THR A CA 1
ATOM 2681 C C . THR A 1 349 ? -7.769 -33.973 -23.226 1.00 72.69 349 THR A C 1
ATOM 2683 O O . THR A 1 349 ? -6.737 -34.636 -23.278 1.00 72.69 349 THR A O 1
ATOM 2686 N N . GLY A 1 350 ? -8.853 -34.376 -22.557 1.00 71.25 350 GLY A N 1
ATOM 2687 C CA . GLY A 1 350 ? -8.924 -35.632 -21.801 1.00 71.25 350 GLY A CA 1
ATOM 2688 C C . GLY A 1 350 ? -8.315 -35.589 -20.393 1.00 71.25 350 GLY A C 1
ATOM 2689 O O . GLY A 1 350 ? -8.344 -36.606 -19.705 1.00 71.25 350 GLY A O 1
ATOM 2690 N N . VAL A 1 351 ? -7.800 -34.440 -19.940 1.00 77.75 351 VAL A N 1
ATOM 2691 C CA . VAL A 1 351 ? -7.205 -34.271 -18.606 1.00 77.75 351 VAL A CA 1
ATOM 2692 C C . VAL A 1 351 ? -8.055 -33.304 -17.769 1.00 77.75 351 VAL A C 1
ATOM 2694 O O . VAL A 1 351 ? -8.393 -32.220 -18.254 1.00 77.75 351 VAL A O 1
ATOM 2697 N N . PRO A 1 352 ? -8.400 -33.648 -16.512 1.00 78.56 352 PRO A N 1
ATOM 2698 C CA . PRO A 1 352 ? -9.052 -32.716 -15.597 1.00 78.56 352 PRO A CA 1
ATOM 2699 C C . PRO A 1 352 ? -8.227 -31.441 -15.403 1.00 78.56 352 PRO A C 1
ATOM 2701 O O . PRO A 1 352 ? -6.996 -31.485 -15.359 1.00 78.56 352 PRO A O 1
ATOM 2704 N N . LEU A 1 353 ? -8.899 -30.299 -15.245 1.00 81.00 353 LEU A N 1
ATOM 2705 C CA . LEU A 1 353 ? -8.205 -29.034 -15.024 1.00 81.00 353 LEU A CA 1
ATOM 2706 C C . LEU A 1 353 ? -7.376 -29.080 -13.733 1.00 81.00 353 LEU A C 1
ATOM 2708 O O . LEU A 1 353 ? -7.881 -29.514 -12.694 1.00 81.00 353 LEU A O 1
ATOM 2712 N N . PRO A 1 354 ? -6.122 -28.597 -13.761 1.00 83.69 354 PRO A N 1
ATOM 2713 C CA . PRO A 1 354 ? -5.277 -28.627 -12.582 1.00 83.69 354 PRO A CA 1
ATOM 2714 C C . PRO A 1 354 ? -5.793 -27.649 -11.508 1.00 83.69 354 PRO A C 1
ATOM 2716 O O . PRO A 1 354 ? -6.245 -26.545 -11.840 1.00 83.69 354 PRO A O 1
ATOM 2719 N N . PRO A 1 355 ? -5.692 -28.011 -10.213 1.00 86.19 355 PRO A N 1
ATOM 2720 C CA . PRO A 1 355 ? -6.114 -27.158 -9.101 1.00 86.19 355 PRO A CA 1
ATOM 2721 C C . PRO A 1 355 ? -5.186 -25.974 -8.849 1.00 86.19 355 PRO A C 1
ATOM 2723 O O . PRO A 1 355 ? -5.573 -25.031 -8.163 1.00 86.19 355 PRO A O 1
ATOM 2726 N N . GLU A 1 356 ? -3.983 -25.989 -9.414 1.00 88.50 356 GLU A N 1
ATOM 2727 C CA . GLU A 1 356 ? -3.085 -24.845 -9.423 1.00 88.50 356 GLU A CA 1
ATOM 2728 C C . GLU A 1 356 ? -2.563 -24.610 -10.839 1.00 88.50 356 GLU A C 1
ATOM 2730 O O . GLU A 1 356 ? -2.154 -25.545 -11.529 1.00 88.50 356 GLU A O 1
ATOM 2735 N N . VAL A 1 357 ? -2.571 -23.351 -11.270 1.00 86.62 357 VAL A N 1
ATOM 2736 C CA . VAL A 1 357 ? -2.007 -22.919 -12.550 1.00 86.62 357 VAL A CA 1
ATOM 2737 C C . VAL A 1 357 ? -0.901 -21.910 -12.292 1.00 86.62 357 VAL A C 1
ATOM 2739 O O . VAL A 1 357 ? -1.015 -21.035 -11.433 1.00 86.62 357 VAL A O 1
ATOM 2742 N N . LYS A 1 358 ? 0.180 -22.030 -13.061 1.00 88.31 358 LYS A N 1
ATOM 2743 C CA . LYS A 1 358 ? 1.282 -21.069 -13.073 1.00 88.31 358 LYS A CA 1
ATOM 2744 C C . LYS A 1 358 ? 1.160 -20.195 -14.313 1.00 88.31 358 LYS A C 1
ATOM 2746 O O . LYS A 1 358 ? 1.101 -20.708 -15.428 1.00 88.31 358 LYS A O 1
ATOM 2751 N N . LEU A 1 359 ? 1.137 -18.886 -14.108 1.00 85.88 359 LEU A N 1
ATOM 2752 C CA . LEU A 1 359 ? 1.137 -17.883 -15.164 1.00 85.88 359 LEU A CA 1
ATOM 2753 C C . LEU A 1 359 ? 2.494 -17.192 -15.172 1.00 85.88 359 LEU A C 1
ATOM 2755 O O . LEU A 1 359 ? 2.902 -16.609 -14.169 1.00 85.88 359 LEU A O 1
ATOM 2759 N N . VAL A 1 360 ? 3.192 -17.299 -16.301 1.00 89.44 360 VAL A N 1
ATOM 2760 C CA . VAL A 1 360 ? 4.479 -16.640 -16.527 1.00 89.44 360 VAL A CA 1
ATOM 2761 C C . VAL A 1 360 ? 4.228 -15.351 -17.299 1.00 89.44 360 VAL A C 1
ATOM 2763 O O . VAL A 1 360 ? 3.682 -15.370 -18.403 1.00 89.44 360 VAL A O 1
ATOM 2766 N N . TRP A 1 361 ? 4.639 -14.239 -16.706 1.00 88.94 361 TRP A N 1
ATOM 2767 C CA . TRP A 1 361 ? 4.504 -12.892 -17.229 1.00 88.94 361 TRP A CA 1
ATOM 2768 C C . TRP A 1 361 ? 5.865 -12.393 -17.681 1.00 88.94 361 TRP A C 1
ATOM 2770 O O . TRP A 1 361 ? 6.772 -12.175 -16.882 1.00 88.94 361 TRP A O 1
ATOM 2780 N N . GLY A 1 362 ? 5.993 -12.164 -18.976 1.00 83.38 362 GLY A N 1
ATOM 2781 C CA . GLY A 1 362 ? 7.142 -11.496 -19.551 1.00 83.38 362 GLY A CA 1
ATOM 2782 C C . GLY A 1 362 ? 6.711 -10.808 -20.827 1.00 83.38 362 GLY A C 1
ATOM 2783 O O . GLY A 1 362 ? 5.965 -11.376 -21.626 1.00 83.38 362 GLY A O 1
ATOM 2784 N N . LYS A 1 363 ? 7.180 -9.580 -21.017 1.00 65.25 363 LYS A N 1
ATOM 2785 C CA . LYS A 1 363 ? 7.214 -8.986 -22.343 1.00 65.25 363 LYS A CA 1
ATOM 2786 C C . LYS A 1 363 ? 8.559 -9.404 -22.924 1.00 65.25 363 LYS A C 1
ATOM 2788 O O . LYS A 1 363 ? 9.590 -9.037 -22.365 1.00 65.25 363 LYS A O 1
ATOM 2793 N N . THR A 1 364 ? 8.583 -10.179 -24.008 1.00 45.09 364 THR A N 1
ATOM 2794 C CA . THR A 1 364 ? 9.747 -10.119 -24.898 1.00 45.09 364 THR A CA 1
ATOM 2795 C C . THR A 1 364 ? 9.882 -8.646 -25.251 1.00 45.09 364 THR A C 1
ATOM 2797 O O . THR A 1 364 ? 8.955 -8.052 -25.799 1.00 45.09 364 THR A O 1
ATOM 2800 N N . TYR A 1 365 ? 10.955 -8.014 -24.781 1.00 31.89 365 TYR A N 1
ATOM 2801 C CA . TYR A 1 365 ? 11.185 -6.591 -24.972 1.00 31.89 365 TYR A CA 1
ATOM 2802 C C . TYR A 1 365 ? 11.526 -6.377 -26.450 1.00 31.89 365 TYR A C 1
ATOM 2804 O O . TYR A 1 365 ? 12.691 -6.292 -26.819 1.00 31.89 365 TYR A O 1
ATOM 2812 N N . GLU A 1 366 ? 10.518 -6.373 -27.319 1.00 27.16 366 GLU A N 1
ATOM 2813 C CA . GLU A 1 366 ? 10.673 -5.857 -28.669 1.00 27.16 366 GLU A CA 1
ATOM 2814 C C . GLU A 1 366 ? 10.589 -4.331 -28.562 1.00 27.16 366 GLU A C 1
ATOM 2816 O O . GLU A 1 366 ? 9.554 -3.806 -28.131 1.00 27.16 366 GLU A O 1
ATOM 2821 N N . PRO A 1 367 ? 11.677 -3.597 -28.855 1.00 29.75 367 PRO A N 1
ATOM 2822 C CA . PRO A 1 367 ? 11.612 -2.148 -28.909 1.00 29.75 367 PRO A CA 1
ATOM 2823 C C . PRO A 1 367 ? 10.559 -1.753 -29.950 1.00 29.75 367 PRO A C 1
ATOM 2825 O O . PRO A 1 367 ? 10.538 -2.297 -31.058 1.00 29.75 367 PRO A O 1
ATOM 2828 N N . GLU A 1 368 ? 9.671 -0.830 -29.568 1.00 29.27 368 GLU A N 1
ATOM 2829 C CA . GLU A 1 368 ? 8.666 -0.246 -30.459 1.00 29.27 368 GLU A CA 1
ATOM 2830 C C . GLU A 1 368 ? 9.330 0.149 -31.787 1.00 29.27 368 GLU A C 1
ATOM 2832 O O . GLU A 1 368 ? 10.227 0.991 -31.808 1.00 29.27 368 GLU A O 1
ATOM 2837 N N . GLY A 1 369 ? 8.919 -0.503 -32.881 1.00 34.41 369 GLY A N 1
ATOM 2838 C CA . GLY A 1 369 ? 9.421 -0.224 -34.230 1.00 34.41 369 GLY A CA 1
ATOM 2839 C C . GLY A 1 369 ? 9.924 -1.423 -35.038 1.00 34.41 369 GLY A C 1
ATOM 2840 O O . GLY A 1 369 ? 10.250 -1.240 -36.208 1.00 34.41 369 GLY A O 1
ATOM 2841 N N . THR A 1 370 ? 9.956 -2.641 -34.491 1.00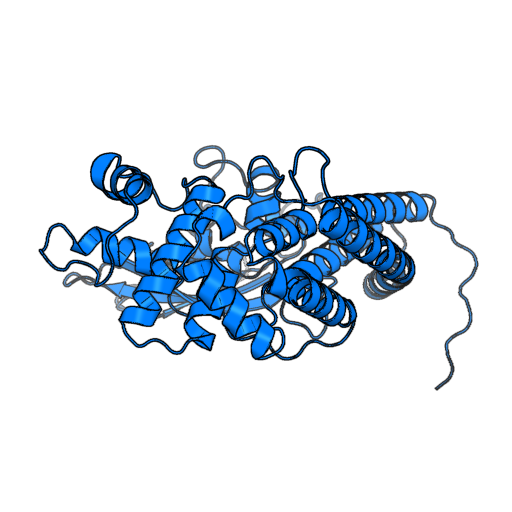 26.28 370 THR A N 1
ATOM 2842 C CA . THR A 1 370 ? 10.310 -3.832 -35.290 1.00 26.28 370 THR A CA 1
ATOM 2843 C C . THR A 1 370 ? 9.033 -4.572 -35.706 1.00 26.28 370 THR A C 1
ATOM 2845 O O . THR A 1 370 ? 8.229 -4.894 -34.832 1.00 26.28 370 THR A O 1
ATOM 2848 N N . PRO A 1 371 ? 8.779 -4.821 -37.006 1.00 28.31 371 PRO A N 1
ATOM 2849 C CA . PRO A 1 371 ? 7.613 -5.590 -37.423 1.00 28.31 371 PRO A CA 1
ATOM 2850 C C . PRO A 1 371 ? 7.702 -7.002 -36.842 1.00 28.31 371 PRO A C 1
ATOM 2852 O O . PRO A 1 371 ? 8.760 -7.631 -36.903 1.00 28.31 371 PRO A O 1
ATOM 2855 N N . ALA A 1 372 ? 6.583 -7.469 -36.284 1.00 29.66 372 ALA A N 1
ATOM 2856 C CA . ALA A 1 372 ? 6.447 -8.770 -35.645 1.00 29.66 372 ALA A CA 1
ATOM 2857 C C . ALA A 1 372 ? 7.073 -9.872 -36.512 1.00 29.66 372 ALA A C 1
ATOM 2859 O O . ALA A 1 372 ? 6.562 -10.198 -37.587 1.00 29.66 372 ALA A O 1
ATOM 2860 N N . LYS A 1 373 ? 8.172 -10.473 -36.044 1.00 28.28 373 LYS A N 1
ATOM 2861 C CA . LYS A 1 373 ? 8.604 -11.757 -36.592 1.00 28.28 373 LYS A CA 1
ATOM 2862 C C . LYS A 1 373 ? 7.625 -12.800 -36.076 1.00 28.28 373 LYS A C 1
ATOM 2864 O O . LYS A 1 373 ? 7.480 -12.987 -34.872 1.00 28.28 373 LYS A O 1
ATOM 2869 N N . ALA A 1 374 ? 6.921 -13.430 -37.011 1.00 29.08 374 ALA A N 1
ATOM 2870 C CA . ALA A 1 374 ? 5.982 -14.505 -36.751 1.00 29.08 374 ALA A CA 1
ATOM 2871 C C . ALA A 1 374 ? 6.610 -15.542 -35.807 1.00 29.08 374 ALA A C 1
ATOM 2873 O O . ALA A 1 374 ? 7.603 -16.185 -36.146 1.00 29.08 374 ALA A O 1
ATOM 2874 N N . ALA A 1 375 ? 6.034 -15.682 -34.613 1.00 29.53 375 ALA A N 1
ATOM 2875 C CA . ALA A 1 375 ? 6.365 -16.750 -33.689 1.00 29.53 375 ALA A CA 1
ATOM 2876 C C . ALA A 1 375 ? 5.801 -18.056 -34.256 1.00 29.53 375 ALA A C 1
ATOM 2878 O O . ALA A 1 375 ? 4.632 -18.387 -34.070 1.00 29.53 375 ALA A O 1
ATOM 2879 N N . GLY A 1 376 ? 6.642 -18.765 -34.995 1.00 30.95 376 GLY A N 1
ATOM 2880 C CA . GLY A 1 376 ? 6.396 -20.115 -35.461 1.00 30.95 376 GLY A CA 1
ATOM 2881 C C . GLY A 1 376 ? 7.686 -20.899 -35.349 1.00 30.95 376 GLY A C 1
ATOM 2882 O O . GLY A 1 376 ? 8.362 -21.074 -36.347 1.00 30.95 376 GLY A O 1
ATOM 2883 N N . GLU A 1 377 ? 8.025 -21.344 -34.142 1.00 25.20 377 GLU A N 1
ATOM 2884 C CA . GLU A 1 377 ? 8.935 -22.470 -33.944 1.00 25.20 377 GLU A CA 1
ATOM 2885 C C . GLU A 1 377 ? 8.599 -23.129 -32.604 1.00 25.20 377 GLU A C 1
ATOM 2887 O O . GLU A 1 377 ? 8.824 -22.591 -31.520 1.00 25.20 377 GLU A O 1
ATOM 2892 N N . ALA A 1 378 ? 7.938 -24.279 -32.715 1.00 27.09 378 ALA A N 1
ATOM 2893 C CA . ALA A 1 378 ? 7.693 -25.204 -31.629 1.00 27.09 378 ALA A CA 1
ATOM 2894 C C . ALA A 1 378 ? 8.999 -25.952 -31.330 1.00 27.09 378 ALA A C 1
ATOM 2896 O O . ALA A 1 378 ? 9.554 -26.592 -32.222 1.00 27.09 378 ALA A O 1
ATOM 2897 N N . SER A 1 379 ? 9.476 -25.900 -30.087 1.00 25.50 379 SER A N 1
ATOM 2898 C CA . SER A 1 379 ? 10.487 -26.845 -29.607 1.00 25.50 379 SER A CA 1
ATOM 2899 C C . SER A 1 379 ? 9.782 -28.119 -29.144 1.00 25.50 379 SER A C 1
ATOM 2901 O O . SER A 1 379 ? 8.899 -28.057 -28.286 1.00 25.50 379 SER A O 1
ATOM 2903 N N . GLN A 1 380 ? 10.159 -29.232 -29.776 1.00 28.23 380 GLN A N 1
ATOM 2904 C CA . GLN A 1 380 ? 9.868 -30.606 -29.356 1.00 28.23 380 GLN A CA 1
ATOM 2905 C C . GLN A 1 380 ? 10.513 -30.941 -28.012 1.00 28.23 380 GLN A C 1
ATOM 2907 O O . GLN A 1 380 ? 11.582 -30.355 -27.713 1.00 28.23 380 GLN A O 1
#

Sequence (380 aa):
MAWATAAEGQEYPQQAEMLAGLKREVVRAFTVPKVQQLDPALRTAAEKIAADQVKRIESQLPGWLLEEKLALNDTTSQKARLAYTAVAARVLNELAYWHIEPGDAAYERATIELIKTSPAACKIGELPYTADFARRIARIQAMPPAQRAAALEAEARLLERWGKPHAEPLPWPETPARQQIVDAVARIPDGKRPLTPLPPVLAWLLLSEGRPYDDLPPEVNCHAQRWWLVESLAQGVAPATAINAFRYGTLVTATVRFGRAFDPPAGEAPEERADGRPAFPGLASRYGVSGVTKVRRTFDASGKPVRATVSAREITVPGIRGMRPIAFEDTFDKGTLKGGLNPAMGAVTGVPLPPEVKLVWGKTYEPEGTPAKAAGEASQ

Foldseek 3Di:
DDDPDDPPDDPDPCPVVLLVVVLVLLLLQLDQDPVDDFDPVLVVLSVVLSVVLSVVVSVCLVVLLVVQCVVQVDDDPVSSLLSSLLSVLLVLQLLLCLLLDDFDPVLLVQLLVLLQPDLQLLVLDPRALSHSSNNQSSNLRSGDPVCSVVNSVRSSVSSVCRPHDDDATDDAPQFQLLNVLLVQLVCVVVVNHQPDDQDPVCCCCCVVVVHRLVPDDLSRLLSSLSRSLNSCVVVVNDSSVSVSSSSLSNGCALCNNCQPVQPPPPPPDPCADPVRAGDAGRSCVSFVKWWKWKKFFDADPVLQTPFITTRDTDMDTRNDPPGDSSSCRCVCVVRRGVLSRDPVRQDDPPDRRDRMDMDGGGDPPDDPPDPDDDPDDDDD

pLDDT: mean 83.74, std 16.98, range [25.2, 98.12]